Protein AF-A0A1Y1XCS6-F1 (afdb_monomer)

Structure (mmCIF, N/CA/C/O backbone):
data_AF-A0A1Y1XCS6-F1
#
_entry.id   AF-A0A1Y1XCS6-F1
#
loop_
_atom_site.group_PDB
_atom_site.id
_atom_site.type_symbol
_atom_site.label_atom_id
_atom_site.label_alt_id
_atom_site.label_comp_id
_atom_site.label_asym_id
_atom_site.label_entity_id
_atom_site.label_seq_id
_atom_site.pdbx_PDB_ins_code
_atom_site.Cartn_x
_atom_site.Cartn_y
_atom_site.Cartn_z
_atom_site.occupancy
_atom_site.B_iso_or_equiv
_atom_site.auth_seq_id
_atom_site.auth_comp_id
_atom_site.auth_asym_id
_atom_site.auth_atom_id
_atom_site.pdbx_PDB_model_num
ATOM 1 N N . MET A 1 1 ? 84.913 3.417 -107.001 1.00 56.56 1 MET A N 1
ATOM 2 C CA . MET A 1 1 ? 83.463 3.383 -106.673 1.00 56.56 1 MET A CA 1
ATOM 3 C C . MET A 1 1 ? 83.175 3.017 -105.203 1.00 56.56 1 MET A C 1
ATOM 5 O O . MET A 1 1 ? 82.360 3.690 -104.581 1.00 56.56 1 MET A O 1
ATOM 9 N N . LEU A 1 2 ? 83.856 2.022 -104.608 1.00 58.66 2 LEU A N 1
ATOM 10 C CA . LEU A 1 2 ? 83.680 1.628 -103.191 1.00 58.66 2 LEU A CA 1
ATOM 11 C C . LEU A 1 2 ? 84.023 2.739 -102.172 1.00 58.66 2 LEU A C 1
ATOM 13 O O . LEU A 1 2 ? 83.258 2.953 -101.236 1.00 58.66 2 LEU A O 1
ATOM 17 N N . LEU A 1 3 ? 85.085 3.521 -102.409 1.00 60.97 3 LEU A N 1
ATOM 18 C CA . LEU A 1 3 ? 85.469 4.670 -101.566 1.00 60.97 3 LEU A CA 1
ATOM 19 C C . LEU A 1 3 ? 84.413 5.794 -101.507 1.00 60.97 3 LEU A C 1
ATOM 21 O O . LEU A 1 3 ? 84.286 6.475 -100.493 1.00 60.97 3 LEU A O 1
ATOM 25 N N . CYS A 1 4 ? 83.607 5.984 -102.558 1.00 65.94 4 CYS A N 1
ATOM 26 C CA . CYS A 1 4 ? 82.522 6.974 -102.537 1.00 65.94 4 CYS A CA 1
ATOM 27 C C . CYS A 1 4 ? 81.338 6.509 -101.677 1.00 65.94 4 CYS A C 1
ATOM 29 O O . CYS A 1 4 ? 80.742 7.323 -100.970 1.00 65.94 4 CYS A O 1
ATOM 31 N N . LYS A 1 5 ? 81.016 5.207 -101.696 1.00 73.50 5 LYS A N 1
ATOM 32 C CA . LYS A 1 5 ? 79.913 4.634 -100.909 1.00 73.50 5 LYS A CA 1
ATOM 33 C C . LYS A 1 5 ? 80.234 4.603 -99.412 1.00 73.50 5 LYS A C 1
ATOM 35 O O . LYS A 1 5 ? 79.372 4.940 -98.604 1.00 73.50 5 LYS A O 1
ATOM 40 N N . THR A 1 6 ? 81.474 4.285 -99.032 1.00 77.31 6 THR A N 1
ATOM 41 C CA . THR A 1 6 ? 81.904 4.326 -97.621 1.00 77.31 6 THR A CA 1
ATOM 42 C C . THR A 1 6 ? 81.901 5.751 -97.068 1.00 77.31 6 THR A C 1
ATOM 44 O O . THR A 1 6 ? 81.444 5.974 -95.948 1.00 77.31 6 THR A O 1
ATOM 47 N N . ASN A 1 7 ? 82.295 6.741 -97.875 1.00 78.44 7 ASN A N 1
ATOM 48 C CA . ASN A 1 7 ? 82.263 8.150 -97.480 1.00 78.44 7 ASN A CA 1
ATOM 49 C C . ASN A 1 7 ? 80.817 8.690 -97.349 1.00 78.44 7 ASN A C 1
ATOM 51 O O . ASN A 1 7 ? 80.505 9.445 -96.427 1.00 78.44 7 ASN A O 1
ATOM 55 N N . GLN A 1 8 ? 79.887 8.249 -98.208 1.00 82.50 8 GLN A N 1
ATOM 56 C CA . GLN A 1 8 ? 78.453 8.544 -98.056 1.00 82.50 8 GLN A CA 1
ATOM 57 C C . GLN A 1 8 ? 77.848 7.894 -96.803 1.00 82.50 8 GLN A C 1
ATOM 59 O O . GLN A 1 8 ? 77.121 8.560 -96.062 1.00 82.50 8 GLN A O 1
ATOM 64 N N . PHE A 1 9 ? 78.175 6.630 -96.525 1.00 84.19 9 PHE A N 1
ATOM 65 C CA . PHE A 1 9 ? 77.704 5.934 -95.327 1.00 84.19 9 PHE A CA 1
ATOM 66 C C . PHE A 1 9 ? 78.233 6.588 -94.045 1.00 84.19 9 PHE A C 1
ATOM 68 O O . PHE A 1 9 ? 77.468 6.826 -93.111 1.00 84.19 9 PHE A O 1
ATOM 75 N N . TYR A 1 10 ? 79.511 6.978 -94.024 1.00 86.50 10 TYR A N 1
ATOM 76 C CA . TYR A 1 10 ? 80.105 7.705 -92.903 1.00 86.50 10 TYR A CA 1
ATOM 77 C C . TYR A 1 10 ? 79.424 9.065 -92.675 1.00 86.50 10 TYR A C 1
ATOM 79 O O . TYR A 1 10 ? 79.067 9.402 -91.544 1.00 86.50 10 TYR A O 1
ATOM 87 N N . LYS A 1 11 ? 79.129 9.816 -93.748 1.00 85.75 11 LYS A N 1
ATOM 88 C CA . LYS A 1 11 ? 78.349 11.065 -93.664 1.00 85.75 11 LYS A CA 1
ATOM 89 C C . LYS A 1 11 ? 76.936 10.837 -93.115 1.00 85.75 11 LYS A C 1
ATOM 91 O O . LYS A 1 11 ? 76.474 11.643 -92.308 1.00 85.75 11 LYS A O 1
ATOM 96 N N . LEU A 1 12 ? 76.252 9.757 -93.502 1.00 88.12 12 LEU A N 1
ATOM 97 C CA . LEU A 1 12 ? 74.920 9.412 -92.982 1.00 88.12 12 LEU A CA 1
ATOM 98 C C . LEU A 1 12 ? 74.959 8.992 -91.508 1.00 88.12 12 LEU A C 1
ATOM 100 O O . LEU A 1 12 ? 74.136 9.460 -90.722 1.00 88.12 12 LEU A O 1
ATOM 104 N N . MET A 1 13 ? 75.938 8.177 -91.112 1.00 89.50 13 MET A N 1
ATOM 105 C CA . MET A 1 13 ? 76.174 7.789 -89.717 1.00 89.50 13 MET A CA 1
ATOM 106 C C . MET A 1 13 ? 76.422 9.011 -88.831 1.00 89.50 13 MET A C 1
ATOM 108 O O . MET A 1 13 ? 75.799 9.153 -87.776 1.00 89.50 13 MET A O 1
ATOM 112 N N . MET A 1 14 ? 77.269 9.938 -89.285 1.00 89.50 14 MET A N 1
ATOM 113 C CA . MET A 1 14 ? 77.534 11.178 -88.560 1.00 89.50 14 MET A CA 1
ATOM 114 C C . MET A 1 14 ? 76.283 12.059 -88.486 1.00 89.50 14 MET A C 1
ATOM 116 O O . MET A 1 14 ? 75.912 12.478 -87.389 1.00 89.50 14 MET A O 1
ATOM 120 N N . LYS A 1 15 ? 75.555 12.257 -89.595 1.00 89.38 15 LYS A N 1
ATOM 121 C CA . LYS A 1 15 ? 74.273 12.987 -89.591 1.00 89.38 15 LYS A CA 1
ATOM 122 C C . LYS A 1 15 ? 73.267 12.376 -88.615 1.00 89.38 15 LYS A C 1
ATOM 124 O O . LYS A 1 15 ? 72.690 13.112 -87.823 1.00 89.38 15 LYS A O 1
ATOM 129 N N . LYS A 1 16 ? 73.107 11.049 -88.598 1.00 90.31 16 LYS A N 1
ATOM 130 C CA . LYS A 1 16 ? 72.204 10.346 -87.674 1.00 90.31 16 LYS A CA 1
ATOM 131 C C . LYS A 1 16 ? 72.623 10.537 -86.215 1.00 90.31 16 LYS A C 1
ATOM 133 O O . LYS A 1 16 ? 71.776 10.826 -85.373 1.00 90.31 16 LYS A O 1
ATOM 138 N N . LYS A 1 17 ? 73.922 10.437 -85.910 1.00 91.81 17 LYS A N 1
ATOM 139 C CA . LYS A 1 17 ? 74.455 10.628 -84.550 1.00 91.81 17 LYS A CA 1
ATOM 140 C C . LYS A 1 17 ? 74.241 12.058 -84.045 1.00 91.81 17 LYS A C 1
ATOM 142 O O . LYS A 1 17 ? 73.807 12.247 -82.908 1.00 91.81 17 LYS A O 1
ATOM 147 N N . TYR A 1 18 ? 74.506 13.063 -84.881 1.00 90.94 18 TYR A N 1
ATOM 148 C CA . TYR A 1 18 ? 74.258 14.463 -84.531 1.00 90.94 18 TYR A CA 1
ATOM 149 C C . TYR A 1 18 ? 72.767 14.783 -84.449 1.00 90.94 18 TYR A C 1
ATOM 151 O O . TYR A 1 18 ? 72.369 15.460 -83.506 1.00 90.94 18 TYR A O 1
ATOM 159 N N . TYR A 1 19 ? 71.945 14.246 -85.353 1.00 92.69 19 TYR A N 1
ATOM 160 C CA . TYR A 1 19 ? 70.494 14.413 -85.314 1.00 92.69 19 TYR A CA 1
ATOM 161 C C . TYR A 1 19 ? 69.895 13.808 -84.044 1.00 92.69 19 TYR A C 1
ATOM 163 O O . TYR A 1 19 ? 69.187 14.508 -83.340 1.00 92.69 19 TYR A O 1
ATOM 171 N N . MET A 1 20 ? 70.256 12.579 -83.656 1.00 92.50 20 MET A N 1
ATOM 172 C CA . MET A 1 20 ? 69.769 11.988 -82.400 1.00 92.50 20 MET A CA 1
ATOM 173 C C . MET A 1 20 ? 70.213 12.778 -81.163 1.00 92.50 20 MET A C 1
ATOM 175 O O . MET A 1 20 ? 69.452 12.925 -80.208 1.00 92.50 20 MET A O 1
ATOM 179 N N . LYS A 1 21 ? 71.439 13.319 -81.163 1.00 90.75 21 LYS A N 1
ATOM 180 C CA . LYS A 1 21 ? 71.921 14.165 -80.060 1.00 90.75 21 LYS A CA 1
ATOM 181 C C . LYS A 1 21 ? 71.208 15.521 -80.030 1.00 90.75 21 LYS A C 1
ATOM 183 O O . LYS A 1 21 ? 70.961 16.041 -78.942 1.00 90.75 21 LYS A O 1
ATOM 188 N N . TRP A 1 22 ? 70.903 16.087 -81.197 1.00 93.12 22 TRP A N 1
ATOM 189 C CA . TRP A 1 22 ? 70.138 17.322 -81.343 1.00 93.12 22 TRP A CA 1
ATOM 190 C C . TRP A 1 22 ? 68.686 17.118 -80.914 1.00 93.12 22 TRP A C 1
ATOM 192 O O . TRP A 1 22 ? 68.241 17.824 -80.020 1.00 93.12 22 TRP A O 1
ATOM 202 N N . ASP A 1 23 ? 68.008 16.102 -81.442 1.00 91.50 23 ASP A N 1
ATOM 203 C CA . ASP A 1 23 ? 66.613 15.764 -81.160 1.00 91.50 23 ASP A CA 1
ATOM 204 C C . ASP A 1 23 ? 66.408 15.451 -79.675 1.00 91.50 23 ASP A C 1
ATOM 206 O O . ASP A 1 23 ? 65.586 16.078 -79.014 1.00 91.50 23 ASP A O 1
ATOM 210 N N . LYS A 1 24 ? 67.275 14.627 -79.070 1.00 93.06 24 LYS A N 1
ATOM 211 C CA . LYS A 1 24 ? 67.231 14.366 -77.622 1.00 93.06 24 LYS A CA 1
ATOM 212 C C . LYS A 1 24 ? 67.390 15.644 -76.790 1.00 93.06 24 LYS A C 1
ATOM 214 O O . LYS A 1 24 ? 66.704 15.810 -75.784 1.00 93.06 24 LYS A O 1
ATOM 219 N N . LYS A 1 25 ? 68.290 16.558 -77.178 1.00 91.44 25 LYS A N 1
ATOM 220 C CA . LYS A 1 25 ? 68.469 17.845 -76.477 1.00 91.44 25 LYS A CA 1
ATOM 221 C C . LYS A 1 25 ? 67.303 18.801 -76.725 1.00 91.44 25 LYS A C 1
ATOM 223 O O . LYS A 1 25 ? 66.939 19.541 -75.815 1.00 91.44 25 LYS A O 1
ATOM 228 N N . TYR A 1 26 ? 66.755 18.812 -77.932 1.00 89.94 26 TYR A N 1
ATOM 229 C CA . TYR A 1 26 ? 65.643 19.661 -78.331 1.00 89.94 26 TYR A CA 1
ATOM 230 C C . TYR A 1 26 ? 64.354 19.226 -77.627 1.00 89.94 26 TYR A C 1
ATOM 232 O O . TYR A 1 26 ? 63.762 20.035 -76.918 1.00 89.94 26 TYR A O 1
ATOM 240 N N . MET A 1 27 ? 64.015 17.937 -77.681 1.00 91.88 27 MET A N 1
ATOM 241 C CA . MET A 1 27 ? 62.874 17.353 -76.974 1.00 91.88 27 MET A CA 1
ATOM 242 C C . MET A 1 27 ? 63.007 17.485 -75.456 1.00 91.88 27 MET A C 1
ATOM 244 O O . MET A 1 27 ? 62.039 17.839 -74.798 1.00 91.88 27 MET A O 1
ATOM 248 N N . ALA A 1 28 ? 64.203 17.321 -74.878 1.00 89.12 28 ALA A N 1
ATOM 249 C CA . ALA A 1 28 ? 64.399 17.571 -73.446 1.00 89.12 28 ALA A CA 1
ATOM 250 C C . ALA A 1 28 ? 64.199 19.050 -73.062 1.00 89.12 28 ALA A C 1
ATOM 252 O O . ALA A 1 28 ? 63.728 19.346 -71.966 1.00 89.12 28 ALA A O 1
ATOM 253 N N . ARG A 1 29 ? 64.554 19.999 -73.942 1.00 87.19 29 ARG A N 1
ATOM 254 C CA . ARG A 1 29 ? 64.288 21.432 -73.722 1.00 87.19 29 ARG A CA 1
ATOM 255 C C . ARG A 1 29 ? 62.807 21.763 -73.881 1.00 87.19 29 ARG A C 1
ATOM 257 O O . ARG A 1 29 ? 62.314 22.577 -73.109 1.00 87.19 29 ARG A O 1
ATOM 264 N N . LEU A 1 30 ? 62.122 21.151 -74.847 1.00 84.38 30 LEU A N 1
ATOM 265 C CA . LEU A 1 30 ? 60.674 21.283 -75.008 1.00 84.38 30 LEU A CA 1
ATOM 266 C C . LEU A 1 30 ? 59.932 20.693 -73.809 1.00 84.38 30 LEU A C 1
ATOM 268 O O . LEU A 1 30 ? 59.162 21.417 -73.198 1.00 84.38 30 LEU A O 1
ATOM 272 N N . ALA A 1 31 ? 60.261 19.471 -73.387 1.00 87.25 31 ALA A N 1
ATOM 273 C CA . ALA A 1 31 ? 59.673 18.837 -72.209 1.00 87.25 31 ALA A CA 1
ATOM 274 C C . ALA A 1 31 ? 59.890 19.672 -70.939 1.00 87.25 31 ALA A C 1
ATOM 276 O O . ALA A 1 31 ? 58.950 19.880 -70.186 1.00 87.25 31 ALA A O 1
ATOM 277 N N . LYS A 1 32 ? 61.088 20.241 -70.733 1.00 88.94 32 LYS A N 1
ATOM 278 C CA . LYS A 1 32 ? 61.329 21.168 -69.613 1.00 88.94 32 LYS A CA 1
ATOM 279 C C . LYS A 1 32 ? 60.513 22.456 -69.725 1.00 88.94 32 LYS A C 1
ATOM 281 O O . LYS A 1 32 ? 60.030 22.945 -68.714 1.00 88.94 32 LYS A O 1
ATOM 286 N N . LYS A 1 33 ? 60.361 23.030 -70.924 1.00 82.50 33 LYS A N 1
ATOM 287 C CA . LYS A 1 33 ? 59.523 24.226 -71.128 1.00 82.50 33 LYS A CA 1
ATOM 288 C C . LYS A 1 33 ? 58.044 23.922 -70.881 1.00 82.50 33 LYS A C 1
ATOM 290 O O . LYS A 1 33 ? 57.377 24.712 -70.223 1.00 82.50 33 LYS A O 1
ATOM 295 N N . GLU A 1 34 ? 57.555 22.786 -71.366 1.00 84.25 34 GLU A N 1
ATOM 296 C CA . GLU A 1 34 ? 56.199 22.306 -71.109 1.00 84.25 34 GLU A CA 1
ATOM 297 C C . GLU A 1 34 ? 55.991 22.011 -69.626 1.00 84.25 34 GLU A C 1
ATOM 299 O O . GLU A 1 34 ? 54.991 22.441 -69.076 1.00 84.25 34 GLU A O 1
ATOM 304 N N . GLU A 1 35 ? 56.945 21.384 -68.941 1.00 88.94 35 GLU A N 1
ATOM 305 C CA . GLU A 1 35 ? 56.888 21.134 -67.497 1.00 88.94 35 GLU A CA 1
ATOM 306 C C . GLU A 1 35 ? 56.853 22.443 -66.694 1.00 88.94 35 GLU A C 1
ATOM 308 O O . GLU A 1 35 ? 56.004 22.599 -65.818 1.00 88.94 35 GLU A O 1
ATOM 313 N N . ILE A 1 36 ? 57.690 23.428 -67.046 1.00 90.44 36 ILE A N 1
ATOM 314 C CA . ILE A 1 36 ? 57.713 24.753 -66.401 1.00 90.44 36 ILE A CA 1
ATOM 315 C C . ILE A 1 36 ? 56.375 25.492 -66.571 1.00 90.44 36 ILE A C 1
ATOM 317 O O . ILE A 1 36 ? 55.978 26.231 -65.674 1.00 90.44 36 ILE A O 1
ATOM 321 N N . ILE A 1 37 ? 55.665 25.303 -67.687 1.00 88.00 37 ILE A N 1
ATOM 322 C CA . ILE A 1 37 ? 54.385 25.982 -67.954 1.00 88.00 37 ILE A CA 1
ATOM 323 C C . ILE A 1 37 ? 53.190 25.180 -67.409 1.00 88.00 37 ILE A C 1
ATOM 325 O O . ILE A 1 37 ? 52.279 25.743 -66.799 1.00 88.00 37 ILE A O 1
ATOM 329 N N . LEU A 1 38 ? 53.179 23.861 -67.606 1.00 87.88 38 LEU A N 1
ATOM 330 C CA . LEU A 1 38 ? 52.075 22.974 -67.238 1.00 87.88 38 LEU A CA 1
ATOM 331 C C . LEU A 1 38 ? 52.046 22.686 -65.741 1.00 87.88 38 LEU A C 1
ATOM 333 O O . LEU A 1 38 ? 50.955 22.598 -65.180 1.00 87.88 38 LEU A O 1
ATOM 337 N N . HIS A 1 39 ? 53.196 22.561 -65.071 1.00 89.62 39 HIS A N 1
ATOM 338 C CA . HIS A 1 39 ? 53.219 22.237 -63.645 1.00 89.62 39 HIS A CA 1
ATOM 339 C C . HIS A 1 39 ? 52.521 23.316 -62.794 1.00 89.62 39 HIS A C 1
ATOM 341 O O . HIS A 1 39 ? 51.602 22.958 -62.051 1.00 89.62 39 HIS A O 1
ATOM 347 N N . PRO A 1 40 ? 52.815 24.628 -62.941 1.00 92.75 40 PRO A N 1
ATOM 348 C CA . PRO A 1 40 ? 52.084 25.675 -62.226 1.00 92.75 40 PRO A CA 1
ATOM 349 C C . PRO A 1 40 ? 50.596 25.719 -62.585 1.00 92.75 40 PRO A C 1
ATOM 351 O O . PRO A 1 40 ? 49.763 25.968 -61.716 1.00 92.75 40 PRO A O 1
ATOM 354 N N . ALA A 1 41 ? 50.232 25.444 -63.843 1.00 88.94 41 ALA A N 1
ATOM 355 C CA . ALA A 1 41 ? 48.833 25.406 -64.269 1.00 88.94 41 ALA A CA 1
ATOM 356 C C . ALA A 1 41 ? 48.064 24.239 -63.618 1.00 88.94 41 ALA A C 1
ATOM 358 O O . ALA A 1 41 ? 46.946 24.423 -63.126 1.00 88.94 41 ALA A O 1
ATOM 359 N N . ILE A 1 42 ? 48.676 23.051 -63.556 1.00 90.19 42 ILE A N 1
ATOM 360 C CA . ILE A 1 42 ? 48.129 21.869 -62.878 1.00 90.19 42 ILE A CA 1
ATOM 361 C C . ILE A 1 42 ? 48.019 22.129 -61.374 1.00 90.19 42 ILE A C 1
ATOM 363 O O . ILE A 1 42 ? 46.986 21.831 -60.773 1.00 90.19 42 ILE A O 1
ATOM 367 N N . GLU A 1 43 ? 49.051 22.702 -60.759 1.00 93.56 43 GLU A N 1
ATOM 368 C CA . GLU A 1 43 ? 49.064 23.028 -59.334 1.00 93.56 43 GLU A CA 1
ATOM 369 C C . GLU A 1 43 ? 48.011 24.088 -58.985 1.00 93.56 43 GLU A C 1
ATOM 371 O O . GLU A 1 43 ? 47.240 23.915 -58.039 1.00 93.56 43 GLU A O 1
ATOM 376 N N . PHE A 1 44 ? 47.877 25.132 -59.805 1.00 94.50 44 PHE A N 1
ATOM 377 C CA . PHE A 1 44 ? 46.820 26.131 -59.674 1.00 94.50 44 PHE A CA 1
ATOM 378 C C . PHE A 1 44 ? 45.427 25.502 -59.793 1.00 94.50 44 PHE A C 1
ATOM 380 O O . PHE A 1 44 ? 44.549 25.785 -58.973 1.00 94.50 44 PHE A O 1
ATOM 387 N N . HIS A 1 45 ? 45.213 24.614 -60.770 1.00 94.12 45 HIS A N 1
ATOM 388 C CA . HIS A 1 45 ? 43.940 23.915 -60.936 1.00 94.12 45 HIS A CA 1
ATOM 389 C C . HIS A 1 45 ? 43.619 23.016 -59.733 1.00 94.12 45 HIS A C 1
ATOM 391 O O . HIS A 1 45 ? 42.511 23.090 -59.193 1.00 94.12 45 HIS A O 1
ATOM 397 N N . LYS A 1 46 ? 44.594 22.232 -59.250 1.00 94.25 46 LYS A N 1
ATOM 398 C CA . LYS A 1 46 ? 44.465 21.413 -58.033 1.00 94.25 46 LYS A CA 1
ATOM 399 C C . LYS A 1 46 ? 44.117 22.279 -56.822 1.00 94.25 46 LYS A C 1
ATOM 401 O O . LYS A 1 46 ? 43.136 21.998 -56.134 1.00 94.25 46 LYS A O 1
ATOM 406 N N . ASN A 1 47 ? 44.835 23.381 -56.613 1.00 95.94 47 ASN A N 1
ATOM 407 C CA . ASN A 1 47 ? 44.573 24.321 -55.523 1.00 95.94 47 ASN A CA 1
ATOM 408 C C . ASN A 1 47 ? 43.177 24.953 -55.627 1.00 95.94 47 ASN A C 1
ATOM 410 O O . ASN A 1 47 ? 42.483 25.099 -54.618 1.00 95.94 47 ASN A O 1
ATOM 414 N N . LYS A 1 48 ? 42.714 25.281 -56.838 1.00 96.19 48 LYS A N 1
ATOM 415 C CA . LYS A 1 48 ? 41.360 25.801 -57.077 1.00 96.19 48 LYS A CA 1
ATOM 416 C C . LYS A 1 48 ? 40.281 24.764 -56.751 1.00 96.19 48 LYS A C 1
ATOM 418 O O . LYS A 1 48 ? 39.279 25.116 -56.124 1.00 96.19 48 LYS A O 1
ATOM 423 N N . LEU A 1 49 ? 40.482 23.499 -57.124 1.00 95.06 49 LEU A N 1
ATOM 424 C CA . LEU A 1 49 ? 39.570 22.404 -56.779 1.00 95.06 49 LEU A CA 1
ATOM 425 C C . LEU A 1 49 ? 39.521 22.163 -55.268 1.00 95.06 49 LEU A C 1
ATOM 427 O O . LEU A 1 49 ? 38.428 22.096 -54.708 1.00 95.06 49 LEU A O 1
ATOM 431 N N . ILE A 1 50 ? 40.675 22.122 -54.595 1.00 96.00 50 ILE A N 1
ATOM 432 C CA . ILE A 1 50 ? 40.752 21.963 -53.135 1.00 96.00 50 ILE A CA 1
ATOM 433 C C . ILE A 1 50 ? 40.021 23.112 -52.435 1.00 96.00 50 ILE A C 1
ATOM 435 O O . ILE A 1 50 ? 39.161 22.861 -51.589 1.00 96.00 50 ILE A O 1
ATOM 439 N N . LYS A 1 51 ? 40.274 24.368 -52.834 1.00 95.56 51 LYS A N 1
ATOM 440 C CA . LYS A 1 51 ? 39.566 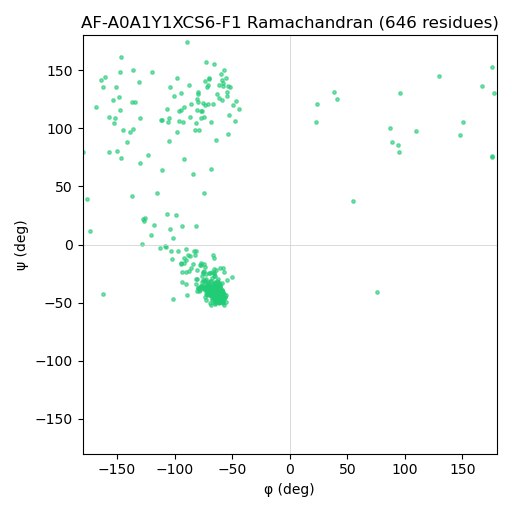25.543 -52.296 1.00 95.56 51 LYS A CA 1
ATOM 441 C C . LYS A 1 51 ? 38.052 25.436 -52.490 1.00 95.56 51 LYS A C 1
ATOM 443 O O . LYS A 1 51 ? 37.296 25.732 -51.567 1.00 95.56 51 LYS A O 1
ATOM 448 N N . ARG A 1 52 ? 37.586 24.983 -53.659 1.00 96.25 52 ARG A N 1
ATOM 449 C CA . ARG A 1 52 ? 36.151 24.787 -53.932 1.00 96.25 52 ARG A CA 1
ATOM 450 C C . ARG A 1 52 ? 35.544 23.679 -53.067 1.00 96.25 52 ARG A C 1
ATOM 452 O O . ARG A 1 52 ? 34.486 23.890 -52.477 1.00 96.25 52 ARG A O 1
ATOM 459 N N . CYS A 1 53 ? 36.206 22.528 -52.962 1.00 95.44 53 CYS A N 1
ATOM 460 C CA . CYS A 1 53 ? 35.757 21.413 -52.128 1.00 95.44 53 CYS A CA 1
ATOM 461 C C . CYS A 1 53 ? 35.701 21.806 -50.649 1.00 95.44 53 CYS A C 1
ATOM 463 O O . CYS A 1 53 ? 34.696 21.545 -49.989 1.00 95.44 53 CYS A O 1
ATOM 465 N N . PHE A 1 54 ? 36.725 22.500 -50.148 1.00 95.88 54 PHE A N 1
ATOM 466 C CA . PHE A 1 54 ? 36.769 22.974 -48.768 1.00 95.88 54 PHE A CA 1
ATOM 467 C C . PHE A 1 54 ? 35.674 24.006 -48.474 1.00 95.88 54 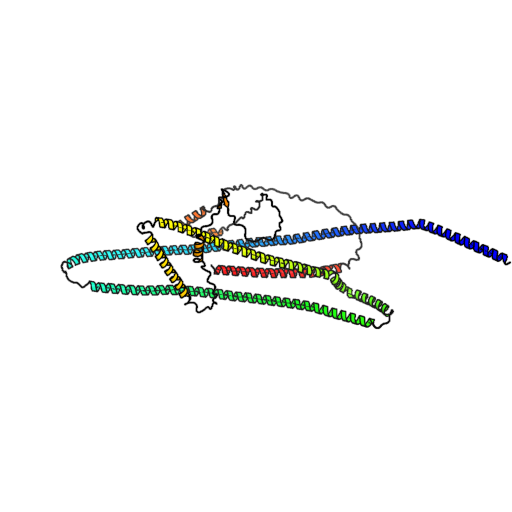PHE A C 1
ATOM 469 O O . PHE A 1 54 ? 34.988 23.896 -47.459 1.00 95.88 54 PHE A O 1
ATOM 476 N N . SER A 1 55 ? 35.436 24.959 -49.382 1.00 96.25 55 SER A N 1
ATOM 477 C CA . SER A 1 55 ? 34.335 25.923 -49.248 1.00 96.25 55 SER A CA 1
ATOM 478 C C . SER A 1 55 ? 32.972 25.233 -49.200 1.00 96.25 55 SER A C 1
ATOM 480 O O . SER A 1 55 ? 32.161 25.528 -48.321 1.00 96.25 55 SER A O 1
ATOM 482 N N . ASN A 1 56 ? 32.733 24.261 -50.085 1.00 95.81 56 ASN A N 1
ATOM 483 C CA . ASN A 1 56 ? 31.491 23.490 -50.087 1.00 95.81 56 ASN A CA 1
ATOM 484 C C . ASN A 1 56 ? 31.322 22.671 -48.802 1.00 95.81 56 ASN A C 1
ATOM 486 O O . ASN A 1 56 ? 30.245 22.679 -48.205 1.00 95.81 56 ASN A O 1
ATOM 490 N N . TRP A 1 57 ? 32.383 21.998 -48.350 1.00 97.44 57 TRP A N 1
ATOM 491 C CA . TRP A 1 57 ? 32.373 21.248 -47.097 1.00 97.44 57 TRP A CA 1
ATOM 492 C C . TRP A 1 57 ? 32.073 22.157 -45.902 1.00 97.44 57 TRP A C 1
ATOM 494 O O . TRP A 1 57 ? 31.200 21.837 -45.097 1.00 97.44 57 TRP A O 1
ATOM 504 N N . LYS A 1 58 ? 32.706 23.334 -45.828 1.00 97.19 58 LYS A N 1
ATOM 505 C CA . LYS A 1 58 ? 32.465 24.329 -44.775 1.00 97.19 58 LYS A CA 1
ATOM 506 C C . LYS A 1 58 ? 31.002 24.786 -44.752 1.00 97.19 58 LYS A C 1
ATOM 508 O O . LYS A 1 58 ? 30.396 24.829 -43.681 1.00 97.19 58 LYS A O 1
ATOM 513 N N . ILE A 1 59 ? 30.408 25.073 -45.914 1.00 96.81 59 ILE A N 1
ATOM 514 C CA . ILE A 1 59 ? 28.986 25.448 -46.024 1.00 96.81 59 ILE A CA 1
ATOM 515 C C . ILE A 1 59 ? 28.083 24.309 -45.530 1.00 96.81 59 ILE A C 1
ATOM 517 O O . ILE A 1 59 ? 27.192 24.545 -44.712 1.00 96.81 59 ILE A O 1
ATOM 521 N N . GLN A 1 60 ? 28.328 23.071 -45.971 1.00 95.75 60 GLN A N 1
ATOM 522 C CA . GLN A 1 60 ? 27.533 21.912 -45.551 1.00 95.75 60 GLN A CA 1
ATOM 523 C C . GLN A 1 60 ? 27.676 21.621 -44.056 1.00 95.75 60 GLN A C 1
ATOM 525 O O . GLN A 1 60 ? 26.687 21.323 -43.385 1.00 95.75 60 GLN A O 1
ATOM 530 N N . TYR A 1 61 ? 28.879 21.772 -43.505 1.00 97.12 61 TYR A N 1
ATOM 531 C CA . TYR A 1 61 ? 29.127 21.632 -42.077 1.00 97.12 61 TYR A CA 1
ATOM 532 C C . TYR A 1 61 ? 28.339 22.668 -41.265 1.00 97.12 61 TYR A C 1
ATOM 534 O O . TYR A 1 61 ? 27.633 22.304 -40.322 1.00 97.12 61 TYR A O 1
ATOM 542 N N . HIS A 1 62 ? 28.373 23.948 -41.654 1.00 96.38 62 HIS A N 1
ATOM 543 C CA . HIS A 1 62 ? 27.587 24.989 -40.984 1.00 96.38 62 HIS A CA 1
ATOM 544 C C . HIS A 1 62 ? 26.078 24.752 -41.103 1.00 96.38 62 HIS A C 1
ATOM 546 O O . HIS A 1 62 ? 25.363 24.904 -40.110 1.00 96.38 62 HIS A O 1
ATOM 552 N N . LYS A 1 63 ? 25.596 24.327 -42.277 1.00 96.25 63 LYS A N 1
ATOM 553 C CA . LYS A 1 63 ? 24.185 23.980 -42.488 1.00 96.25 63 LYS A CA 1
ATOM 554 C C . LYS A 1 63 ? 23.752 22.828 -41.578 1.00 96.25 63 LYS A C 1
ATOM 556 O O . LYS A 1 63 ? 22.784 22.972 -40.835 1.00 96.25 63 LYS A O 1
ATOM 561 N N . THR A 1 64 ? 24.527 21.747 -41.549 1.00 94.62 64 THR A N 1
ATOM 562 C CA . THR A 1 64 ? 24.273 20.578 -40.692 1.00 94.62 64 THR A CA 1
ATOM 563 C C . THR A 1 64 ? 24.308 20.960 -39.211 1.00 94.62 64 THR A C 1
ATOM 565 O O . THR A 1 64 ? 23.443 20.556 -38.437 1.00 94.62 64 THR A O 1
ATOM 568 N N . LYS A 1 65 ? 25.258 21.809 -38.795 1.00 96.75 65 LYS A N 1
ATOM 569 C CA . LYS A 1 65 ? 25.340 22.322 -37.418 1.00 96.75 65 LYS A CA 1
ATOM 570 C C . LYS A 1 65 ? 24.104 23.149 -37.040 1.00 96.75 65 LYS A C 1
ATOM 572 O O . LYS A 1 65 ? 23.587 23.000 -35.933 1.00 96.75 65 LYS A O 1
ATOM 577 N N . LEU A 1 66 ? 23.601 23.994 -37.943 1.00 97.00 66 LEU A N 1
ATOM 578 C CA . LEU A 1 66 ? 22.372 24.766 -37.727 1.00 97.00 66 LEU A CA 1
ATOM 579 C C . LEU A 1 66 ? 21.131 23.868 -37.647 1.00 97.00 66 LEU A C 1
ATOM 581 O O . LEU A 1 66 ? 20.291 24.076 -36.771 1.00 97.00 66 LEU A O 1
ATOM 585 N N . GLU A 1 67 ? 21.017 22.866 -38.516 1.00 95.94 67 GLU A N 1
ATOM 586 C CA . GLU A 1 67 ? 19.925 21.884 -38.488 1.00 95.94 67 GLU A CA 1
ATOM 587 C C . GLU A 1 67 ? 19.946 21.060 -37.195 1.00 95.94 67 GLU A C 1
ATOM 589 O O . GLU A 1 67 ? 18.926 20.964 -36.511 1.00 95.94 67 GLU A O 1
ATOM 594 N N . ASN A 1 68 ? 21.119 20.585 -36.772 1.00 94.88 68 ASN A N 1
ATOM 595 C CA . ASN A 1 68 ? 21.291 19.884 -35.499 1.00 94.88 68 ASN A CA 1
ATOM 596 C C . ASN A 1 68 ? 20.916 20.766 -34.300 1.00 94.88 68 ASN A C 1
ATOM 598 O O . ASN A 1 68 ? 20.223 20.307 -33.391 1.00 94.88 68 ASN A O 1
ATOM 602 N N . ASN A 1 69 ? 21.282 22.052 -34.316 1.00 96.88 69 ASN A N 1
ATOM 603 C CA . ASN A 1 69 ? 20.866 23.004 -33.284 1.00 96.88 69 ASN A CA 1
ATOM 604 C C . ASN A 1 69 ? 19.343 23.216 -33.262 1.00 96.88 69 ASN A C 1
ATOM 606 O O . ASN A 1 69 ? 18.754 23.310 -32.182 1.00 96.88 69 ASN A O 1
ATOM 610 N N . LYS A 1 70 ? 18.682 23.265 -34.428 1.00 96.12 70 LYS A N 1
ATOM 611 C CA . LYS A 1 70 ? 17.213 23.336 -34.518 1.00 96.12 70 LYS A CA 1
ATOM 612 C C . LYS A 1 70 ? 16.562 22.073 -33.951 1.00 96.12 70 LYS A C 1
ATOM 614 O O . LYS A 1 70 ? 15.645 22.185 -33.138 1.00 96.12 70 LYS A O 1
ATOM 619 N N . ILE A 1 71 ? 17.071 20.891 -34.302 1.00 95.81 71 ILE A N 1
ATOM 620 C CA . ILE A 1 71 ? 16.595 19.602 -33.773 1.00 95.81 71 ILE A CA 1
ATOM 621 C C . ILE A 1 71 ? 16.778 19.543 -32.253 1.00 95.81 71 ILE A C 1
ATOM 623 O O . ILE A 1 71 ? 15.862 19.137 -31.540 1.00 95.81 71 ILE A O 1
ATOM 627 N N . TYR A 1 72 ? 17.925 19.986 -31.737 1.00 96.19 72 TYR A N 1
ATOM 628 C CA . TYR A 1 72 ? 18.186 20.038 -30.300 1.00 96.19 72 TYR A CA 1
ATOM 629 C C . TYR A 1 72 ? 17.201 20.964 -29.571 1.00 96.19 72 TYR A C 1
ATOM 631 O O . TYR A 1 72 ? 16.594 20.556 -28.578 1.00 96.19 72 TYR A O 1
ATOM 639 N N . LYS A 1 73 ? 16.969 22.178 -30.092 1.00 96.94 73 LYS A N 1
ATOM 640 C CA . LYS A 1 73 ? 15.970 23.111 -29.541 1.00 96.94 73 LYS A CA 1
ATOM 641 C C . LYS A 1 73 ? 14.558 22.514 -29.564 1.00 96.94 73 LYS A C 1
ATOM 643 O O . LYS A 1 73 ? 13.860 22.594 -28.555 1.00 96.94 73 LYS A O 1
ATOM 648 N N . ALA A 1 74 ? 14.165 21.862 -30.659 1.00 93.69 74 ALA A N 1
ATOM 649 C CA . ALA A 1 74 ? 12.868 21.195 -30.774 1.00 93.69 74 ALA A CA 1
ATOM 650 C C . ALA A 1 74 ? 12.717 20.042 -29.765 1.00 93.69 74 ALA A C 1
ATOM 652 O O . ALA A 1 74 ? 11.703 19.963 -29.072 1.00 93.69 74 ALA A O 1
ATOM 653 N N . LYS A 1 75 ? 13.746 19.196 -29.606 1.00 94.44 75 LYS A N 1
ATOM 654 C CA . LYS A 1 75 ? 13.772 18.120 -28.599 1.00 94.44 75 LYS A CA 1
ATOM 655 C C . LYS A 1 75 ? 13.669 18.672 -27.177 1.00 94.44 75 LYS A C 1
ATOM 657 O O . LYS A 1 75 ? 12.884 18.154 -26.384 1.00 94.44 75 LYS A O 1
ATOM 662 N N . LYS A 1 76 ? 14.406 19.743 -26.860 1.00 96.50 76 LYS A N 1
ATOM 663 C CA . LYS A 1 76 ? 14.343 20.415 -25.551 1.00 96.50 76 LYS A CA 1
ATOM 664 C C . LYS A 1 76 ? 12.944 20.975 -25.274 1.00 96.50 76 LYS A C 1
ATOM 666 O O . LYS A 1 76 ? 12.405 20.747 -24.196 1.00 96.50 76 LYS A O 1
ATOM 671 N N . HIS A 1 77 ? 12.335 21.653 -26.247 1.00 95.69 77 HIS A N 1
ATOM 672 C CA . HIS A 1 77 ? 10.979 22.192 -26.114 1.00 95.69 77 HIS A CA 1
ATOM 673 C C . HIS A 1 77 ? 9.929 21.085 -25.935 1.00 95.69 77 HIS A C 1
ATOM 675 O O . HIS A 1 77 ? 9.055 21.184 -25.074 1.00 95.69 77 HIS A O 1
ATOM 681 N N . TYR A 1 78 ? 10.034 20.001 -26.708 1.00 95.38 78 TYR A N 1
ATOM 682 C CA . TYR A 1 78 ? 9.154 18.840 -26.579 1.00 95.38 78 TYR A CA 1
ATOM 683 C C . TYR A 1 78 ? 9.263 18.193 -25.192 1.00 95.38 78 TYR A C 1
ATOM 685 O O . TYR A 1 78 ? 8.239 17.947 -24.554 1.00 95.38 78 TYR A O 1
ATOM 693 N N . LYS A 1 79 ? 10.491 18.007 -24.685 1.00 96.31 79 LYS A N 1
ATOM 694 C CA . LYS A 1 79 ? 10.744 17.502 -23.328 1.00 96.31 79 LYS A CA 1
ATOM 695 C C . LYS A 1 79 ? 10.069 18.377 -22.265 1.00 96.31 79 LYS A C 1
ATOM 697 O O . LYS A 1 79 ? 9.270 17.863 -21.490 1.00 96.31 79 LYS A O 1
ATOM 702 N N . LEU A 1 80 ? 10.293 19.694 -22.301 1.00 96.19 80 LEU A N 1
ATOM 703 C CA . LEU A 1 80 ? 9.661 20.642 -21.370 1.00 96.19 80 LEU A CA 1
ATOM 704 C C . LEU A 1 80 ? 8.127 20.633 -21.466 1.00 96.19 80 LEU A C 1
ATOM 706 O O . LEU A 1 80 ? 7.434 20.782 -20.463 1.00 96.19 80 LEU A O 1
ATOM 710 N N . THR A 1 81 ? 7.578 20.445 -22.667 1.00 97.19 81 THR A N 1
ATOM 711 C CA . THR A 1 81 ? 6.124 20.369 -22.877 1.00 97.19 81 THR A CA 1
ATOM 712 C C . THR A 1 81 ? 5.533 19.118 -22.227 1.00 97.19 81 THR A C 1
ATOM 714 O O . THR A 1 81 ? 4.479 19.196 -21.596 1.00 97.19 81 THR A O 1
ATOM 717 N N . ILE A 1 82 ? 6.204 17.968 -22.349 1.00 95.50 82 ILE A N 1
ATOM 718 C CA . ILE A 1 82 ? 5.792 16.732 -21.672 1.00 95.50 82 ILE A CA 1
ATOM 719 C C . ILE A 1 82 ? 5.895 16.895 -20.156 1.00 95.50 82 ILE A C 1
ATOM 721 O O . ILE A 1 82 ? 4.935 16.585 -19.457 1.00 95.50 82 ILE A O 1
ATOM 725 N N . GLU A 1 83 ? 7.012 17.421 -19.653 1.00 93.81 83 GLU A N 1
ATOM 726 C CA . GLU A 1 83 ? 7.218 17.650 -18.218 1.00 93.81 83 GLU A CA 1
ATOM 727 C C . GLU A 1 83 ? 6.127 18.559 -17.636 1.00 93.81 83 GLU A C 1
ATOM 729 O O . GLU A 1 83 ? 5.522 18.214 -16.622 1.00 93.81 83 GLU A O 1
ATOM 734 N N . ARG A 1 84 ? 5.769 19.651 -18.328 1.00 96.44 84 ARG A N 1
ATOM 735 C CA . ARG A 1 84 ? 4.640 20.518 -17.943 1.00 96.44 84 ARG A CA 1
ATOM 736 C C . ARG A 1 84 ? 3.301 19.781 -17.943 1.00 96.44 84 ARG A C 1
ATOM 738 O O . ARG A 1 84 ? 2.520 19.956 -17.015 1.00 96.44 84 ARG A O 1
ATOM 745 N N . LYS A 1 85 ? 3.018 18.942 -18.947 1.00 94.75 85 LYS A N 1
ATOM 746 C CA . LYS A 1 85 ? 1.776 18.144 -18.987 1.00 94.75 85 LYS A CA 1
ATOM 747 C C . LYS A 1 85 ? 1.695 17.157 -17.821 1.00 94.75 85 LYS A C 1
ATOM 749 O O . LYS A 1 85 ? 0.638 17.045 -17.203 1.00 94.75 85 LYS A O 1
ATOM 754 N N . ILE A 1 86 ? 2.797 16.476 -17.506 1.00 94.38 86 ILE A N 1
ATOM 755 C CA . ILE A 1 86 ? 2.884 15.554 -16.365 1.00 94.38 86 ILE A CA 1
ATOM 756 C C . ILE A 1 86 ? 2.678 16.321 -15.057 1.00 94.38 86 ILE A C 1
ATOM 758 O O . ILE A 1 86 ? 1.856 15.914 -14.239 1.00 94.38 86 ILE A O 1
ATOM 762 N N . PHE A 1 87 ? 3.359 17.456 -14.886 1.00 95.56 87 PHE A N 1
ATOM 763 C CA . PHE A 1 87 ? 3.238 18.288 -13.691 1.00 95.56 87 PHE A CA 1
ATOM 764 C C . PHE A 1 87 ? 1.815 18.830 -13.501 1.00 95.56 87 PHE A C 1
ATOM 766 O O . PHE A 1 87 ? 1.261 18.729 -12.411 1.00 95.56 87 PHE A O 1
ATOM 773 N N . ASN A 1 88 ? 1.171 19.306 -14.570 1.00 95.69 88 ASN A N 1
ATOM 774 C CA . ASN A 1 88 ? -0.217 19.771 -14.520 1.00 95.69 88 ASN A CA 1
ATOM 775 C C . ASN A 1 88 ? -1.188 18.639 -14.154 1.00 95.69 88 ASN A C 1
ATOM 777 O O . ASN A 1 88 ? -2.078 18.837 -13.330 1.00 95.69 88 ASN A O 1
ATOM 781 N N . LYS A 1 89 ? -1.008 17.433 -14.716 1.00 95.31 89 LYS A N 1
ATOM 782 C CA . LYS A 1 89 ? -1.833 16.261 -14.369 1.00 95.31 89 LYS A CA 1
ATOM 783 C C . LYS A 1 89 ? -1.611 15.833 -12.914 1.00 95.31 89 LYS A C 1
ATOM 785 O O . LYS A 1 89 ? -2.568 15.468 -12.233 1.00 95.31 89 LYS A O 1
ATOM 790 N N . PHE A 1 90 ? -0.375 15.917 -12.420 1.00 93.69 90 PHE A N 1
ATOM 791 C CA . PHE A 1 90 ? -0.051 15.679 -11.015 1.00 93.69 90 PHE A CA 1
ATOM 792 C C . PHE A 1 90 ? -0.735 16.699 -10.096 1.00 93.69 90 PHE A C 1
ATOM 794 O O . PHE A 1 90 ? -1.399 16.295 -9.144 1.00 93.69 90 PHE A O 1
ATOM 801 N N . LEU A 1 91 ? -0.648 17.994 -10.413 1.00 95.94 91 LEU A N 1
ATOM 802 C CA . LEU A 1 91 ? -1.258 19.076 -9.637 1.00 95.94 91 LEU A CA 1
ATOM 803 C C . LEU A 1 91 ? -2.794 18.990 -9.623 1.00 95.94 91 LEU A C 1
ATOM 805 O O . LEU A 1 91 ? -3.418 19.152 -8.577 1.00 95.94 91 LEU A O 1
ATOM 809 N N . LEU A 1 92 ? -3.417 18.639 -10.750 1.00 96.31 92 LEU A N 1
ATOM 810 C CA . LEU A 1 92 ? -4.856 18.375 -10.798 1.00 96.31 92 LEU A CA 1
ATOM 811 C C . LEU A 1 92 ? -5.231 17.173 -9.914 1.00 96.31 92 LEU A C 1
ATOM 813 O O . LEU A 1 92 ? -6.207 17.218 -9.167 1.00 96.31 92 LEU A O 1
ATOM 817 N N . ASN A 1 93 ? -4.444 16.095 -9.948 1.00 95.25 93 ASN A N 1
ATOM 818 C CA . ASN A 1 93 ? -4.700 14.916 -9.122 1.00 95.25 93 ASN A CA 1
ATOM 819 C C . ASN A 1 93 ? -4.547 15.216 -7.620 1.00 95.25 93 ASN A C 1
ATOM 821 O O . ASN A 1 93 ? -5.339 14.730 -6.811 1.00 95.25 93 ASN A O 1
ATOM 825 N N . THR A 1 94 ? -3.566 16.032 -7.221 1.00 93.44 94 THR A N 1
ATOM 826 C CA . THR A 1 94 ? -3.430 16.446 -5.817 1.00 93.44 94 THR A CA 1
ATOM 827 C C . THR A 1 94 ? -4.612 17.309 -5.379 1.00 93.44 94 THR A C 1
ATOM 829 O O . THR A 1 94 ? -5.151 17.053 -4.305 1.00 93.44 94 THR A O 1
ATOM 832 N N . GLN A 1 95 ? -5.099 18.229 -6.219 1.00 95.12 95 GLN A N 1
ATOM 833 C CA . GLN A 1 95 ? -6.323 19.004 -5.960 1.00 95.12 95 GLN A CA 1
ATOM 834 C C . GLN A 1 95 ? -7.577 18.119 -5.833 1.00 95.12 95 GLN A C 1
ATOM 836 O O . GLN A 1 95 ? -8.392 18.296 -4.924 1.00 95.12 95 GLN A O 1
ATOM 841 N N . ILE A 1 96 ? -7.734 17.110 -6.694 1.00 95.50 96 ILE A N 1
ATOM 842 C CA . ILE A 1 96 ? -8.840 16.143 -6.590 1.00 95.50 96 ILE A CA 1
ATOM 843 C C . ILE A 1 96 ? -8.738 15.343 -5.281 1.00 95.50 96 ILE A C 1
ATOM 845 O O . ILE A 1 96 ? -9.740 15.097 -4.610 1.00 95.50 96 ILE A O 1
ATOM 849 N N . LYS A 1 97 ? -7.530 14.945 -4.870 1.00 93.94 97 LYS A N 1
ATOM 850 C CA . LYS A 1 97 ? -7.329 14.227 -3.602 1.00 93.94 97 LYS A CA 1
ATOM 851 C C . LYS A 1 97 ? -7.609 15.106 -2.383 1.00 93.94 97 LYS A C 1
ATOM 853 O O . LYS A 1 97 ? -8.242 14.628 -1.445 1.00 93.94 97 LYS A O 1
ATOM 858 N N . THR A 1 98 ? -7.178 16.367 -2.377 1.00 94.19 98 THR A N 1
ATOM 859 C CA . THR A 1 98 ? -7.438 17.285 -1.255 1.00 94.19 98 THR A CA 1
ATOM 860 C C . THR A 1 98 ? -8.921 17.616 -1.132 1.00 94.19 98 THR A C 1
ATOM 862 O O . THR A 1 98 ? -9.456 17.587 -0.028 1.00 94.19 98 THR A O 1
ATOM 865 N N . THR A 1 99 ? -9.621 17.843 -2.246 1.00 96.50 99 THR A N 1
ATOM 866 C CA . THR A 1 99 ? -11.079 18.056 -2.235 1.00 96.50 99 THR A CA 1
ATOM 867 C C . THR A 1 99 ? -11.842 16.822 -1.753 1.00 96.50 99 THR A C 1
ATOM 869 O O . THR A 1 99 ? -12.760 16.961 -0.947 1.00 96.50 99 THR A O 1
ATOM 872 N N . LYS A 1 100 ? -11.439 15.606 -2.156 1.00 94.00 100 LYS A N 1
ATOM 873 C CA . LYS A 1 100 ? -12.001 14.359 -1.605 1.00 94.00 100 LYS A CA 1
ATOM 874 C C . LYS A 1 100 ? -11.773 14.243 -0.095 1.00 94.00 100 LYS A C 1
ATOM 876 O O . LYS A 1 100 ? -12.726 13.956 0.618 1.00 94.00 100 LYS A O 1
ATOM 881 N N . ARG A 1 101 ? -10.558 14.517 0.402 1.00 91.19 101 ARG A N 1
ATOM 882 C CA . ARG A 1 101 ? -10.260 14.514 1.850 1.00 91.19 101 ARG A CA 1
ATOM 883 C C . ARG A 1 101 ? -11.153 15.481 2.624 1.00 91.19 101 ARG A C 1
ATOM 885 O O . ARG A 1 101 ? -11.777 15.057 3.583 1.00 91.19 101 ARG A O 1
ATOM 892 N N . LYS A 1 102 ? -11.309 16.719 2.144 1.00 92.94 102 LYS A N 1
ATOM 893 C CA . LYS A 1 102 ? -12.211 17.708 2.761 1.00 92.94 102 LYS A CA 1
ATOM 894 C C . LYS A 1 102 ? -13.666 17.231 2.811 1.00 92.94 102 LYS A C 1
ATOM 896 O O . LYS A 1 102 ? -14.346 17.451 3.805 1.00 92.94 102 LYS A O 1
ATOM 901 N N . LYS A 1 103 ? -14.150 16.556 1.759 1.00 94.88 103 LYS A N 1
ATOM 902 C CA . LYS A 1 103 ? -15.497 15.956 1.754 1.00 94.88 103 LYS A CA 1
ATOM 903 C C . LYS A 1 103 ? -15.627 14.836 2.791 1.00 94.88 103 LYS A C 1
ATOM 905 O O . LYS A 1 103 ? -16.639 14.790 3.479 1.00 94.88 103 LYS A O 1
ATOM 910 N N . TYR A 1 104 ? -14.620 13.971 2.923 1.00 93.69 104 TYR A N 1
ATOM 911 C CA . TYR A 1 104 ? -14.615 12.929 3.954 1.00 93.69 104 TYR A CA 1
ATOM 912 C C . TYR A 1 104 ? -14.568 13.518 5.366 1.00 93.69 104 TYR A C 1
ATOM 914 O O . TYR A 1 104 ? -15.378 13.128 6.193 1.00 93.69 104 TYR A O 1
ATOM 922 N N . GLU A 1 105 ? -13.711 14.509 5.621 1.00 93.50 105 GLU A N 1
ATOM 923 C CA . GLU A 1 105 ? -13.654 15.217 6.910 1.00 93.50 105 GLU A CA 1
ATOM 924 C C . GLU A 1 105 ? -14.996 15.874 7.264 1.00 93.50 105 GLU A C 1
ATOM 926 O O . GLU A 1 105 ? -15.432 15.822 8.413 1.00 93.50 105 GLU A O 1
ATOM 931 N N . TYR A 1 106 ? -15.687 16.452 6.278 1.00 95.62 106 TYR A N 1
ATOM 932 C CA . TYR A 1 106 ? -17.022 17.017 6.467 1.00 95.62 106 TYR A CA 1
ATOM 933 C C . TYR A 1 106 ? -18.062 15.948 6.841 1.00 95.62 106 TYR A C 1
ATOM 935 O O . TYR A 1 106 ? -18.807 16.135 7.803 1.00 95.62 106 TYR A O 1
ATOM 943 N N . VAL A 1 107 ? -18.088 14.814 6.131 1.00 92.75 107 VAL A N 1
ATOM 944 C CA . VAL A 1 107 ? -18.992 13.690 6.435 1.00 92.75 107 VAL A CA 1
ATOM 945 C C . VAL A 1 107 ? -18.684 13.083 7.807 1.00 92.75 107 VAL A C 1
ATOM 947 O O . VAL A 1 107 ? -19.610 12.840 8.578 1.00 92.75 107 VAL A O 1
ATOM 950 N N . ASP A 1 108 ? -17.408 12.908 8.152 1.00 92.44 108 ASP A N 1
ATOM 951 C CA . ASP A 1 108 ? -16.979 12.419 9.466 1.00 92.44 108 ASP A CA 1
ATOM 952 C C . ASP A 1 108 ? -17.393 13.374 10.588 1.00 92.44 108 ASP A C 1
ATOM 954 O O . ASP A 1 108 ? -17.838 12.927 11.644 1.00 92.44 108 ASP A O 1
ATOM 958 N N . ASN A 1 109 ? -17.282 14.688 10.375 1.00 92.94 109 ASN A N 1
ATOM 959 C CA . ASN A 1 109 ? -17.738 15.679 11.348 1.00 92.94 109 ASN A CA 1
ATOM 960 C C . ASN A 1 109 ? -19.260 15.636 11.528 1.00 92.94 109 ASN A C 1
ATOM 962 O O . ASN A 1 109 ? -19.731 15.658 12.665 1.00 92.94 109 ASN A O 1
ATOM 966 N N . ILE A 1 110 ? -20.035 15.504 10.444 1.00 94.00 110 ILE A N 1
ATOM 967 C CA . ILE A 1 110 ? -21.489 15.297 10.535 1.00 94.00 110 ILE A CA 1
ATOM 968 C C . ILE A 1 110 ? -21.795 14.020 11.319 1.00 94.00 110 ILE A C 1
ATOM 970 O O . ILE A 1 110 ? -22.614 14.046 12.236 1.00 94.00 110 ILE A O 1
ATOM 974 N N . TYR A 1 111 ? -21.125 12.913 10.999 1.00 93.75 111 TYR A N 1
ATOM 975 C CA . TYR A 1 111 ? -21.333 11.639 11.677 1.00 93.75 111 TYR A CA 1
ATOM 976 C C . TYR A 1 111 ? -21.004 11.723 13.174 1.00 93.75 111 TYR A C 1
ATOM 978 O O . TYR A 1 111 ? -21.802 11.285 14.001 1.00 93.75 111 TYR A O 1
ATOM 986 N N . LYS A 1 112 ? -19.878 12.350 13.541 1.00 92.62 112 LYS A N 1
ATOM 987 C CA . LYS A 1 112 ? -19.501 12.606 14.941 1.00 92.62 112 LYS A CA 1
ATOM 988 C C . LYS A 1 112 ? -20.532 13.467 15.663 1.00 92.62 112 LYS A C 1
ATOM 990 O O . LYS A 1 112 ? -20.867 13.154 16.801 1.00 92.62 112 LYS A O 1
ATOM 995 N N . ASN A 1 113 ? -21.070 14.496 15.010 1.00 93.56 113 ASN A N 1
ATOM 996 C CA . ASN A 1 113 ? -22.121 15.335 15.587 1.00 93.56 113 ASN A CA 1
ATOM 997 C C . ASN A 1 113 ? -23.416 14.542 15.810 1.00 93.56 113 ASN A C 1
ATOM 999 O O . ASN A 1 113 ? -23.996 14.618 16.889 1.00 93.56 113 ASN A O 1
ATOM 1003 N N . ILE A 1 114 ? -23.839 13.727 14.838 1.00 93.44 114 ILE A N 1
ATOM 1004 C CA . ILE A 1 114 ? -25.007 12.842 14.984 1.00 93.44 114 ILE A CA 1
ATOM 1005 C C . ILE A 1 114 ? -24.793 11.857 16.138 1.00 93.44 114 ILE A C 1
ATOM 1007 O O . ILE A 1 114 ? -25.697 11.641 16.944 1.00 93.44 114 ILE A O 1
ATOM 1011 N N . LEU A 1 115 ? -23.601 11.264 16.228 1.00 93.62 115 LEU A N 1
ATOM 1012 C CA . LEU A 1 115 ? -23.258 10.325 17.288 1.00 93.62 115 LEU A CA 1
ATOM 1013 C C . LEU A 1 115 ? -23.268 11.012 18.657 1.00 93.62 115 LEU A C 1
ATOM 1015 O O . LEU A 1 115 ? -23.872 10.478 19.579 1.00 93.62 115 LEU A O 1
ATOM 1019 N N . MET A 1 116 ? -22.700 12.217 18.763 1.00 94.25 116 MET A N 1
ATOM 1020 C CA . MET A 1 116 ? -22.717 13.025 19.984 1.00 94.25 116 MET A CA 1
ATOM 1021 C C . MET A 1 116 ? -24.149 13.331 20.439 1.00 94.25 116 MET A C 1
ATOM 1023 O O . MET A 1 116 ? -24.484 13.069 21.594 1.00 94.25 116 MET A O 1
ATOM 1027 N N . VAL A 1 117 ? -25.013 13.798 19.530 1.00 93.69 117 VAL A N 1
ATOM 1028 C CA . VAL A 1 117 ? -26.431 14.066 19.824 1.00 93.69 117 VAL A CA 1
ATOM 1029 C C . VAL A 1 117 ? -27.135 12.798 20.306 1.00 93.69 117 VAL A C 1
ATOM 1031 O O . VAL A 1 117 ? -27.761 12.820 21.359 1.00 93.69 117 VAL A O 1
ATOM 1034 N N . ARG A 1 118 ? -26.970 11.663 19.609 1.00 94.00 118 ARG A N 1
ATOM 1035 C CA . ARG A 1 118 ? -27.569 10.381 20.025 1.00 94.00 118 ARG A CA 1
ATOM 1036 C C . ARG A 1 118 ? -27.081 9.924 21.396 1.00 94.00 118 ARG A C 1
ATOM 1038 O O . ARG A 1 118 ? -27.887 9.495 22.214 1.00 94.00 118 ARG A O 1
ATOM 1045 N N . THR A 1 119 ? -25.778 10.016 21.660 1.00 91.69 119 THR A N 1
ATOM 1046 C CA . THR A 1 119 ? -25.225 9.648 22.971 1.00 91.69 119 THR A CA 1
ATOM 1047 C C . THR A 1 119 ? -25.744 10.553 24.082 1.00 91.69 119 THR A C 1
ATOM 1049 O O . THR A 1 119 ? -26.007 10.065 25.178 1.00 91.69 119 THR A O 1
ATOM 1052 N N . PHE A 1 120 ? -25.943 11.843 23.799 1.00 92.44 120 PHE A N 1
ATOM 1053 C CA . PHE A 1 120 ? -26.504 12.785 24.758 1.00 92.44 120 PHE A CA 1
ATOM 1054 C C . PHE A 1 120 ? -27.982 12.492 25.044 1.00 92.44 120 PHE A C 1
ATOM 1056 O O . PHE A 1 120 ? -28.358 12.446 26.209 1.00 92.44 120 PHE A O 1
ATOM 1063 N N . SER A 1 121 ? -28.789 12.187 24.021 1.00 93.19 121 SER A N 1
ATOM 1064 C CA . SER A 1 121 ? -30.191 11.782 24.206 1.00 93.19 121 SER A CA 1
ATOM 1065 C C . SER A 1 121 ? -30.322 10.510 25.049 1.00 93.19 121 SER A C 1
ATOM 1067 O O . SER A 1 121 ? -31.116 10.472 25.982 1.00 93.19 121 SER A O 1
ATOM 1069 N N . ILE A 1 122 ? -29.494 9.488 24.791 1.00 93.31 122 ILE A N 1
ATOM 1070 C CA . ILE A 1 122 ? -29.482 8.259 25.607 1.00 93.31 122 ILE A CA 1
ATOM 1071 C C . ILE A 1 122 ? -29.098 8.575 27.060 1.00 93.31 122 ILE A C 1
ATOM 1073 O O . ILE A 1 122 ? -29.689 8.037 27.996 1.00 93.31 122 ILE A O 1
ATOM 1077 N N . TRP A 1 123 ? -28.102 9.440 27.265 1.00 96.81 123 TRP A N 1
ATOM 1078 C CA . TRP A 1 123 ? -27.699 9.863 28.604 1.00 96.81 123 TRP A CA 1
ATOM 1079 C C . TRP A 1 123 ? -28.824 10.611 29.332 1.00 96.81 123 TRP A C 1
ATOM 1081 O O . TRP A 1 123 ? -29.075 10.331 30.504 1.00 96.81 123 TRP A O 1
ATOM 1091 N N . GLU A 1 124 ? -29.521 11.515 28.644 1.00 95.88 124 GLU A N 1
ATOM 1092 C CA . GLU A 1 124 ? -30.658 12.268 29.178 1.00 95.88 124 GLU A CA 1
ATOM 1093 C C . GLU A 1 124 ? -31.805 11.334 29.591 1.00 95.88 124 GLU A C 1
ATOM 1095 O O . GLU A 1 124 ? -32.305 11.432 30.714 1.00 95.88 124 GLU A O 1
ATOM 1100 N N . GLU A 1 125 ? -32.165 10.364 28.744 1.00 93.06 125 GLU A N 1
ATOM 1101 C CA . GLU A 1 125 ? -33.174 9.345 29.057 1.00 93.06 125 GLU A CA 1
ATOM 1102 C C . GLU A 1 125 ? -32.801 8.550 30.317 1.00 93.06 125 GLU A C 1
ATOM 1104 O O . GLU A 1 125 ? -33.592 8.466 31.262 1.00 93.06 125 GLU A O 1
ATOM 1109 N N . GLN A 1 126 ? -31.567 8.038 30.389 1.00 93.25 126 GLN A N 1
ATOM 1110 C CA . GLN A 1 126 ? -31.075 7.288 31.551 1.00 93.25 126 GLN A CA 1
ATOM 1111 C C . GLN A 1 126 ? -31.019 8.139 32.824 1.00 93.25 126 GLN A C 1
ATOM 1113 O O . GLN A 1 126 ? -31.286 7.655 33.929 1.00 93.25 126 GLN A O 1
ATOM 1118 N N . TYR A 1 127 ? -30.656 9.414 32.696 1.00 93.38 127 TYR A N 1
ATOM 1119 C CA . TYR A 1 127 ? -30.635 10.349 33.811 1.00 93.38 127 TYR A CA 1
ATOM 1120 C C . TYR A 1 127 ? -32.051 10.595 34.350 1.00 93.38 127 TYR A C 1
ATOM 1122 O O . TYR A 1 127 ? -32.283 10.510 35.561 1.00 93.38 127 TYR A O 1
ATOM 1130 N N . MET A 1 128 ? -33.023 10.801 33.459 1.00 94.69 128 MET A N 1
ATOM 1131 C CA . MET A 1 128 ? -34.429 10.979 33.824 1.00 94.69 128 MET A CA 1
ATOM 1132 C C . MET A 1 128 ? -35.040 9.715 34.440 1.00 94.69 128 MET A C 1
ATOM 1134 O O . MET A 1 128 ? -35.817 9.809 35.396 1.00 94.69 128 MET A O 1
ATOM 1138 N N . GLU A 1 129 ? -34.670 8.527 33.959 1.00 94.19 129 GLU A N 1
ATOM 1139 C CA . GLU A 1 129 ? -35.040 7.257 34.591 1.00 94.19 129 GLU A CA 1
ATOM 1140 C C . GLU A 1 129 ? -34.494 7.149 36.016 1.00 94.19 129 GLU A C 1
ATOM 1142 O O . GLU A 1 129 ? -35.267 6.882 36.940 1.00 94.19 129 GLU A O 1
ATOM 1147 N N . LYS A 1 130 ? -33.211 7.462 36.236 1.00 93.00 130 LYS A N 1
ATOM 1148 C CA . LYS A 1 130 ? -32.619 7.481 37.584 1.00 93.00 130 LYS A CA 1
ATOM 1149 C C . LYS A 1 130 ? -33.329 8.455 38.519 1.00 93.00 130 LYS A C 1
ATOM 1151 O O . LYS A 1 130 ? -33.574 8.118 39.678 1.00 93.00 130 LYS A O 1
ATOM 1156 N N . ILE A 1 131 ? -33.714 9.639 38.039 1.00 94.38 131 ILE A N 1
ATOM 1157 C CA . ILE A 1 131 ? -34.511 10.589 38.833 1.00 94.38 131 ILE A CA 1
ATOM 1158 C C . ILE A 1 131 ? -35.868 9.977 39.209 1.00 94.38 131 ILE A C 1
ATOM 1160 O O . ILE A 1 131 ? -36.300 10.084 40.362 1.00 94.38 131 ILE A O 1
ATOM 1164 N N . LYS A 1 132 ? -36.556 9.318 38.267 1.00 95.75 132 LYS A N 1
ATOM 1165 C CA . LYS A 1 132 ? -37.835 8.636 38.536 1.00 95.75 132 LYS A CA 1
ATOM 1166 C C . LYS A 1 132 ? -37.663 7.509 39.559 1.00 95.75 132 LYS A C 1
ATOM 1168 O O . LYS A 1 132 ? -38.490 7.393 40.465 1.00 95.75 132 LYS A O 1
AT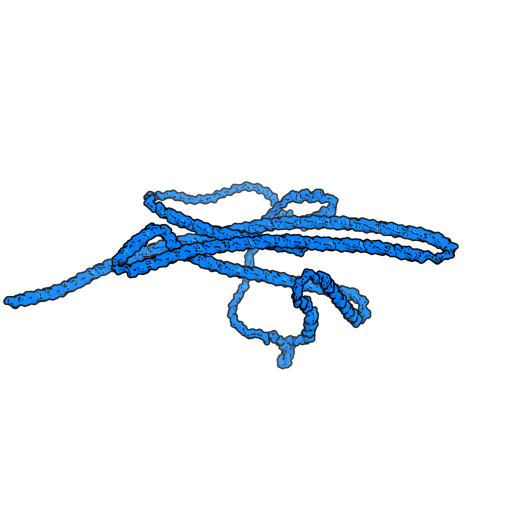OM 1173 N N . GLU A 1 133 ? -36.604 6.711 39.457 1.00 92.75 133 GLU A N 1
ATOM 1174 C CA . GLU A 1 133 ? -36.274 5.663 40.429 1.00 92.75 133 GLU A CA 1
ATOM 1175 C C . GLU A 1 133 ? -35.995 6.235 41.820 1.00 92.75 133 GLU A C 1
ATOM 1177 O O . GLU A 1 133 ? -36.565 5.758 42.799 1.00 92.75 133 GLU A O 1
ATOM 1182 N N . GLN A 1 134 ? -35.212 7.312 41.923 1.00 92.81 134 GLN A N 1
ATOM 1183 C CA . GLN A 1 134 ? -34.961 7.988 43.198 1.00 92.81 134 GLN A CA 1
ATOM 1184 C C . GLN A 1 134 ? -36.250 8.531 43.825 1.00 92.81 134 GLN A C 1
ATOM 1186 O O . GLN A 1 134 ? -36.453 8.386 45.030 1.00 92.81 134 GLN A O 1
ATOM 1191 N N . LYS A 1 135 ? -37.160 9.106 43.026 1.00 94.25 135 LYS A N 1
ATOM 1192 C CA . LYS A 1 135 ? -38.483 9.540 43.510 1.00 94.25 135 LYS A CA 1
ATOM 1193 C C . LYS A 1 135 ? -39.315 8.358 44.021 1.00 94.25 135 LYS A C 1
ATOM 1195 O O . LYS A 1 135 ? -39.954 8.478 45.064 1.00 94.25 135 LYS A O 1
ATOM 1200 N N . LYS A 1 136 ? -39.290 7.208 43.333 1.00 93.81 136 LYS A N 1
ATOM 1201 C CA . LYS A 1 136 ? -39.956 5.975 43.795 1.00 93.81 136 LYS A CA 1
ATOM 1202 C C . LYS A 1 136 ? -39.346 5.455 45.100 1.00 93.81 136 LYS A C 1
ATOM 1204 O O . LYS A 1 136 ? -40.096 5.100 46.004 1.00 93.81 136 LYS A O 1
ATOM 1209 N N . LEU A 1 137 ? -38.017 5.461 45.225 1.00 92.50 137 LEU A N 1
ATOM 1210 C CA . LEU A 1 137 ? -37.311 5.056 46.444 1.00 92.50 137 LEU A CA 1
ATOM 1211 C C . LEU A 1 137 ? -37.625 5.979 47.625 1.00 92.50 137 LEU A C 1
ATOM 1213 O O . LEU A 1 137 ? -37.884 5.481 48.717 1.00 92.50 137 LEU A O 1
ATOM 1217 N N . LYS A 1 138 ? -37.674 7.302 47.412 1.00 93.62 138 LYS A N 1
ATOM 1218 C CA . LYS A 1 138 ? -38.098 8.264 48.444 1.00 93.62 138 LYS A CA 1
ATOM 1219 C C . LYS A 1 138 ? -39.521 7.977 48.924 1.00 93.62 138 LYS A C 1
ATOM 1221 O O . LYS A 1 138 ? -39.712 7.787 50.118 1.00 93.62 138 LYS A O 1
ATOM 1226 N N . LYS A 1 139 ? -40.479 7.805 48.005 1.00 94.38 139 LYS A N 1
ATOM 1227 C CA . LYS A 1 139 ? -41.865 7.437 48.354 1.00 94.38 139 LYS A CA 1
ATOM 1228 C C . LYS A 1 139 ? -41.956 6.101 49.099 1.00 94.38 139 LYS A C 1
ATOM 1230 O O . LYS A 1 139 ? -42.714 5.980 50.054 1.00 94.38 139 LYS A O 1
ATOM 1235 N N . ALA A 1 140 ? -41.188 5.094 48.680 1.00 91.94 140 ALA A N 1
ATOM 1236 C CA . ALA A 1 140 ? -41.149 3.798 49.355 1.00 91.94 140 ALA A CA 1
ATOM 1237 C C . ALA A 1 140 ? -40.555 3.905 50.770 1.00 91.94 140 ALA A C 1
ATOM 1239 O O . ALA A 1 140 ? -41.069 3.279 51.694 1.00 91.94 140 ALA A O 1
ATOM 1240 N N . SER A 1 141 ? -39.513 4.724 50.944 1.00 92.81 141 SER A N 1
ATOM 1241 C CA . SER A 1 141 ? -38.905 5.027 52.243 1.00 92.81 141 SER A CA 1
ATOM 1242 C C . SER A 1 141 ? -39.878 5.767 53.163 1.00 92.81 141 SER A C 1
ATOM 1244 O O . SER A 1 141 ? -40.075 5.359 54.303 1.00 92.81 141 SER A O 1
ATOM 1246 N N . GLU A 1 142 ? -40.568 6.792 52.659 1.00 93.31 142 GLU A N 1
ATOM 1247 C CA . GLU A 1 142 ? -41.616 7.513 53.393 1.00 93.31 142 GLU A CA 1
ATOM 1248 C C . GLU A 1 142 ? -42.747 6.572 53.820 1.00 93.31 142 GLU A C 1
ATOM 1250 O O . GLU A 1 142 ? -43.120 6.549 54.990 1.00 93.31 142 GLU A O 1
ATOM 1255 N N . PHE A 1 143 ? -43.246 5.732 52.908 1.00 93.44 143 PHE A N 1
ATOM 1256 C CA . PHE A 1 143 ? -44.269 4.733 53.221 1.00 93.44 143 PHE A CA 1
ATOM 1257 C C . PHE A 1 143 ? -43.796 3.731 54.283 1.00 93.44 143 PHE A C 1
ATOM 1259 O O . PHE A 1 143 ? -44.542 3.406 55.209 1.00 93.44 143 PHE A O 1
ATOM 1266 N N . TYR A 1 144 ? -42.550 3.257 54.176 1.00 94.25 144 TYR A N 1
ATOM 1267 C CA . TYR A 1 144 ? -41.943 2.378 55.171 1.00 94.25 144 TYR A CA 1
ATOM 1268 C C . TYR A 1 144 ? -41.841 3.063 56.537 1.00 94.25 144 TYR A C 1
ATOM 1270 O O . TYR A 1 144 ? -42.275 2.482 57.528 1.00 94.25 144 TYR A O 1
ATOM 1278 N N . ASN A 1 145 ? -41.354 4.303 56.589 1.00 91.31 145 ASN A N 1
ATOM 1279 C CA . ASN A 1 145 ? -41.215 5.076 57.822 1.00 91.31 145 ASN A CA 1
ATOM 1280 C C . ASN A 1 145 ? -42.574 5.385 58.460 1.00 91.31 145 ASN A C 1
ATOM 1282 O O . ASN A 1 145 ? -42.724 5.227 59.667 1.00 91.31 145 ASN A O 1
ATOM 1286 N N . ILE A 1 146 ? -43.591 5.743 57.669 1.00 94.31 146 ILE A N 1
ATOM 1287 C CA . ILE A 1 146 ? -44.966 5.943 58.154 1.00 94.31 146 ILE A CA 1
ATOM 1288 C C . ILE A 1 146 ? -45.524 4.640 58.731 1.00 94.31 146 ILE A C 1
ATOM 1290 O O . ILE A 1 146 ? -46.125 4.647 59.803 1.00 94.31 146 ILE A O 1
ATOM 1294 N N . ASN A 1 147 ? -45.320 3.505 58.060 1.00 92.38 147 ASN A N 1
ATOM 1295 C CA . ASN A 1 147 ? -45.769 2.213 58.577 1.00 92.38 147 ASN A CA 1
ATOM 1296 C C . ASN A 1 147 ? -44.992 1.774 59.818 1.00 92.38 147 ASN A C 1
ATOM 1298 O O . ASN A 1 147 ? -45.582 1.189 60.725 1.00 92.38 147 ASN A O 1
ATOM 1302 N N . LEU A 1 148 ? -43.691 2.058 59.879 1.00 91.19 148 LEU A N 1
ATOM 1303 C CA . LEU A 1 148 ? -42.869 1.825 61.059 1.00 91.19 148 LEU A CA 1
ATOM 1304 C C . LEU A 1 148 ? -43.387 2.664 62.230 1.00 91.19 148 LEU A C 1
ATOM 1306 O O . LEU A 1 148 ? -43.622 2.111 63.297 1.00 91.19 148 LEU A O 1
ATOM 1310 N N . LEU A 1 149 ? -43.663 3.954 62.014 1.00 90.88 149 LEU A N 1
ATOM 1311 C CA . LEU A 1 149 ? -44.273 4.833 63.011 1.00 90.88 149 LEU A CA 1
ATOM 1312 C C . LEU A 1 149 ? -45.639 4.309 63.452 1.00 90.88 149 LEU A C 1
ATOM 1314 O O . LEU A 1 149 ? -45.869 4.197 64.647 1.00 90.88 149 LEU A O 1
ATOM 1318 N N . LYS A 1 150 ? -46.519 3.902 62.528 1.00 92.00 150 LYS A N 1
ATOM 1319 C CA . LYS A 1 150 ? -47.811 3.281 62.873 1.00 92.00 150 LYS A CA 1
ATOM 1320 C C . LYS A 1 150 ? -47.637 2.030 63.730 1.00 92.00 150 LYS A C 1
ATOM 1322 O O . LYS A 1 150 ? -48.382 1.857 64.687 1.00 92.00 150 LYS A O 1
ATOM 1327 N N . LYS A 1 151 ? -46.655 1.176 63.424 1.00 91.56 151 LYS A N 1
ATOM 1328 C CA . LYS A 1 151 ? -46.330 -0.001 64.244 1.00 91.56 151 LYS A CA 1
ATOM 1329 C C . LYS A 1 151 ? -45.799 0.395 65.616 1.00 91.56 151 LYS A C 1
ATOM 1331 O O . LYS A 1 151 ? -46.253 -0.167 66.600 1.00 91.56 151 LYS A O 1
ATOM 1336 N N . ILE A 1 152 ? -44.888 1.365 65.695 1.00 90.19 152 ILE A N 1
ATOM 1337 C CA . ILE A 1 152 ? -44.361 1.884 66.963 1.00 90.19 152 ILE A CA 1
ATOM 1338 C C . ILE A 1 152 ? -45.498 2.471 67.801 1.00 90.19 152 ILE A C 1
ATOM 1340 O O . ILE A 1 152 ? -45.611 2.129 68.969 1.00 90.19 152 ILE A O 1
ATOM 1344 N N . PHE A 1 153 ? -46.382 3.280 67.213 1.00 90.94 153 PHE A N 1
ATOM 1345 C CA . PHE A 1 153 ? -47.560 3.820 67.888 1.00 90.94 153 PHE A CA 1
ATOM 1346 C C . PHE A 1 153 ? -48.536 2.727 68.308 1.00 90.94 153 PHE A C 1
ATOM 1348 O O . PHE A 1 153 ? -49.049 2.787 69.417 1.00 90.94 153 PHE A O 1
ATOM 1355 N N . HIS A 1 154 ? -48.773 1.717 67.470 1.00 91.06 154 HIS A N 1
ATOM 1356 C CA . HIS A 1 154 ? -49.606 0.575 67.827 1.00 91.06 154 HIS A CA 1
ATOM 1357 C C . HIS A 1 154 ? -49.009 -0.201 69.001 1.00 91.06 154 HIS A C 1
ATOM 1359 O O . HIS A 1 154 ? -49.726 -0.467 69.954 1.00 91.06 154 HIS A O 1
ATOM 1365 N N . TYR A 1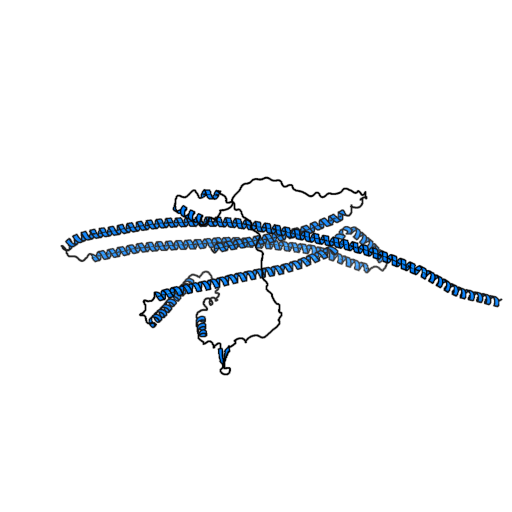 155 ? -47.704 -0.491 68.986 1.00 91.44 155 TYR A N 1
ATOM 1366 C CA . TYR A 1 155 ? -47.014 -1.140 70.100 1.00 91.44 155 TYR A CA 1
ATOM 1367 C C . TYR A 1 155 ? -46.965 -0.265 71.344 1.00 91.44 155 TYR A C 1
ATOM 1369 O O . TYR A 1 155 ? -47.122 -0.780 72.437 1.00 91.44 155 TYR A O 1
ATOM 1377 N N . TYR A 1 156 ? -46.787 1.046 71.208 1.00 90.19 156 TYR A N 1
ATOM 1378 C CA . TYR A 1 156 ? -46.820 1.984 72.326 1.00 90.19 156 TYR A CA 1
ATOM 1379 C C . TYR A 1 156 ? -48.223 2.076 72.934 1.00 90.19 156 TYR A C 1
ATOM 1381 O O . TYR A 1 156 ? -48.383 2.064 74.151 1.00 90.19 156 TYR A O 1
ATOM 1389 N N . TRP A 1 157 ? -49.256 2.123 72.094 1.00 90.88 157 TRP A N 1
ATOM 1390 C CA . TRP A 1 157 ? -50.653 2.105 72.511 1.00 90.88 157 TRP A CA 1
ATOM 1391 C C . TRP A 1 157 ? -51.028 0.768 73.145 1.00 90.88 157 TRP A C 1
ATOM 1393 O O . TRP A 1 157 ? -51.640 0.751 74.208 1.00 90.88 157 TRP A O 1
ATOM 1403 N N . GLN A 1 158 ? -50.607 -0.346 72.543 1.00 87.38 158 GLN A N 1
ATOM 1404 C CA . GLN A 1 158 ? -50.763 -1.686 73.090 1.00 87.38 158 GLN A CA 1
ATOM 1405 C C . GLN A 1 158 ? -50.024 -1.801 74.417 1.00 87.38 158 GLN A C 1
ATOM 1407 O O . GLN A 1 158 ? -50.638 -2.234 75.372 1.00 87.38 158 GLN A O 1
ATOM 1412 N N . TYR A 1 159 ? -48.783 -1.332 74.521 1.00 87.31 159 TYR A N 1
ATOM 1413 C CA . TYR A 1 159 ? -48.019 -1.282 75.763 1.00 87.31 159 TYR A CA 1
ATOM 1414 C C . TYR A 1 159 ? -48.703 -0.410 76.810 1.00 87.31 159 TYR A C 1
ATOM 1416 O O . TYR A 1 159 ? -48.741 -0.793 77.963 1.00 87.31 159 TYR A O 1
ATOM 1424 N N . ASN A 1 160 ? -49.290 0.734 76.453 1.00 82.56 160 ASN A N 1
ATOM 1425 C CA . ASN A 1 160 ? -50.035 1.564 77.402 1.00 82.56 160 ASN A CA 1
ATOM 1426 C C . ASN A 1 160 ? -51.352 0.914 77.835 1.00 82.56 160 ASN A C 1
ATOM 1428 O O . ASN A 1 160 ? -51.733 1.021 78.998 1.00 82.56 160 ASN A O 1
ATOM 1432 N N . ASN A 1 161 ? -52.041 0.222 76.932 1.00 81.00 161 ASN A N 1
ATOM 1433 C CA . ASN A 1 161 ? -53.238 -0.546 77.253 1.00 81.00 161 ASN A CA 1
ATOM 1434 C C . ASN A 1 161 ? -52.918 -1.796 78.056 1.00 81.00 161 ASN A C 1
ATOM 1436 O O . ASN A 1 161 ? -53.663 -2.129 78.964 1.00 81.00 161 ASN A O 1
ATOM 1440 N N . GLU A 1 162 ? -51.821 -2.471 77.746 1.00 82.06 162 GLU A N 1
ATOM 1441 C CA . GLU A 1 162 ? -51.269 -3.578 78.503 1.00 82.06 162 GLU A CA 1
ATOM 1442 C C . GLU A 1 162 ? -50.747 -3.076 79.824 1.00 82.06 162 GLU A C 1
ATOM 1444 O O . GLU A 1 162 ? -50.995 -3.744 80.788 1.00 82.06 162 GLU A O 1
ATOM 1449 N N . LYS A 1 163 ? -50.151 -1.892 79.933 1.00 79.81 163 LYS A N 1
ATOM 1450 C CA . LYS A 1 163 ? -49.746 -1.267 81.194 1.00 79.81 163 LYS A CA 1
ATOM 1451 C C . LYS A 1 163 ? -50.958 -0.856 82.013 1.00 79.81 163 LYS A C 1
ATOM 1453 O O . LYS A 1 163 ? -50.919 -1.025 83.218 1.00 79.81 163 LYS A O 1
ATOM 1458 N N . LYS A 1 164 ? -52.048 -0.375 81.401 1.00 76.38 164 LYS A N 1
ATOM 1459 C CA . LYS A 1 164 ? -53.341 -0.154 82.075 1.00 76.38 164 LYS A CA 1
ATOM 1460 C C . LYS A 1 164 ? -53.943 -1.475 82.533 1.00 76.38 164 LYS A C 1
ATOM 1462 O O . LYS A 1 164 ? -54.238 -1.608 83.707 1.00 76.38 164 LYS A O 1
ATOM 1467 N N . LYS A 1 165 ? -54.030 -2.470 81.646 1.00 71.12 165 LYS A N 1
ATOM 1468 C CA . LYS A 1 165 ? -54.468 -3.832 81.967 1.00 71.12 165 LYS A CA 1
ATOM 1469 C C . LYS A 1 165 ? -53.558 -4.482 82.988 1.00 71.12 165 LYS A C 1
ATOM 1471 O O . LYS A 1 165 ? -54.083 -5.189 83.807 1.00 71.12 165 LYS A O 1
ATOM 1476 N N . TYR A 1 166 ? -52.252 -4.257 82.967 1.00 68.19 166 TYR A N 1
ATOM 1477 C CA . TYR A 1 166 ? -51.255 -4.759 83.905 1.00 68.19 166 TYR A CA 1
ATOM 1478 C C . TYR A 1 166 ? -51.361 -3.968 85.187 1.00 68.19 166 TYR A C 1
ATOM 1480 O O . TYR A 1 166 ? -51.164 -4.558 86.210 1.00 68.19 166 TYR A O 1
ATOM 1488 N N . LYS A 1 167 ? -51.758 -2.695 85.198 1.00 66.81 167 LYS A N 1
ATOM 1489 C CA . LYS A 1 167 ? -52.090 -1.969 86.427 1.00 66.81 167 LYS A CA 1
ATOM 1490 C C . LYS A 1 167 ? -53.363 -2.542 87.055 1.00 66.81 167 LYS A C 1
ATOM 1492 O O . LYS A 1 167 ? -53.323 -2.924 88.210 1.00 66.81 167 LYS A O 1
ATOM 1497 N N . SER A 1 168 ? -54.412 -2.773 86.263 1.00 64.56 168 SER A N 1
ATOM 1498 C CA . SER A 1 168 ? -55.645 -3.460 86.685 1.00 64.56 168 SER A CA 1
ATOM 1499 C C . SER A 1 168 ? -55.416 -4.931 87.051 1.00 64.56 168 SER A C 1
ATOM 1501 O O . SER A 1 168 ? -56.066 -5.465 87.938 1.00 64.56 168 SER A O 1
ATOM 1503 N N . LYS A 1 169 ? -54.482 -5.602 86.370 1.00 57.59 169 LYS A N 1
ATOM 1504 C CA . LYS A 1 169 ? -54.124 -7.010 86.554 1.00 57.59 169 LYS A CA 1
ATOM 1505 C C . LYS A 1 169 ? -53.063 -7.167 87.633 1.00 57.59 169 LYS A C 1
ATOM 1507 O O . LYS A 1 169 ? -53.030 -8.219 88.217 1.00 57.59 169 LYS A O 1
ATOM 1512 N N . LEU A 1 170 ? -52.264 -6.155 87.957 1.00 54.22 170 LEU A N 1
ATOM 1513 C CA . LEU A 1 170 ? -51.391 -6.063 89.131 1.00 54.22 170 LEU A CA 1
ATOM 1514 C C . LEU A 1 170 ? -52.257 -5.733 90.347 1.00 54.22 170 LEU A C 1
ATOM 1516 O O . LEU A 1 170 ? -52.073 -6.348 91.376 1.00 54.22 170 LEU A O 1
ATOM 1520 N N . GLU A 1 171 ? -53.295 -4.905 90.212 1.00 51.81 171 GLU A N 1
ATOM 1521 C CA . GLU A 1 171 ? -54.359 -4.730 91.217 1.00 51.81 171 GLU A CA 1
ATOM 1522 C C . GLU A 1 171 ? -55.220 -6.004 91.410 1.00 51.81 171 GLU A C 1
ATOM 1524 O O . GLU A 1 171 ? -55.778 -6.212 92.488 1.00 51.81 171 GLU A O 1
ATOM 1529 N N . TYR A 1 172 ? -55.292 -6.878 90.396 1.00 47.81 172 TYR A N 1
ATOM 1530 C CA . TYR A 1 172 ? -55.949 -8.196 90.440 1.00 47.81 172 TYR A CA 1
ATOM 1531 C C . TYR A 1 172 ? -55.005 -9.338 90.877 1.00 47.81 172 TYR A C 1
ATOM 1533 O O . TYR A 1 172 ? -55.441 -10.236 91.578 1.00 47.81 172 TYR A O 1
ATOM 1541 N N . ILE A 1 173 ? -53.714 -9.300 90.528 1.00 45.22 173 ILE A N 1
ATOM 1542 C CA . ILE A 1 173 ? -52.659 -10.268 90.899 1.00 45.22 173 ILE A CA 1
ATOM 1543 C C . ILE A 1 173 ? -52.147 -9.982 92.322 1.00 45.22 173 ILE A C 1
ATOM 1545 O O . ILE A 1 173 ? -51.843 -10.918 93.045 1.00 45.22 173 ILE A O 1
ATOM 1549 N N . ILE A 1 174 ? -52.169 -8.728 92.797 1.00 48.19 174 ILE A N 1
ATOM 1550 C CA . ILE A 1 174 ? -52.039 -8.397 94.232 1.00 48.19 174 ILE A CA 1
ATOM 1551 C C . ILE A 1 174 ? -53.239 -8.957 95.027 1.00 48.19 174 ILE A C 1
ATOM 1553 O O . ILE A 1 174 ? -53.115 -9.208 96.221 1.00 48.19 174 ILE A O 1
ATOM 1557 N N . ARG A 1 175 ? -54.380 -9.228 94.371 1.00 42.69 175 ARG A N 1
ATOM 1558 C CA . ARG A 1 175 ? -55.539 -9.934 94.955 1.00 42.69 175 ARG A CA 1
ATOM 1559 C C . ARG A 1 175 ? -55.578 -11.442 94.701 1.00 42.69 175 ARG A C 1
ATOM 1561 O O . ARG A 1 175 ? -56.305 -12.142 95.391 1.00 42.69 175 ARG A O 1
ATOM 1568 N N . HIS A 1 176 ? -54.813 -11.946 93.749 1.00 41.78 176 HIS A N 1
ATOM 1569 C CA . HIS A 1 176 ? -54.724 -13.363 93.433 1.00 41.78 176 HIS A CA 1
ATOM 1570 C C . HIS A 1 176 ? -53.330 -13.637 92.888 1.00 41.78 176 HIS A C 1
ATOM 1572 O O . HIS A 1 176 ? -53.089 -13.701 91.679 1.00 41.78 176 HIS A O 1
ATOM 1578 N N . ASN A 1 177 ? -52.394 -13.772 93.821 1.00 40.75 177 ASN A N 1
ATOM 1579 C CA . ASN A 1 177 ? -51.166 -14.484 93.548 1.00 40.75 177 ASN A CA 1
ATOM 1580 C C . ASN A 1 177 ? -51.532 -15.963 93.451 1.00 40.75 177 ASN A C 1
ATOM 1582 O O . ASN A 1 177 ? -52.102 -16.502 94.391 1.00 40.75 177 ASN A O 1
ATOM 1586 N N . GLU A 1 178 ? -51.245 -16.542 92.287 1.00 41.16 178 GLU A N 1
ATOM 1587 C CA . GLU A 1 178 ? -50.830 -17.928 92.025 1.00 41.16 178 GLU A CA 1
ATOM 1588 C C . GLU A 1 178 ? -51.316 -18.335 90.629 1.00 41.16 178 GLU A C 1
ATOM 1590 O O . GLU A 1 178 ? -52.492 -18.605 90.400 1.00 41.16 178 GLU A O 1
ATOM 1595 N N . ASN A 1 179 ? -50.405 -18.398 89.656 1.00 42.50 179 ASN A N 1
ATOM 1596 C CA . ASN A 1 179 ? -49.955 -19.709 89.193 1.00 42.50 179 ASN A CA 1
ATOM 1597 C C . ASN A 1 179 ? -48.961 -19.630 88.030 1.00 42.50 179 ASN A C 1
ATOM 1599 O O . ASN A 1 179 ? -49.160 -18.994 86.993 1.00 42.50 179 ASN A O 1
ATOM 1603 N N . ILE A 1 180 ? -47.886 -20.370 88.250 1.00 49.53 180 ILE A N 1
ATOM 1604 C CA . ILE A 1 180 ? -46.799 -20.736 87.357 1.00 49.53 180 ILE A CA 1
ATOM 1605 C C . ILE A 1 180 ? -47.377 -21.679 86.298 1.00 49.53 180 ILE A C 1
ATOM 1607 O O . ILE A 1 180 ? -47.675 -22.813 86.643 1.00 49.53 180 ILE A O 1
ATOM 1611 N N . ASN A 1 181 ? -47.591 -21.229 85.050 1.00 51.00 181 ASN A N 1
ATOM 1612 C CA . ASN A 1 181 ? -47.697 -22.110 83.859 1.00 51.00 181 ASN A CA 1
ATOM 1613 C C . ASN A 1 181 ? -47.799 -21.390 82.488 1.00 51.00 181 ASN A C 1
ATOM 1615 O O . ASN A 1 181 ? -48.066 -22.033 81.472 1.00 51.00 181 ASN A O 1
ATOM 1619 N N . THR A 1 182 ? -47.558 -20.079 82.389 1.00 54.00 182 THR A N 1
ATOM 1620 C CA . THR A 1 182 ? -47.743 -19.321 81.129 1.00 54.00 182 THR A CA 1
ATOM 1621 C C . THR A 1 182 ? -46.484 -19.192 80.259 1.00 54.00 182 THR A C 1
ATOM 1623 O O . THR A 1 182 ? -46.596 -19.074 79.038 1.00 54.00 182 THR A O 1
ATOM 1626 N N . GLU A 1 183 ? -45.279 -19.309 80.822 1.00 55.41 183 GLU A N 1
ATOM 1627 C CA . GLU A 1 183 ? -44.028 -19.138 80.059 1.00 55.41 183 GLU A CA 1
ATOM 1628 C C . GLU A 1 183 ? -43.738 -20.278 79.069 1.00 55.41 183 GLU A C 1
ATOM 1630 O O . GLU A 1 183 ? -43.205 -20.043 77.980 1.00 55.41 183 GLU A O 1
ATOM 1635 N N . LYS A 1 184 ? -44.131 -21.521 79.387 1.00 56.06 184 LYS A N 1
ATOM 1636 C CA . LYS A 1 184 ? -43.922 -22.670 78.483 1.00 56.06 184 LYS A CA 1
ATOM 1637 C C . LYS A 1 184 ? -44.787 -22.581 77.221 1.00 56.06 184 LYS A C 1
ATOM 1639 O O . LYS A 1 184 ? -44.315 -22.915 76.133 1.00 56.06 184 LYS A O 1
ATOM 1644 N N . ALA A 1 185 ? -46.019 -22.087 77.341 1.00 56.56 185 ALA A N 1
ATOM 1645 C CA . ALA A 1 185 ? -46.921 -21.908 76.205 1.00 56.56 185 ALA A CA 1
ATOM 1646 C C . ALA A 1 185 ? -46.453 -20.770 75.278 1.00 56.56 185 ALA A C 1
ATOM 1648 O O . ALA A 1 185 ? -46.425 -20.939 74.057 1.00 56.56 185 ALA A O 1
ATOM 1649 N N . GLU A 1 186 ? -46.005 -19.642 75.839 1.00 63.00 186 GLU A N 1
ATOM 1650 C CA . GLU A 1 186 ? -45.449 -18.543 75.040 1.00 63.00 186 GLU A CA 1
ATOM 1651 C C . GLU A 1 186 ? -44.151 -18.929 74.321 1.00 63.00 186 GLU A C 1
ATOM 1653 O O . GLU A 1 186 ? -43.976 -18.605 73.143 1.00 63.00 186 GLU A O 1
ATOM 1658 N N . SER A 1 187 ? -43.260 -19.664 74.994 1.00 71.38 187 SER A N 1
ATOM 1659 C CA . SER A 1 187 ? -42.024 -20.192 74.402 1.00 71.38 187 SER A CA 1
ATOM 1660 C C . SER A 1 187 ? -42.304 -21.058 73.164 1.00 71.38 187 SER A C 1
ATOM 1662 O O . SER A 1 187 ? -41.702 -20.860 72.100 1.00 71.38 187 SER A O 1
ATOM 1664 N N . PHE A 1 188 ? -43.289 -21.958 73.253 1.00 73.69 188 PHE A N 1
ATOM 1665 C CA . PHE A 1 188 ? -43.682 -22.822 72.140 1.00 73.69 188 PHE A CA 1
ATOM 1666 C C . PHE A 1 188 ? -44.237 -22.026 70.947 1.00 73.69 188 PHE A C 1
ATOM 1668 O O . PHE A 1 188 ? -43.845 -22.265 69.798 1.00 73.69 188 PHE A O 1
ATOM 1675 N N . TYR A 1 189 ? -45.090 -21.030 71.201 1.00 77.31 189 TYR A N 1
ATOM 1676 C CA . TYR A 1 189 ? -45.641 -20.171 70.148 1.00 77.31 189 TYR A CA 1
ATOM 1677 C C . TYR A 1 189 ? -44.568 -19.321 69.458 1.00 77.31 189 TYR A C 1
ATOM 1679 O O . TYR A 1 189 ? -44.536 -19.262 68.224 1.00 77.31 189 TYR A O 1
ATOM 1687 N N . ARG A 1 190 ? -43.637 -18.727 70.217 1.00 79.19 190 ARG A N 1
ATOM 1688 C CA . ARG A 1 190 ? -42.509 -17.965 69.649 1.00 79.19 190 ARG A CA 1
ATOM 1689 C C . ARG A 1 190 ? -41.635 -18.854 68.763 1.00 79.19 190 ARG A C 1
ATOM 1691 O O . ARG A 1 190 ? -41.318 -18.473 67.636 1.00 79.19 190 ARG A O 1
ATOM 1698 N N . SER A 1 191 ? -41.325 -20.069 69.219 1.00 82.06 191 SER A N 1
ATOM 1699 C CA . SER A 1 191 ? -40.552 -21.050 68.446 1.00 82.06 191 SER A CA 1
ATOM 1700 C C . SER A 1 191 ? -41.242 -21.427 67.127 1.00 82.06 191 SER A C 1
ATOM 1702 O O . SER A 1 191 ? -40.608 -21.448 66.068 1.00 82.06 191 SER A O 1
ATOM 1704 N N . ARG A 1 192 ? -42.562 -21.650 67.148 1.00 79.12 192 ARG A N 1
ATOM 1705 C CA . ARG A 1 192 ? -43.342 -21.995 65.949 1.00 79.12 192 ARG A CA 1
ATOM 1706 C C . ARG A 1 192 ? -43.398 -20.852 64.929 1.00 79.12 192 ARG A C 1
ATOM 1708 O O . ARG A 1 192 ? -43.245 -21.103 63.734 1.00 79.12 192 ARG A O 1
ATOM 1715 N N . ILE A 1 193 ? -43.559 -19.607 65.381 1.00 80.56 193 ILE A N 1
ATOM 1716 C CA . ILE A 1 193 ? -43.582 -18.423 64.505 1.00 80.56 193 ILE A CA 1
ATOM 1717 C C . ILE A 1 193 ? -42.214 -18.201 63.850 1.00 80.56 193 ILE A C 1
ATOM 1719 O O . ILE A 1 193 ? -42.144 -17.974 62.642 1.00 80.56 193 ILE A O 1
ATOM 1723 N N . ILE A 1 194 ? -41.124 -18.328 64.615 1.00 83.50 194 ILE A N 1
ATOM 1724 C CA . ILE A 1 194 ? -39.760 -18.197 64.081 1.00 83.50 194 ILE A CA 1
ATOM 1725 C C . ILE A 1 194 ? -39.494 -19.274 63.023 1.00 83.50 194 ILE A C 1
ATOM 1727 O O . ILE A 1 194 ? -39.017 -18.949 61.935 1.00 83.50 194 ILE A O 1
ATOM 1731 N N . LYS A 1 195 ? -39.867 -20.536 63.289 1.00 85.06 195 LYS A N 1
ATOM 1732 C CA . LYS A 1 195 ? -39.724 -21.632 62.314 1.00 85.06 195 LYS A CA 1
ATOM 1733 C C . LYS A 1 195 ? -40.509 -21.368 61.027 1.00 85.06 195 LYS A C 1
ATOM 1735 O O . LYS A 1 195 ? -39.970 -21.575 59.941 1.00 85.06 195 LYS A O 1
ATOM 1740 N N . ASN A 1 196 ? -41.743 -20.873 61.129 1.00 87.50 196 ASN A N 1
ATOM 1741 C CA . ASN A 1 196 ? -42.569 -20.598 59.954 1.00 87.50 196 ASN A CA 1
ATOM 1742 C C . ASN A 1 196 ? -42.028 -19.414 59.129 1.00 87.50 196 ASN A C 1
ATOM 1744 O O . ASN A 1 196 ? -41.889 -19.509 57.910 1.00 87.50 196 ASN A O 1
ATOM 1748 N N . ASN A 1 197 ? -41.622 -18.327 59.791 1.00 86.06 197 ASN A N 1
ATOM 1749 C CA . ASN A 1 197 ? -41.018 -17.171 59.125 1.00 86.06 197 ASN A CA 1
ATOM 1750 C C . ASN A 1 197 ? -39.686 -17.527 58.452 1.00 86.06 197 ASN A C 1
ATOM 1752 O O . ASN A 1 197 ? -39.427 -17.090 57.330 1.00 86.06 197 ASN A O 1
ATOM 1756 N N . PHE A 1 198 ? -38.862 -18.360 59.095 1.00 88.38 198 PHE A N 1
ATOM 1757 C CA . PHE A 1 198 ? -37.619 -18.850 58.503 1.00 88.38 198 PHE A CA 1
ATOM 1758 C C . PHE A 1 198 ? -37.878 -19.724 57.270 1.00 88.38 198 PHE A C 1
ATOM 1760 O O . PHE A 1 198 ? -37.178 -19.588 56.267 1.00 88.38 198 PHE A O 1
ATOM 1767 N N . TYR A 1 199 ? -38.910 -20.575 57.299 1.00 92.25 199 TYR A N 1
ATOM 1768 C CA . TYR A 1 199 ? -39.307 -21.378 56.141 1.00 92.25 199 TYR A CA 1
ATOM 1769 C C . TYR A 1 199 ? -39.738 -20.501 54.955 1.00 92.25 199 TYR A C 1
ATOM 1771 O O . TYR A 1 199 ? -39.226 -20.676 53.847 1.00 92.25 199 TYR A O 1
ATOM 1779 N N . ILE A 1 200 ? -40.605 -19.510 55.187 1.00 89.56 200 ILE A N 1
ATOM 1780 C CA . ILE A 1 200 ? -41.058 -18.567 54.149 1.00 89.56 200 ILE A CA 1
ATOM 1781 C C . ILE A 1 200 ? -39.874 -17.777 53.578 1.00 89.56 200 ILE A C 1
ATOM 1783 O O . ILE A 1 200 ? -39.726 -17.667 52.358 1.00 89.56 200 ILE A O 1
ATOM 1787 N N . TRP A 1 201 ? -38.987 -17.275 54.444 1.00 94.12 201 TRP A N 1
ATOM 1788 C CA . TRP A 1 201 ? -37.775 -16.578 54.019 1.00 94.12 201 TRP A CA 1
ATOM 1789 C C . TRP A 1 201 ? -36.865 -17.474 53.170 1.00 94.12 201 TRP A C 1
ATOM 1791 O O . TRP A 1 201 ? -36.421 -17.052 52.102 1.00 94.12 201 TRP A O 1
ATOM 1801 N N . LYS A 1 202 ? -36.644 -18.728 53.587 1.00 94.00 202 LYS A N 1
ATOM 1802 C CA . LYS A 1 202 ? -35.833 -19.706 52.848 1.00 94.00 202 LYS A CA 1
ATOM 1803 C C . LYS A 1 202 ? -36.404 -19.967 51.453 1.00 94.00 202 LYS A C 1
ATOM 1805 O O . LYS A 1 202 ? -35.646 -19.965 50.485 1.00 94.00 202 LYS A O 1
ATOM 1810 N N . GLN A 1 203 ? -37.722 -20.129 51.321 1.00 91.81 203 GLN A N 1
ATOM 1811 C CA . GLN A 1 203 ? -38.369 -20.312 50.014 1.00 91.81 203 GLN A CA 1
ATOM 1812 C C . GLN A 1 203 ? -38.226 -19.072 49.125 1.00 91.81 203 GLN A C 1
ATOM 1814 O O . GLN A 1 203 ? -37.829 -19.182 47.963 1.00 91.81 203 GLN A O 1
ATOM 1819 N N . HIS A 1 204 ? -38.458 -17.875 49.671 1.00 90.50 204 HIS A N 1
ATOM 1820 C CA . HIS A 1 204 ? -38.251 -16.628 48.932 1.00 90.50 204 HIS A CA 1
ATOM 1821 C C . HIS A 1 204 ? -36.800 -16.442 48.486 1.00 90.50 204 HIS A C 1
ATOM 1823 O O . HIS A 1 204 ? -36.556 -16.006 47.358 1.00 90.50 204 HIS A O 1
ATOM 1829 N N . TYR A 1 205 ? -35.839 -16.795 49.340 1.00 92.75 205 TYR A N 1
ATOM 1830 C CA . TYR A 1 205 ? -34.421 -16.752 49.012 1.00 92.75 205 TYR A CA 1
ATOM 1831 C C . TYR A 1 205 ? -34.087 -17.712 47.861 1.00 92.75 205 TYR A C 1
ATOM 1833 O O . TYR A 1 205 ? -33.490 -17.277 46.879 1.00 92.75 205 TYR A O 1
ATOM 1841 N N . ILE A 1 206 ? -34.557 -18.966 47.916 1.00 93.50 206 ILE A N 1
ATOM 1842 C CA . ILE A 1 206 ? -34.365 -19.967 46.848 1.00 93.50 206 ILE A CA 1
ATOM 1843 C C . ILE A 1 206 ? -34.981 -19.502 45.519 1.00 93.50 206 ILE A C 1
ATOM 1845 O O . ILE A 1 206 ? -34.371 -19.636 44.459 1.00 93.50 206 ILE A O 1
ATOM 1849 N N . ILE A 1 207 ? -36.183 -18.922 45.544 1.00 92.81 207 ILE A N 1
ATOM 1850 C CA . ILE A 1 207 ? -36.822 -18.390 44.332 1.00 92.81 207 ILE A CA 1
ATOM 1851 C C . ILE A 1 207 ? -36.010 -17.216 43.767 1.00 92.81 207 ILE A C 1
ATOM 1853 O O . ILE A 1 207 ? -35.829 -17.110 42.552 1.00 92.81 207 ILE A O 1
ATOM 1857 N N . LYS A 1 208 ? -35.501 -16.331 44.632 1.00 93.75 208 LYS A N 1
ATOM 1858 C CA . LYS A 1 208 ? -34.690 -15.180 44.221 1.00 93.75 208 LYS A CA 1
ATOM 1859 C C . LYS A 1 208 ? -33.362 -15.617 43.599 1.00 93.75 208 LYS A C 1
ATOM 1861 O O . LYS A 1 208 ? -33.008 -15.088 42.547 1.00 93.75 208 LYS A O 1
ATOM 1866 N N . THR A 1 209 ? -32.661 -16.585 44.190 1.00 90.88 209 THR A N 1
ATOM 1867 C CA . THR A 1 209 ? -31.399 -17.107 43.639 1.00 90.88 209 THR A CA 1
ATOM 1868 C C . THR A 1 209 ? -31.620 -17.813 42.302 1.00 90.88 209 THR A C 1
ATOM 1870 O O . THR A 1 209 ? -30.899 -17.520 41.352 1.00 90.88 209 THR A O 1
ATOM 1873 N N . ARG A 1 210 ? -32.682 -18.621 42.160 1.00 93.75 210 ARG A N 1
ATOM 1874 C CA . ARG A 1 210 ? -33.063 -19.227 40.868 1.00 93.75 210 ARG A CA 1
ATOM 1875 C C . ARG A 1 210 ? -33.358 -18.182 39.791 1.00 93.75 210 ARG A C 1
ATOM 1877 O O . ARG A 1 210 ? -32.911 -18.330 38.659 1.00 93.75 210 ARG A O 1
ATOM 1884 N N . LYS A 1 211 ? -34.070 -17.097 40.123 1.00 92.06 211 LYS A N 1
ATOM 1885 C CA . LYS A 1 211 ? -34.322 -15.995 39.172 1.00 92.06 211 LYS A CA 1
ATOM 1886 C C . LYS A 1 211 ? -33.031 -15.310 38.716 1.00 92.06 211 LYS A C 1
ATOM 1888 O O . LYS A 1 211 ? -32.941 -14.928 37.553 1.00 92.06 211 LYS A O 1
ATOM 1893 N N . ILE A 1 212 ? -32.050 -15.145 39.606 1.00 91.56 212 ILE A N 1
ATOM 1894 C CA . ILE A 1 212 ? -30.737 -14.578 39.258 1.00 91.56 212 ILE A CA 1
ATOM 1895 C C . ILE A 1 212 ? -29.973 -15.540 38.339 1.00 91.56 212 ILE A C 1
ATOM 1897 O O . ILE A 1 212 ? -29.550 -15.125 37.265 1.00 91.56 212 ILE A O 1
ATOM 1901 N N . GLN A 1 213 ? -29.910 -16.829 38.686 1.00 92.06 213 GLN A N 1
ATOM 1902 C CA . GLN A 1 213 ? -29.261 -17.856 37.862 1.00 92.06 213 GLN A CA 1
ATOM 1903 C C . GLN A 1 213 ? -29.883 -17.966 36.463 1.00 92.06 213 GLN A C 1
ATOM 1905 O O . GLN A 1 213 ? -29.168 -18.047 35.470 1.00 92.06 213 GLN A O 1
ATOM 1910 N N . LEU A 1 214 ? -31.215 -17.915 36.348 1.00 93.56 214 LEU A N 1
ATOM 1911 C CA . LEU A 1 214 ? -31.893 -17.923 35.047 1.00 93.56 214 LEU A CA 1
ATOM 1912 C C . LEU A 1 214 ? -31.548 -16.685 34.207 1.00 93.56 214 LEU A C 1
ATOM 1914 O O . LEU A 1 214 ? -31.348 -16.809 32.999 1.00 93.56 214 LEU A O 1
ATOM 1918 N N . LYS A 1 215 ? -31.422 -15.504 34.828 1.00 93.12 215 LYS A N 1
ATOM 1919 C CA . LYS A 1 215 ? -30.963 -14.291 34.132 1.00 93.12 215 LYS A CA 1
ATOM 1920 C C . LYS A 1 215 ? -29.523 -14.439 33.649 1.00 93.12 215 LYS A C 1
ATOM 1922 O O . LYS A 1 215 ? -29.258 -14.170 32.480 1.00 93.12 215 LYS A O 1
ATOM 1927 N N . GLU A 1 216 ? -28.616 -14.918 34.493 1.00 92.06 216 GLU A N 1
ATOM 1928 C CA . GLU A 1 216 ? -27.220 -15.170 34.113 1.00 92.06 216 GLU A CA 1
ATOM 1929 C C . GLU A 1 216 ? -27.117 -16.187 32.969 1.00 92.06 216 GLU A C 1
ATOM 1931 O O . GLU A 1 216 ? -26.426 -15.934 31.981 1.00 92.06 216 GLU A O 1
ATOM 1936 N N . ASN A 1 217 ? -27.885 -17.278 33.035 1.00 92.88 217 ASN A N 1
ATOM 1937 C CA . ASN A 1 217 ? -27.960 -18.280 31.974 1.00 92.88 217 ASN A CA 1
ATOM 1938 C C . ASN A 1 217 ? -28.516 -17.697 30.670 1.00 92.88 217 ASN A C 1
ATOM 1940 O O . ASN A 1 217 ? -27.968 -17.974 29.604 1.00 92.88 217 ASN A O 1
ATOM 1944 N N . SER A 1 218 ? -29.544 -16.844 30.735 1.00 90.94 218 SER A N 1
ATOM 1945 C CA . SER A 1 218 ? -30.087 -16.171 29.548 1.00 90.94 218 SER A CA 1
ATOM 1946 C C . SER A 1 218 ? -29.067 -15.229 28.896 1.00 90.94 218 SER A C 1
ATOM 1948 O O . SER A 1 218 ? -28.923 -15.222 27.675 1.00 90.94 218 SER A O 1
ATOM 1950 N N . ILE A 1 219 ? -28.277 -14.505 29.698 1.00 90.62 219 ILE A N 1
ATOM 1951 C CA . ILE A 1 219 ? -27.202 -13.634 29.205 1.00 90.62 219 ILE A CA 1
ATOM 1952 C C . ILE A 1 219 ? -26.084 -14.477 28.583 1.00 90.62 219 ILE A C 1
ATOM 1954 O O . ILE A 1 219 ? -25.598 -14.150 27.499 1.00 90.62 219 ILE A O 1
ATOM 1958 N N . LYS A 1 220 ? -25.684 -15.579 29.231 1.00 92.38 220 LYS A N 1
ATOM 1959 C CA . LYS A 1 220 ? -24.666 -16.507 28.713 1.00 92.38 220 LYS A CA 1
ATOM 1960 C C . LYS A 1 220 ? -25.110 -17.131 27.386 1.00 92.38 220 LYS A C 1
ATOM 1962 O O . LYS A 1 220 ? -24.317 -17.194 26.447 1.00 92.38 220 LYS A O 1
ATOM 1967 N N . PHE A 1 221 ? -26.381 -17.519 27.284 1.00 94.19 221 PHE A N 1
ATOM 1968 C CA . PHE A 1 221 ? -26.986 -18.019 26.053 1.00 94.19 221 PHE A CA 1
ATOM 1969 C C . PHE A 1 221 ? -26.985 -16.960 24.944 1.00 94.19 221 PHE A C 1
ATOM 1971 O O . PHE A 1 221 ? -26.491 -17.236 23.854 1.00 94.19 221 PHE A O 1
ATOM 1978 N N . MET A 1 222 ? -27.438 -15.733 25.229 1.00 91.56 222 MET A N 1
ATOM 1979 C CA . MET A 1 222 ? -27.444 -14.638 24.250 1.00 91.56 222 MET A CA 1
ATOM 1980 C C . MET A 1 222 ? -26.038 -14.297 23.753 1.00 91.56 222 MET A C 1
ATOM 1982 O O . MET A 1 222 ? -25.838 -14.143 22.551 1.00 91.56 222 MET A O 1
ATOM 1986 N N . LYS A 1 223 ? -25.039 -14.256 24.645 1.00 90.88 223 LYS A N 1
ATOM 1987 C CA . LYS A 1 223 ? -23.632 -14.060 24.258 1.00 90.88 223 LYS A CA 1
ATOM 1988 C C . LYS A 1 223 ? -23.140 -15.171 23.329 1.00 90.88 223 LYS A C 1
ATOM 1990 O O . LYS A 1 223 ? -22.550 -14.873 22.294 1.00 90.88 223 LYS A O 1
ATOM 1995 N N . LYS A 1 224 ? -23.418 -16.439 23.658 1.00 94.00 224 LYS A N 1
ATOM 1996 C CA . LYS A 1 224 ? -23.055 -17.592 22.815 1.00 94.00 224 LYS A CA 1
ATOM 1997 C C . LYS A 1 224 ? -23.743 -17.532 21.447 1.00 94.00 224 LYS A C 1
ATOM 1999 O O . LYS A 1 224 ? -23.095 -17.770 20.432 1.00 94.00 224 LYS A O 1
ATOM 2004 N N . HIS A 1 225 ? -25.029 -17.190 21.419 1.00 92.50 225 HIS A N 1
ATOM 2005 C CA . HIS A 1 225 ? -25.812 -17.075 20.192 1.00 92.50 225 HIS A CA 1
ATOM 2006 C C . HIS A 1 225 ? -25.294 -15.948 19.289 1.00 92.50 225 HIS A C 1
ATOM 2008 O O . HIS A 1 225 ? -25.048 -16.179 18.108 1.00 92.50 225 HIS A O 1
ATOM 2014 N N . LEU A 1 226 ? -25.054 -14.753 19.841 1.00 90.69 226 LEU A N 1
ATOM 2015 C CA . LEU A 1 226 ? -24.488 -13.627 19.093 1.00 90.69 226 LEU A CA 1
ATOM 2016 C C . LEU A 1 226 ? -23.102 -13.965 18.539 1.00 90.69 226 LEU A C 1
ATOM 2018 O O . LEU A 1 226 ? -22.850 -13.745 17.357 1.00 90.69 226 LEU A O 1
ATOM 2022 N N . LEU A 1 227 ? -22.229 -14.563 19.355 1.00 91.00 227 LEU A N 1
ATOM 2023 C CA . LEU A 1 227 ? -20.897 -14.970 18.911 1.00 91.00 227 LEU A CA 1
ATOM 2024 C C . LEU A 1 227 ? -20.975 -15.985 17.761 1.00 91.00 227 LEU A C 1
ATOM 2026 O O . LEU A 1 227 ? -20.283 -15.833 16.758 1.00 91.00 227 LEU A O 1
ATOM 2030 N N . SER A 1 228 ? -21.859 -16.982 17.871 1.00 93.62 228 SER A N 1
ATOM 2031 C CA . SER A 1 228 ? -22.089 -17.966 16.810 1.00 93.62 228 SER A CA 1
ATOM 2032 C C . SER A 1 228 ? -22.634 -17.322 15.532 1.00 93.62 228 SER A C 1
ATOM 2034 O O . SER A 1 228 ? -22.150 -17.636 14.445 1.00 93.62 228 SER A O 1
ATOM 2036 N N . PHE A 1 229 ? -23.584 -16.391 15.647 1.00 93.88 229 PHE A N 1
ATOM 2037 C CA . PHE A 1 229 ? -24.160 -15.674 14.510 1.00 93.88 229 PHE A CA 1
ATOM 2038 C C . PHE A 1 229 ? -23.102 -14.860 13.752 1.00 93.88 229 PHE A C 1
ATOM 2040 O O . PHE A 1 229 ? -22.951 -15.015 12.538 1.00 93.88 229 PHE A O 1
ATOM 2047 N N . TYR A 1 230 ? -22.307 -14.052 14.461 1.00 90.31 230 TYR A N 1
ATOM 2048 C CA . TYR A 1 230 ? -21.238 -13.262 13.843 1.00 90.31 230 TYR A CA 1
ATOM 2049 C C . TYR A 1 230 ? -20.121 -14.134 13.270 1.00 90.31 230 TYR A C 1
ATOM 2051 O O . TYR A 1 230 ? -19.623 -13.844 12.182 1.00 90.31 230 TYR A O 1
ATOM 2059 N N . PHE A 1 231 ? -19.754 -15.222 13.951 1.00 91.19 231 PHE A N 1
ATOM 2060 C CA . PHE A 1 231 ? -18.749 -16.156 13.449 1.00 91.19 231 PHE A CA 1
ATOM 2061 C C . PHE A 1 231 ? -19.210 -16.852 12.163 1.00 91.19 231 PHE A C 1
ATOM 2063 O O . PHE A 1 231 ? -18.438 -16.965 11.212 1.00 91.19 231 PHE A O 1
ATOM 2070 N N . ASN A 1 232 ? -20.483 -17.247 12.086 1.00 90.69 232 ASN A N 1
ATOM 2071 C CA . ASN A 1 232 ? -21.064 -17.816 10.871 1.00 90.69 232 ASN A CA 1
ATOM 2072 C C . ASN A 1 232 ? -21.081 -16.799 9.724 1.00 90.69 232 ASN A C 1
ATOM 2074 O O . ASN A 1 232 ? -20.676 -17.128 8.609 1.00 90.69 232 ASN A O 1
ATOM 2078 N N . HIS A 1 233 ? -21.469 -15.551 9.994 1.00 90.31 233 HIS A N 1
ATOM 2079 C CA . HIS A 1 233 ? -21.432 -14.484 8.994 1.00 90.31 233 HIS A CA 1
ATOM 2080 C C . HIS A 1 233 ? -20.001 -14.207 8.496 1.00 90.31 233 HIS A C 1
ATOM 2082 O O . HIS A 1 233 ? -19.764 -14.086 7.293 1.00 90.31 233 HIS A O 1
ATOM 2088 N N . TRP A 1 234 ? -19.022 -14.170 9.405 1.00 93.75 234 TRP A N 1
ATOM 2089 C CA . TRP A 1 234 ? -17.607 -14.046 9.053 1.00 93.75 234 TRP A CA 1
ATOM 2090 C C . TRP A 1 234 ? -17.126 -15.222 8.194 1.00 93.75 234 TRP A C 1
ATOM 2092 O O . TRP A 1 234 ? -16.496 -15.001 7.162 1.00 93.75 234 TRP A O 1
ATOM 2102 N N . LYS A 1 235 ? -17.480 -16.459 8.562 1.00 94.50 235 LYS A N 1
ATOM 2103 C CA . LYS A 1 235 ? -17.126 -17.675 7.816 1.00 94.50 235 LYS A CA 1
ATOM 2104 C C . LYS A 1 235 ? -17.669 -17.647 6.384 1.00 94.50 235 LYS A C 1
ATOM 2106 O O . LYS A 1 235 ? -16.924 -17.952 5.455 1.00 94.50 235 LYS A O 1
ATOM 2111 N N . ILE A 1 236 ? -18.926 -17.236 6.198 1.00 93.94 236 ILE A N 1
ATOM 2112 C CA . ILE A 1 236 ? -19.543 -17.088 4.869 1.00 93.94 236 ILE A CA 1
ATOM 2113 C C . ILE A 1 236 ? -18.796 -16.030 4.047 1.00 93.94 236 ILE A C 1
ATOM 2115 O O . ILE A 1 236 ? -18.408 -16.285 2.908 1.00 93.94 236 ILE A O 1
ATOM 2119 N N . ASN A 1 237 ? -18.521 -14.860 4.628 1.00 89.81 237 ASN A N 1
ATOM 2120 C CA . ASN A 1 237 ? -17.791 -13.800 3.928 1.00 89.81 237 ASN A CA 1
ATOM 2121 C C . ASN A 1 237 ? -16.364 -14.214 3.561 1.00 89.81 237 ASN A C 1
ATOM 2123 O O . ASN A 1 237 ? -15.902 -13.923 2.458 1.00 89.81 237 ASN A O 1
ATOM 2127 N N . TYR A 1 238 ? -15.680 -14.937 4.446 1.00 91.31 238 TYR A N 1
ATOM 2128 C CA . TYR A 1 238 ? -14.367 -15.502 4.164 1.00 91.31 238 TYR A CA 1
ATOM 2129 C C . TYR A 1 238 ? -14.416 -16.476 2.976 1.00 91.31 238 TYR A C 1
ATOM 2131 O O . TYR A 1 238 ? -13.601 -16.364 2.062 1.00 91.31 238 TYR A O 1
ATOM 2139 N N . GLN A 1 239 ? -15.410 -17.367 2.923 1.00 94.56 239 GLN A N 1
ATOM 2140 C CA . GLN A 1 239 ? -15.608 -18.281 1.791 1.00 94.56 239 GLN A CA 1
ATOM 2141 C C . GLN A 1 239 ? -15.885 -17.537 0.474 1.00 94.56 239 GLN A C 1
ATOM 2143 O O . GLN A 1 239 ? -15.339 -17.913 -0.564 1.00 94.56 239 GLN A O 1
ATOM 2148 N N . ILE A 1 240 ? -16.671 -16.454 0.505 1.00 93.62 240 ILE A N 1
ATOM 2149 C CA . ILE A 1 240 ? -16.925 -15.594 -0.665 1.00 93.62 240 ILE A CA 1
ATOM 2150 C C . ILE A 1 240 ? -15.637 -14.906 -1.140 1.00 93.62 240 ILE A C 1
ATOM 2152 O O . ILE A 1 240 ? -15.389 -14.791 -2.340 1.00 93.62 240 ILE A O 1
ATOM 2156 N N . ILE A 1 241 ? -14.802 -14.426 -0.217 1.00 89.94 241 ILE A N 1
ATOM 2157 C CA . ILE A 1 241 ? -13.511 -13.821 -0.568 1.00 89.94 241 ILE A CA 1
ATOM 2158 C C . ILE A 1 241 ? -12.589 -14.880 -1.182 1.00 89.94 241 ILE A C 1
ATOM 2160 O O . ILE A 1 241 ? -11.976 -14.630 -2.220 1.00 89.94 241 ILE A O 1
ATOM 2164 N N . GLN A 1 242 ? -12.542 -16.077 -0.598 1.00 90.62 242 GLN A N 1
ATOM 2165 C CA . GLN A 1 242 ? -11.716 -17.171 -1.096 1.00 90.62 242 GLN A CA 1
ATOM 2166 C C . GLN A 1 242 ? -12.137 -17.627 -2.502 1.00 90.62 242 GLN A C 1
ATOM 2168 O O . GLN A 1 242 ? -11.277 -17.823 -3.360 1.00 90.62 242 GLN A O 1
ATOM 2173 N N . SER A 1 243 ? -13.440 -17.732 -2.785 1.00 91.44 243 SER A N 1
ATOM 2174 C CA . SER A 1 243 ? -13.923 -18.079 -4.129 1.00 91.44 243 SER A CA 1
ATOM 2175 C C . SER A 1 243 ? -13.596 -16.998 -5.164 1.00 91.44 243 SER A C 1
ATOM 2177 O O . SER A 1 243 ? -13.181 -17.322 -6.277 1.00 91.44 243 SER A O 1
ATOM 2179 N N . LYS A 1 244 ? -13.671 -15.711 -4.792 1.00 93.44 244 LYS A N 1
ATOM 2180 C CA . LYS A 1 244 ? -13.225 -14.596 -5.649 1.00 93.44 244 LYS A CA 1
ATOM 2181 C C . LYS A 1 244 ? -11.728 -14.659 -5.953 1.00 93.44 244 LYS A C 1
ATOM 2183 O O . LYS A 1 244 ? -11.339 -14.440 -7.097 1.00 93.44 244 LYS A O 1
ATOM 2188 N N . ILE A 1 245 ? -10.895 -14.972 -4.959 1.00 89.12 245 ILE A N 1
ATOM 2189 C CA . ILE A 1 245 ? -9.447 -15.147 -5.148 1.00 89.12 245 ILE A CA 1
ATOM 2190 C C . ILE A 1 245 ? -9.165 -16.313 -6.103 1.00 89.12 245 ILE A C 1
ATOM 2192 O O . ILE A 1 245 ? -8.358 -16.166 -7.020 1.00 89.12 245 ILE A O 1
ATOM 2196 N N . ASN A 1 246 ? -9.854 -17.443 -5.932 1.00 91.75 246 ASN A N 1
ATOM 2197 C CA . ASN A 1 246 ? -9.697 -18.603 -6.809 1.00 91.75 246 ASN A CA 1
ATOM 2198 C C . ASN A 1 246 ? -10.091 -18.276 -8.258 1.00 91.75 246 ASN A C 1
ATOM 2200 O O . ASN A 1 246 ? -9.308 -18.537 -9.166 1.00 91.75 246 ASN A O 1
ATOM 2204 N N . ASN A 1 247 ? -11.225 -17.600 -8.471 1.00 93.94 247 ASN A N 1
ATOM 2205 C CA . ASN A 1 247 ? -11.657 -17.159 -9.801 1.00 93.94 247 ASN A CA 1
ATOM 2206 C C . ASN A 1 247 ? -10.635 -16.200 -10.452 1.00 93.94 247 ASN A C 1
ATOM 2208 O O . ASN A 1 247 ? -10.243 -16.368 -11.605 1.00 93.94 247 ASN A O 1
ATOM 2212 N N . LEU A 1 248 ? -10.108 -15.227 -9.699 1.00 90.88 248 LEU A N 1
ATOM 2213 C CA . LEU A 1 248 ? -9.061 -14.332 -10.210 1.00 90.88 248 LEU A CA 1
ATOM 2214 C C . LEU A 1 248 ? -7.777 -15.085 -10.594 1.00 90.88 248 LEU A C 1
ATOM 2216 O O . LEU A 1 248 ? -7.146 -14.747 -11.599 1.00 90.88 248 LEU A O 1
ATOM 2220 N N . ASN A 1 249 ? -7.403 -16.115 -9.832 1.00 90.25 249 ASN A N 1
ATOM 2221 C CA . ASN A 1 249 ? -6.268 -16.975 -10.159 1.00 90.25 249 ASN A CA 1
ATOM 2222 C C . ASN A 1 249 ? -6.518 -17.798 -11.430 1.00 90.25 249 ASN A C 1
ATOM 2224 O O . ASN A 1 249 ? -5.617 -17.897 -12.263 1.00 90.25 249 ASN A O 1
ATOM 2228 N N . GLU A 1 250 ? -7.724 -18.334 -11.622 1.00 93.19 250 GLU A N 1
ATOM 2229 C CA . GLU A 1 250 ? -8.111 -19.037 -12.851 1.00 93.19 250 GLU A CA 1
ATOM 2230 C C . GLU A 1 250 ? -8.036 -18.113 -14.073 1.00 93.19 250 GLU A C 1
ATOM 2232 O O . GLU A 1 250 ? -7.391 -18.453 -15.067 1.00 93.19 250 GLU A O 1
ATOM 2237 N N . ILE A 1 251 ? -8.584 -16.895 -13.979 1.00 91.38 251 ILE A N 1
ATOM 2238 C CA . ILE A 1 251 ? -8.493 -15.878 -15.041 1.00 91.38 251 ILE A CA 1
ATOM 2239 C C . ILE A 1 251 ? -7.026 -15.548 -15.354 1.00 91.38 251 ILE A C 1
ATOM 2241 O O . ILE A 1 251 ? -6.632 -15.427 -16.519 1.00 91.38 251 ILE A O 1
ATOM 2245 N N . TYR A 1 252 ? -6.189 -15.408 -14.325 1.00 90.56 252 TYR A N 1
ATOM 2246 C CA . TYR A 1 252 ? -4.763 -15.150 -14.498 1.00 90.56 252 TYR A CA 1
ATOM 2247 C C . TYR A 1 252 ? -4.048 -16.309 -15.211 1.00 90.56 252 TYR A C 1
ATOM 2249 O O . TYR A 1 252 ? -3.282 -16.074 -16.151 1.00 90.56 252 TYR A O 1
ATOM 2257 N N . GLN A 1 253 ? -4.331 -17.557 -14.829 1.00 91.00 253 GLN A N 1
ATOM 2258 C CA . GLN A 1 253 ? -3.781 -18.743 -15.488 1.00 91.00 253 GLN A CA 1
ATOM 2259 C C . GLN A 1 253 ? -4.238 -18.849 -16.949 1.00 91.00 253 GLN A C 1
ATOM 2261 O O . GLN A 1 253 ? -3.406 -19.074 -17.831 1.00 91.00 253 GLN A O 1
ATOM 2266 N N . GLN A 1 254 ? -5.517 -18.598 -17.241 1.00 91.56 254 GLN A N 1
ATOM 2267 C CA . GLN A 1 254 ? -6.038 -18.567 -18.612 1.00 91.56 254 GLN A CA 1
ATOM 2268 C C . GLN A 1 254 ? -5.328 -17.511 -19.471 1.00 91.56 254 GLN A C 1
ATOM 2270 O O . GLN A 1 254 ? -4.923 -17.794 -20.606 1.00 91.56 254 GLN A O 1
ATOM 2275 N N . LYS A 1 255 ? -5.091 -16.309 -18.928 1.00 90.88 255 LYS A N 1
ATOM 2276 C CA . LYS A 1 255 ? -4.313 -15.265 -19.616 1.00 90.88 255 LYS A CA 1
ATOM 2277 C C . LYS A 1 255 ? -2.874 -15.712 -19.879 1.00 90.88 255 LYS A C 1
ATOM 2279 O O . LYS A 1 255 ? -2.378 -15.525 -20.991 1.00 90.88 255 LYS A O 1
ATOM 2284 N N . GLN A 1 256 ? -2.210 -16.352 -18.913 1.00 88.00 256 GLN A N 1
ATOM 2285 C CA . GLN A 1 256 ? -0.862 -16.894 -19.123 1.00 88.00 256 GLN A CA 1
ATOM 2286 C C . GLN A 1 256 ? -0.823 -17.968 -20.216 1.00 88.00 256 GLN A C 1
ATOM 2288 O O . GLN A 1 256 ? 0.079 -17.945 -21.056 1.00 88.00 256 GLN A O 1
ATOM 2293 N N . ILE A 1 257 ? -1.789 -18.891 -20.229 1.00 92.62 257 ILE A N 1
ATOM 2294 C CA . ILE A 1 257 ? -1.906 -19.926 -21.265 1.00 92.62 257 ILE A CA 1
ATOM 2295 C C . ILE A 1 257 ? -2.094 -19.270 -22.634 1.00 92.62 257 ILE A C 1
ATOM 2297 O O . ILE A 1 257 ? -1.377 -19.607 -23.574 1.00 92.62 257 ILE A O 1
ATOM 2301 N N . THR A 1 258 ? -2.974 -18.273 -22.732 1.00 92.94 258 THR A N 1
ATOM 2302 C CA . THR A 1 258 ? -3.223 -17.523 -23.973 1.00 92.94 258 THR A CA 1
ATOM 2303 C C . THR A 1 258 ? -1.948 -16.845 -24.487 1.00 92.94 258 THR A C 1
ATOM 2305 O O . THR A 1 258 ? -1.610 -16.943 -25.668 1.00 92.94 258 THR A O 1
ATOM 2308 N N . ILE A 1 259 ? -1.175 -16.209 -23.598 1.00 89.06 259 ILE A N 1
ATOM 2309 C CA . ILE A 1 259 ? 0.114 -15.594 -23.946 1.00 89.06 259 ILE A CA 1
ATOM 2310 C C . ILE A 1 259 ? 1.112 -16.658 -24.428 1.00 89.06 259 ILE A C 1
ATOM 2312 O O . ILE A 1 259 ? 1.731 -16.478 -25.478 1.00 89.06 259 ILE A O 1
ATOM 2316 N N . LYS A 1 260 ? 1.244 -17.786 -23.717 1.00 90.81 260 LYS A N 1
ATOM 2317 C CA . LYS A 1 260 ? 2.128 -18.898 -24.113 1.00 90.81 260 LYS A CA 1
ATOM 2318 C C . LYS A 1 260 ? 1.741 -19.471 -25.479 1.00 90.81 260 LYS A C 1
ATOM 2320 O O . LYS A 1 260 ? 2.617 -19.675 -26.316 1.00 90.81 260 LYS A O 1
ATOM 2325 N N . GLN A 1 261 ? 0.449 -19.665 -25.742 1.00 91.38 261 GLN A N 1
ATOM 2326 C CA . GLN A 1 261 ? -0.058 -20.118 -27.040 1.00 91.38 261 GLN A CA 1
ATOM 2327 C C . GLN A 1 261 ? 0.263 -19.118 -28.158 1.00 91.38 261 GLN A C 1
ATOM 2329 O O . GLN A 1 261 ? 0.673 -19.522 -29.247 1.00 91.38 261 GLN A O 1
ATOM 2334 N N . ASN A 1 262 ? 0.136 -17.815 -27.900 1.00 91.00 262 ASN A N 1
ATOM 2335 C CA . ASN A 1 262 ? 0.490 -16.778 -28.871 1.00 91.00 262 ASN A CA 1
ATOM 2336 C C . ASN A 1 262 ? 1.996 -16.756 -29.168 1.00 91.00 262 ASN A C 1
ATOM 2338 O O . ASN A 1 262 ? 2.385 -16.704 -30.337 1.00 91.00 262 ASN A O 1
ATOM 2342 N N . ILE A 1 263 ? 2.843 -16.880 -28.141 1.00 88.50 263 ILE A N 1
ATOM 2343 C CA . ILE A 1 263 ? 4.297 -17.018 -28.310 1.00 88.50 263 ILE A CA 1
ATOM 2344 C C . ILE A 1 263 ? 4.615 -18.270 -29.133 1.00 88.50 263 ILE A C 1
ATOM 2346 O O . ILE A 1 263 ? 5.370 -18.188 -30.101 1.00 88.50 263 ILE A O 1
ATOM 2350 N N . PHE A 1 264 ? 3.992 -19.408 -28.819 1.00 91.31 264 PHE A N 1
ATOM 2351 C CA . PHE A 1 264 ? 4.191 -20.658 -29.552 1.00 91.31 264 PHE A CA 1
ATOM 2352 C C . PHE A 1 264 ? 3.766 -20.543 -31.024 1.00 91.31 264 PHE A C 1
ATOM 2354 O O . PHE A 1 264 ? 4.492 -20.989 -31.911 1.00 91.31 264 PHE A O 1
ATOM 2361 N N . LYS A 1 265 ? 2.645 -19.869 -31.322 1.00 91.38 265 LYS A N 1
ATOM 2362 C CA . LYS A 1 265 ? 2.215 -19.572 -32.702 1.00 91.38 265 LYS A CA 1
ATOM 2363 C C . LYS A 1 265 ? 3.260 -18.748 -33.460 1.00 91.38 265 LYS A C 1
ATOM 2365 O O . LYS A 1 265 ? 3.557 -19.060 -34.615 1.00 91.38 265 LYS A O 1
ATOM 2370 N N . ILE A 1 266 ? 3.832 -17.719 -32.831 1.00 89.31 266 ILE A N 1
ATOM 2371 C CA . ILE A 1 266 ? 4.904 -16.899 -33.426 1.00 89.31 266 ILE A CA 1
ATOM 2372 C C . ILE A 1 266 ? 6.151 -17.753 -33.678 1.00 89.31 266 ILE A C 1
ATOM 2374 O O . ILE A 1 266 ? 6.742 -17.693 -34.758 1.00 89.31 266 ILE A O 1
ATOM 2378 N N . TRP A 1 267 ? 6.527 -18.585 -32.709 1.00 88.81 267 TRP A N 1
ATOM 2379 C CA . TRP A 1 267 ? 7.701 -19.445 -32.804 1.00 88.81 267 TRP A CA 1
ATOM 2380 C C . TRP A 1 267 ? 7.556 -20.498 -33.904 1.00 88.81 267 TRP A C 1
ATOM 2382 O O . TRP A 1 267 ? 8.459 -20.659 -34.718 1.00 88.81 267 TRP A O 1
ATOM 2392 N N . ASN A 1 268 ? 6.385 -21.128 -34.021 1.00 89.50 268 ASN A N 1
ATOM 2393 C CA . ASN A 1 268 ? 6.085 -22.093 -35.077 1.00 89.50 268 ASN A CA 1
ATOM 2394 C C . ASN A 1 268 ? 6.140 -21.443 -36.475 1.00 89.50 268 ASN A C 1
ATOM 2396 O O . ASN A 1 268 ? 6.709 -22.009 -37.408 1.00 89.50 268 ASN A O 1
ATOM 2400 N N . LYS A 1 269 ? 5.645 -20.203 -36.627 1.00 90.12 269 LYS A N 1
ATOM 2401 C CA . LYS A 1 269 ? 5.818 -19.429 -37.874 1.00 90.12 269 LYS A CA 1
ATOM 2402 C C . LYS A 1 269 ? 7.300 -19.208 -38.205 1.00 90.12 269 LYS A C 1
ATOM 2404 O O . LYS A 1 269 ? 7.697 -19.384 -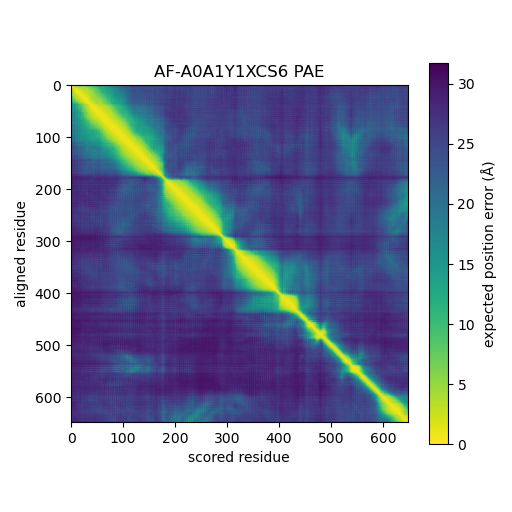39.357 1.00 90.12 269 LYS A O 1
ATOM 2409 N N . LYS A 1 270 ? 8.126 -18.871 -37.208 1.00 89.19 270 LYS A N 1
ATOM 2410 C CA . LYS A 1 270 ? 9.574 -18.669 -37.388 1.00 89.19 270 LYS A CA 1
ATOM 2411 C C . LYS A 1 270 ? 10.310 -19.974 -37.711 1.00 89.19 270 LYS A C 1
ATOM 2413 O O . LYS A 1 270 ? 11.147 -19.981 -38.604 1.00 89.19 270 LYS A O 1
ATOM 2418 N N . ALA A 1 271 ? 9.962 -21.077 -37.053 1.00 85.19 271 ALA A N 1
ATOM 2419 C CA . ALA A 1 271 ? 10.531 -22.397 -37.319 1.00 85.19 271 ALA A CA 1
ATOM 2420 C C . ALA A 1 271 ? 10.207 -22.884 -38.740 1.00 85.19 271 ALA A C 1
ATOM 2422 O O . ALA A 1 271 ? 11.095 -23.356 -39.445 1.00 85.19 271 ALA A O 1
ATOM 2423 N N . LYS A 1 272 ? 8.963 -22.694 -39.207 1.00 88.25 272 LYS A N 1
ATOM 2424 C CA . LYS A 1 272 ? 8.589 -22.968 -40.605 1.00 88.25 272 LYS A CA 1
ATOM 2425 C C . LYS A 1 272 ? 9.420 -22.136 -41.579 1.00 88.25 272 LYS A C 1
ATOM 2427 O O . LYS A 1 272 ? 9.913 -22.686 -42.558 1.00 88.25 272 LYS A O 1
ATOM 2432 N N . LYS A 1 273 ? 9.614 -20.841 -41.297 1.00 86.25 273 LYS A N 1
ATOM 2433 C CA . LYS A 1 273 ? 10.460 -19.957 -42.113 1.00 86.25 273 LYS A CA 1
ATOM 2434 C C . LYS A 1 273 ? 11.907 -20.464 -42.185 1.00 86.25 273 LYS A C 1
ATOM 2436 O O . LYS A 1 273 ? 12.423 -20.616 -43.282 1.00 86.25 273 LYS A O 1
ATOM 2441 N N . LEU A 1 274 ? 12.505 -20.821 -41.047 1.00 86.38 274 LEU A N 1
ATOM 2442 C CA . LEU A 1 274 ? 13.863 -21.376 -40.987 1.00 86.38 274 LEU A CA 1
ATOM 2443 C C . LEU A 1 274 ? 13.988 -22.717 -41.725 1.00 86.38 274 LEU A C 1
ATOM 2445 O O . LEU A 1 274 ? 14.973 -22.946 -42.416 1.00 86.38 274 LEU A O 1
ATOM 2449 N N . LYS A 1 275 ? 12.985 -23.602 -41.626 1.00 87.00 275 LYS A N 1
ATOM 2450 C CA . LYS A 1 275 ? 12.966 -24.874 -42.370 1.00 87.00 275 LYS A CA 1
ATOM 2451 C C . LYS A 1 275 ? 12.931 -24.640 -43.885 1.00 87.00 275 LYS A C 1
ATOM 2453 O O . LYS A 1 275 ? 13.601 -25.356 -44.623 1.00 87.00 275 LYS A O 1
ATOM 2458 N N . TRP A 1 276 ? 12.180 -23.636 -44.339 1.00 76.50 276 TRP A N 1
ATOM 2459 C CA . TRP A 1 276 ? 12.166 -23.213 -45.741 1.00 76.50 276 TRP A CA 1
ATOM 2460 C C . TRP A 1 276 ? 13.497 -22.599 -46.184 1.00 76.50 276 TRP A C 1
ATOM 2462 O O . TRP A 1 276 ? 13.973 -22.937 -47.261 1.00 76.50 276 TRP A O 1
ATOM 2472 N N . GLU A 1 277 ? 14.107 -21.745 -45.358 1.00 81.56 277 GLU A N 1
ATOM 2473 C CA . GLU A 1 277 ? 15.424 -21.149 -45.630 1.00 81.56 277 GLU A CA 1
ATOM 2474 C C . GLU A 1 277 ? 16.517 -22.222 -45.720 1.00 81.56 277 GLU A C 1
ATOM 2476 O O . GLU A 1 277 ? 17.303 -22.206 -46.661 1.00 81.56 277 GLU A O 1
ATOM 2481 N N . LYS A 1 278 ? 16.508 -23.218 -44.825 1.00 81.88 278 LYS A N 1
ATOM 2482 C CA . LYS A 1 278 ? 17.449 -24.344 -44.873 1.00 81.88 278 LYS A CA 1
ATOM 2483 C C . LYS A 1 278 ? 17.254 -25.211 -46.121 1.00 81.88 278 LYS A C 1
ATOM 2485 O O . LYS A 1 278 ? 18.212 -25.460 -46.834 1.00 81.88 278 LYS A O 1
ATOM 2490 N N . LYS A 1 279 ? 16.005 -25.566 -46.457 1.00 77.44 279 LYS A N 1
ATOM 2491 C CA . LYS A 1 279 ? 15.687 -26.294 -47.701 1.00 77.44 279 LYS A CA 1
ATOM 2492 C C . LYS A 1 279 ? 16.132 -25.522 -48.952 1.00 77.44 279 LYS A C 1
ATOM 2494 O O . LYS A 1 279 ? 16.487 -26.133 -49.951 1.00 77.44 279 LYS A O 1
ATOM 2499 N N . TYR A 1 280 ? 16.085 -24.191 -48.911 1.00 70.94 280 TYR A N 1
ATOM 2500 C CA . TYR A 1 280 ? 16.552 -23.339 -50.002 1.00 70.94 280 TYR A CA 1
ATOM 2501 C C . TYR A 1 280 ? 18.083 -23.331 -50.125 1.00 70.94 280 TYR A C 1
ATOM 2503 O O . TYR A 1 280 ? 18.590 -23.431 -51.238 1.00 70.94 280 TYR A O 1
ATOM 2511 N N . GLU A 1 281 ? 18.810 -23.243 -49.008 1.00 74.44 281 GLU A N 1
ATOM 2512 C CA . GLU A 1 281 ? 20.277 -23.365 -48.995 1.00 74.44 281 GLU A CA 1
ATOM 2513 C C . GLU A 1 281 ? 20.730 -24.758 -49.464 1.00 74.44 281 GLU A C 1
ATOM 2515 O O . GLU A 1 281 ? 21.615 -24.842 -50.307 1.00 74.44 281 GLU A O 1
ATOM 2520 N N . ASP A 1 282 ? 20.056 -25.832 -49.038 1.00 74.44 282 ASP A N 1
ATOM 2521 C CA . ASP A 1 282 ? 20.368 -27.208 -49.463 1.00 74.44 282 ASP A CA 1
ATOM 2522 C C . ASP A 1 282 ? 20.120 -27.432 -50.976 1.00 74.44 282 ASP A C 1
ATOM 2524 O O . ASP A 1 282 ? 20.846 -28.167 -51.645 1.00 74.44 282 ASP A O 1
ATOM 2528 N N . LEU A 1 283 ? 19.101 -26.781 -51.557 1.00 69.50 283 LEU A N 1
ATOM 2529 C CA . LEU A 1 283 ? 18.872 -26.798 -53.011 1.00 69.50 283 LEU A CA 1
ATOM 2530 C C . LEU A 1 283 ? 19.958 -26.022 -53.766 1.00 69.50 283 LEU A C 1
ATOM 2532 O O . LEU A 1 283 ? 20.382 -26.432 -54.843 1.00 69.50 283 LEU A O 1
ATOM 2536 N N . LYS A 1 284 ? 20.423 -24.914 -53.185 1.00 65.81 284 LYS A N 1
ATOM 2537 C CA . LYS A 1 284 ? 21.469 -24.070 -53.761 1.00 65.81 284 LYS A CA 1
ATOM 2538 C C . LYS A 1 284 ? 22.830 -24.768 -53.751 1.00 65.81 284 LYS A C 1
ATOM 2540 O O . LYS A 1 284 ? 23.577 -24.619 -54.709 1.00 65.81 284 LYS A O 1
ATOM 2545 N N . THR A 1 285 ? 23.157 -25.534 -52.711 1.00 65.75 285 THR A N 1
ATOM 2546 C CA . THR A 1 285 ? 24.413 -26.298 -52.647 1.00 65.75 285 THR A CA 1
ATOM 2547 C C . THR A 1 285 ? 24.418 -27.491 -53.605 1.00 65.75 285 THR A C 1
ATOM 2549 O O . THR A 1 285 ? 25.450 -27.752 -54.217 1.00 65.75 285 THR A O 1
ATOM 2552 N N . ASN A 1 286 ? 23.272 -28.145 -53.824 1.00 58.53 286 ASN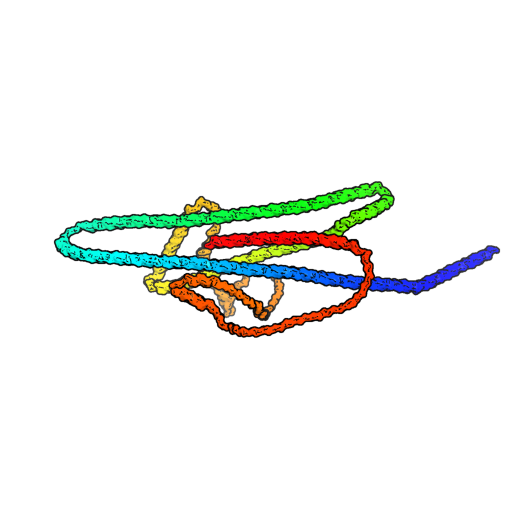 A N 1
ATOM 2553 C CA . ASN A 1 286 ? 23.151 -29.248 -54.786 1.00 58.53 286 ASN A CA 1
ATOM 2554 C C . ASN A 1 286 ? 23.194 -28.792 -56.261 1.00 58.53 286 ASN A C 1
ATOM 2556 O O . ASN A 1 286 ? 23.675 -29.536 -57.111 1.00 58.53 286 ASN A O 1
ATOM 2560 N N . GLU A 1 287 ? 22.744 -27.573 -56.586 1.00 54.06 287 GLU A N 1
ATOM 2561 C CA . GLU A 1 287 ? 22.884 -27.008 -57.944 1.00 54.06 287 GLU A CA 1
ATOM 2562 C C . GLU A 1 287 ? 24.331 -26.598 -58.279 1.00 54.06 287 GLU A C 1
ATOM 2564 O O . GLU A 1 287 ? 24.714 -26.602 -59.447 1.00 54.06 287 GLU A O 1
ATOM 2569 N N . ILE A 1 288 ? 25.158 -26.282 -57.275 1.00 53.56 288 ILE A N 1
ATOM 2570 C CA . ILE A 1 288 ? 26.545 -25.822 -57.473 1.00 53.56 288 ILE A CA 1
ATOM 2571 C C . ILE A 1 288 ? 27.510 -26.983 -57.793 1.00 53.56 288 ILE A C 1
ATOM 2573 O O . ILE A 1 288 ? 28.572 -26.750 -58.360 1.00 53.56 288 ILE A O 1
ATOM 2577 N N . GLN A 1 289 ? 27.141 -28.240 -57.524 1.00 51.25 289 GLN A N 1
ATOM 2578 C CA . GLN A 1 289 ? 27.992 -29.404 -57.820 1.00 51.25 289 GLN A CA 1
ATOM 2579 C C . GLN A 1 289 ? 27.907 -29.929 -59.266 1.00 51.25 289 GLN A C 1
ATOM 2581 O O . GLN A 1 289 ? 28.693 -30.803 -59.615 1.00 51.25 289 GLN A O 1
ATOM 2586 N N . ASN A 1 290 ? 27.020 -29.403 -60.125 1.00 51.09 290 ASN A N 1
ATOM 2587 C CA . ASN A 1 290 ? 26.716 -30.017 -61.430 1.00 51.09 290 ASN A CA 1
ATOM 2588 C C . ASN A 1 290 ? 26.870 -29.123 -62.673 1.00 51.09 290 ASN A C 1
ATOM 2590 O O . ASN A 1 290 ? 26.306 -29.436 -63.722 1.00 51.09 290 ASN A O 1
ATOM 2594 N N . SER A 1 291 ? 27.656 -28.045 -62.647 1.00 44.72 291 SER A N 1
ATOM 2595 C CA . SER A 1 291 ? 27.954 -27.355 -63.909 1.00 44.72 291 SER A CA 1
ATOM 2596 C C . SER A 1 291 ? 29.331 -26.719 -63.943 1.00 44.72 291 SER A C 1
ATOM 2598 O O . SER A 1 291 ? 29.578 -25.748 -63.232 1.00 44.72 291 SER A O 1
ATOM 2600 N N . ASN A 1 292 ? 30.166 -27.235 -64.850 1.00 47.75 292 ASN A N 1
ATOM 2601 C CA . ASN A 1 292 ? 31.373 -26.589 -65.348 1.00 47.75 292 ASN A CA 1
ATOM 2602 C C . ASN A 1 292 ? 31.083 -25.133 -65.748 1.00 47.75 292 ASN A C 1
ATOM 2604 O O . ASN A 1 292 ? 30.404 -24.844 -66.736 1.00 47.75 292 ASN A O 1
ATOM 2608 N N . ASP A 1 293 ? 31.572 -24.250 -64.886 1.00 61.94 293 ASP A N 1
ATOM 2609 C CA . ASP A 1 293 ? 32.364 -23.050 -65.113 1.00 61.94 293 ASP A CA 1
ATOM 2610 C C . ASP A 1 293 ? 32.022 -22.114 -66.290 1.00 61.94 293 ASP A C 1
ATOM 2612 O O . ASP A 1 293 ? 31.990 -22.441 -67.477 1.00 61.94 293 ASP A O 1
ATOM 2616 N N . ALA A 1 294 ? 31.825 -20.853 -65.896 1.00 54.06 294 ALA A N 1
ATOM 2617 C CA . ALA A 1 294 ? 31.690 -19.622 -66.676 1.00 54.06 294 ALA A CA 1
ATOM 2618 C C . ALA A 1 294 ? 30.360 -19.361 -67.412 1.00 54.06 294 ALA A C 1
ATOM 2620 O O . ALA A 1 294 ? 29.869 -18.228 -67.364 1.00 54.06 294 ALA A O 1
ATOM 2621 N N . LYS A 1 295 ? 29.710 -20.348 -68.050 1.00 49.47 295 LYS A N 1
ATOM 2622 C CA . LYS A 1 295 ? 28.394 -20.102 -68.700 1.00 49.47 295 LYS A CA 1
ATOM 2623 C C . LYS A 1 295 ? 27.231 -20.095 -67.706 1.00 49.47 295 LYS A C 1
ATOM 2625 O O . LYS A 1 295 ? 26.333 -19.254 -67.825 1.00 49.47 295 LYS A O 1
ATOM 2630 N N . ALA A 1 296 ? 27.285 -20.968 -66.701 1.00 52.06 296 ALA A N 1
ATOM 2631 C CA . ALA A 1 296 ? 26.322 -20.987 -65.607 1.00 52.06 296 ALA A CA 1
ATOM 2632 C C . ALA A 1 296 ? 26.401 -19.701 -64.781 1.00 52.06 296 ALA A C 1
ATOM 2634 O O . ALA A 1 296 ? 25.367 -19.164 -64.431 1.00 52.06 296 ALA A O 1
ATOM 2635 N N . ASP A 1 297 ? 27.584 -19.122 -64.584 1.00 52.47 297 ASP A N 1
ATOM 2636 C CA . ASP A 1 297 ? 27.761 -17.927 -63.754 1.00 52.47 297 ASP A CA 1
ATOM 2637 C C . ASP A 1 297 ? 27.179 -16.653 -64.385 1.00 52.47 297 ASP A C 1
ATOM 2639 O O . ASP A 1 297 ? 26.634 -15.792 -63.693 1.00 52.47 297 ASP A O 1
ATOM 2643 N N . ASN A 1 298 ? 27.197 -16.551 -65.718 1.00 56.44 298 ASN A N 1
ATOM 2644 C CA . ASN A 1 298 ? 26.545 -15.453 -66.434 1.00 56.44 298 ASN A CA 1
ATOM 2645 C C . ASN A 1 298 ? 25.028 -15.638 -66.532 1.00 56.44 298 ASN A C 1
ATOM 2647 O O . ASN A 1 298 ? 24.282 -14.662 -66.405 1.00 56.44 298 ASN A O 1
ATOM 2651 N N . LEU A 1 299 ? 24.545 -16.872 -66.699 1.00 55.72 299 LEU A N 1
ATOM 2652 C CA . LEU A 1 299 ? 23.113 -17.157 -66.610 1.00 55.72 299 LEU A CA 1
ATOM 2653 C C . LEU A 1 299 ? 22.609 -17.011 -65.176 1.00 55.72 299 LEU A C 1
ATOM 2655 O O . LEU A 1 299 ? 21.554 -16.426 -64.994 1.00 55.72 299 LEU A O 1
ATOM 2659 N N . TYR A 1 300 ? 23.378 -17.403 -64.167 1.00 56.66 300 TYR A N 1
ATOM 2660 C CA . TYR A 1 300 ? 23.068 -17.275 -62.749 1.00 56.66 300 TYR A CA 1
ATOM 2661 C C . TYR A 1 300 ? 23.153 -15.821 -62.308 1.00 56.66 300 TYR A C 1
ATOM 2663 O O . TYR A 1 300 ? 22.226 -15.367 -61.663 1.00 56.66 300 TYR A O 1
ATOM 2671 N N . LYS A 1 301 ? 24.127 -15.010 -62.750 1.00 63.72 301 LYS A N 1
ATOM 2672 C CA . LYS A 1 301 ? 24.095 -13.548 -62.542 1.00 63.72 301 LYS A CA 1
ATOM 2673 C C . LYS A 1 301 ? 22.913 -12.900 -63.238 1.00 63.72 301 LYS A C 1
ATOM 2675 O O . LYS A 1 301 ? 22.297 -12.019 -62.647 1.00 63.72 301 LYS A O 1
ATOM 2680 N N . LYS A 1 302 ? 22.554 -13.311 -64.457 1.00 69.75 302 LYS A N 1
ATOM 2681 C CA . LYS A 1 302 ? 21.399 -12.760 -65.186 1.00 69.75 302 LYS A CA 1
ATOM 2682 C C . LYS A 1 302 ? 20.072 -13.218 -64.577 1.00 69.75 302 LYS A C 1
ATOM 2684 O O . LYS A 1 302 ? 19.131 -12.435 -64.518 1.00 69.75 302 LYS A O 1
ATOM 2689 N N . PHE A 1 303 ? 19.997 -14.440 -64.059 1.00 68.38 303 PHE A N 1
ATOM 2690 C CA . PHE A 1 303 ? 18.821 -14.989 -63.392 1.00 68.38 303 PHE A CA 1
ATOM 2691 C C . PHE A 1 303 ? 18.715 -14.481 -61.958 1.00 68.38 303 PHE A C 1
ATOM 2693 O O . PHE A 1 303 ? 17.623 -14.132 -61.557 1.00 68.38 303 PHE A O 1
ATOM 2700 N N . ILE A 1 304 ? 19.810 -14.314 -61.212 1.00 63.31 304 ILE A N 1
ATOM 2701 C CA . ILE A 1 304 ? 19.868 -13.631 -59.913 1.00 63.31 304 ILE A CA 1
ATOM 2702 C C . ILE A 1 304 ? 19.522 -12.171 -60.096 1.00 63.31 304 ILE A C 1
ATOM 2704 O O . ILE A 1 304 ? 18.628 -11.701 -59.425 1.00 63.31 304 ILE A O 1
ATOM 2708 N N . THR A 1 305 ? 20.130 -11.429 -61.014 1.00 67.62 305 THR A N 1
ATOM 2709 C CA . THR A 1 305 ? 19.758 -10.018 -61.191 1.00 67.62 305 THR A CA 1
ATOM 2710 C C . THR A 1 305 ? 18.313 -9.890 -61.644 1.00 67.62 305 THR A C 1
ATOM 2712 O O . THR A 1 305 ? 17.605 -9.072 -61.076 1.00 67.62 305 THR A O 1
ATOM 2715 N N . LYS A 1 306 ? 17.814 -10.744 -62.550 1.00 73.38 306 LYS A N 1
ATOM 2716 C CA . LYS A 1 306 ? 16.403 -10.738 -62.968 1.00 73.38 306 LYS A CA 1
ATOM 2717 C C . LYS A 1 306 ? 15.452 -11.214 -61.865 1.00 73.38 306 LYS A C 1
ATOM 2719 O O . LYS A 1 306 ? 14.407 -10.597 -61.727 1.00 73.38 306 LYS A O 1
ATOM 2724 N N . LYS A 1 307 ? 15.817 -12.219 -61.056 1.00 67.94 307 LYS A N 1
ATOM 2725 C CA . LYS A 1 307 ? 15.060 -12.775 -59.912 1.00 67.94 307 LYS A CA 1
ATOM 2726 C C . LYS A 1 307 ? 15.109 -11.853 -58.705 1.00 67.94 307 LYS A C 1
ATOM 2728 O O . LYS A 1 307 ? 14.096 -11.695 -58.057 1.00 67.94 307 LYS A O 1
ATOM 2733 N N . TYR A 1 308 ? 16.222 -11.188 -58.418 1.00 61.22 308 TYR A N 1
ATOM 2734 C CA . TYR A 1 308 ? 16.324 -10.133 -57.414 1.00 61.22 308 TYR A CA 1
ATOM 2735 C C . TYR A 1 308 ? 15.667 -8.854 -57.908 1.00 61.22 308 TYR A C 1
ATOM 2737 O O . TYR A 1 308 ? 15.086 -8.184 -57.082 1.00 61.22 308 TYR A O 1
ATOM 2745 N N . LEU A 1 309 ? 15.634 -8.535 -59.207 1.00 67.50 309 LEU A N 1
ATOM 2746 C CA . LEU A 1 309 ? 14.827 -7.426 -59.735 1.00 67.50 309 LEU A CA 1
ATOM 2747 C C . LEU A 1 309 ? 13.333 -7.741 -59.747 1.00 67.50 309 LEU A C 1
ATOM 2749 O O . LEU A 1 309 ? 12.552 -6.838 -59.467 1.00 67.50 309 LEU A O 1
ATOM 2753 N N . THR A 1 310 ? 12.905 -8.976 -60.027 1.00 68.19 310 THR A N 1
ATOM 2754 C CA . THR A 1 310 ? 11.496 -9.376 -59.886 1.00 68.19 310 THR A CA 1
ATOM 2755 C C . THR A 1 310 ? 11.112 -9.572 -58.431 1.00 68.19 310 THR A C 1
ATOM 2757 O O . THR A 1 310 ? 10.038 -9.136 -58.062 1.00 68.19 310 THR A O 1
ATOM 2760 N N . ILE A 1 311 ? 11.976 -10.103 -57.564 1.00 58.84 311 ILE A N 1
ATOM 2761 C CA . ILE A 1 311 ? 11.780 -10.108 -56.109 1.00 58.84 311 ILE A CA 1
ATOM 2762 C C . ILE A 1 311 ? 11.795 -8.675 -55.586 1.00 58.84 311 ILE A C 1
ATOM 2764 O O . ILE A 1 311 ? 10.970 -8.361 -54.761 1.00 58.84 311 ILE A O 1
ATOM 2768 N N . TRP A 1 312 ? 12.634 -7.765 -56.063 1.00 59.06 312 TRP A N 1
ATOM 2769 C CA . TRP A 1 312 ? 12.660 -6.366 -55.617 1.00 59.06 312 TRP A CA 1
ATOM 2770 C C . TRP A 1 312 ? 11.467 -5.565 -56.157 1.00 59.06 312 TRP A C 1
ATOM 2772 O O . TRP A 1 312 ? 10.912 -4.734 -55.438 1.00 59.06 312 TRP A O 1
ATOM 2782 N N . LYS A 1 313 ? 10.994 -5.871 -57.374 1.00 58.97 313 LYS A N 1
ATOM 2783 C CA . LYS A 1 313 ? 9.727 -5.355 -57.921 1.00 58.97 313 LYS A CA 1
ATOM 2784 C C . LYS A 1 313 ? 8.498 -5.951 -57.219 1.00 58.97 313 LYS A C 1
ATOM 2786 O O . LYS A 1 313 ? 7.561 -5.202 -56.965 1.00 58.97 313 LYS A O 1
ATOM 2791 N N . ASN A 1 314 ? 8.515 -7.235 -56.847 1.00 57.03 314 ASN A N 1
ATOM 2792 C CA . ASN A 1 314 ? 7.386 -7.951 -56.229 1.00 57.03 314 ASN A CA 1
ATOM 2793 C C . ASN A 1 314 ? 7.383 -7.869 -54.686 1.00 57.03 314 ASN A C 1
ATOM 2795 O O . ASN A 1 314 ? 6.326 -7.955 -54.077 1.00 57.03 314 ASN A O 1
ATOM 2799 N N . LYS A 1 315 ? 8.535 -7.631 -54.045 1.00 50.44 315 LYS A N 1
ATOM 2800 C CA . LYS A 1 315 ? 8.735 -7.363 -52.603 1.00 50.44 315 LYS A CA 1
ATOM 2801 C C . LYS A 1 315 ? 8.863 -5.875 -52.302 1.00 50.44 315 LYS A C 1
ATOM 2803 O O . LYS A 1 315 ? 9.418 -5.478 -51.277 1.00 50.44 315 LYS A O 1
ATOM 2808 N N . ARG A 1 316 ? 8.293 -5.017 -53.147 1.00 49.94 316 ARG A N 1
ATOM 2809 C CA . ARG A 1 316 ? 8.046 -3.617 -52.773 1.00 49.94 316 ARG A CA 1
ATOM 2810 C C . ARG A 1 316 ? 7.181 -3.519 -51.502 1.00 49.94 316 ARG A C 1
ATOM 2812 O O . ARG A 1 316 ? 7.294 -2.542 -50.774 1.00 49.94 316 ARG A O 1
ATOM 2819 N N . SER A 1 317 ? 6.404 -4.563 -51.203 1.00 53.00 317 SER A N 1
ATOM 2820 C CA . SER A 1 317 ? 5.643 -4.780 -49.964 1.00 53.00 317 SER A CA 1
ATOM 2821 C C . SER A 1 317 ? 6.477 -5.242 -48.754 1.00 53.00 317 SER A C 1
ATOM 2823 O O . SER A 1 317 ? 6.013 -5.122 -47.627 1.00 53.00 317 SER A O 1
ATOM 2825 N N . ASP A 1 318 ? 7.711 -5.722 -48.950 1.00 55.56 318 ASP A N 1
ATOM 2826 C CA . ASP A 1 318 ? 8.531 -6.384 -47.916 1.00 55.56 318 ASP A CA 1
ATOM 2827 C C . ASP A 1 318 ? 9.702 -5.506 -47.426 1.00 55.56 318 ASP A C 1
ATOM 2829 O O . ASP A 1 318 ? 10.413 -5.854 -46.480 1.00 55.56 318 ASP A O 1
ATOM 2833 N N . TRP A 1 319 ? 9.866 -4.312 -48.011 1.00 58.56 319 TRP A N 1
ATOM 2834 C CA . TRP A 1 319 ? 10.732 -3.251 -47.474 1.00 58.56 319 TRP A CA 1
ATOM 2835 C C . TRP A 1 319 ? 10.371 -2.908 -46.032 1.00 58.56 319 TRP A C 1
ATOM 2837 O O . TRP A 1 319 ? 11.247 -2.583 -45.238 1.00 58.56 319 TRP A O 1
ATOM 2847 N N . HIS A 1 320 ? 9.095 -3.058 -45.681 1.00 59.34 320 HIS A N 1
ATOM 2848 C CA . HIS A 1 320 ? 8.623 -2.917 -44.317 1.00 59.34 320 HIS A CA 1
ATOM 2849 C C . HIS A 1 320 ? 9.239 -3.973 -43.386 1.00 59.34 320 HIS A C 1
ATOM 2851 O O . HIS A 1 320 ? 9.678 -3.640 -42.295 1.00 59.34 320 HIS A O 1
ATOM 2857 N N . SER A 1 321 ? 9.375 -5.232 -43.823 1.00 63.22 321 SER A N 1
ATOM 2858 C CA . SER A 1 321 ? 10.013 -6.282 -43.017 1.00 63.22 321 SER A CA 1
ATOM 2859 C C . SER A 1 321 ? 11.520 -6.065 -42.852 1.00 63.22 321 SER A C 1
ATOM 2861 O O . SER A 1 321 ? 12.058 -6.388 -41.794 1.00 63.22 321 SER A O 1
ATOM 2863 N N . ILE A 1 322 ? 12.205 -5.548 -43.875 1.00 63.59 322 ILE A N 1
ATOM 2864 C CA . ILE A 1 322 ? 13.651 -5.273 -43.817 1.00 63.59 322 ILE A CA 1
ATOM 2865 C C . ILE A 1 322 ? 13.918 -4.045 -42.938 1.00 63.59 322 ILE A C 1
ATOM 2867 O O . ILE A 1 322 ? 14.752 -4.104 -42.038 1.00 63.59 322 ILE A O 1
ATOM 2871 N N . TYR A 1 323 ? 13.145 -2.973 -43.122 1.00 68.19 323 TYR A N 1
ATOM 2872 C CA . TYR A 1 323 ? 13.168 -1.790 -42.262 1.00 68.19 323 TYR A CA 1
ATOM 2873 C C . TYR A 1 323 ? 12.858 -2.147 -40.798 1.00 68.19 323 TYR A C 1
ATOM 2875 O O . TYR A 1 323 ? 13.584 -1.756 -39.885 1.00 68.19 323 TYR A O 1
ATOM 2883 N N . ASN A 1 324 ? 11.851 -2.999 -40.568 1.00 65.75 324 ASN A N 1
ATOM 2884 C CA . ASN A 1 324 ? 11.509 -3.478 -39.230 1.00 65.75 324 ASN A CA 1
ATOM 2885 C C . ASN A 1 324 ? 12.640 -4.290 -38.581 1.00 65.75 324 ASN A C 1
ATOM 2887 O O . ASN A 1 324 ? 12.791 -4.256 -37.362 1.00 65.75 324 ASN A O 1
ATOM 2891 N N . HIS A 1 325 ? 13.434 -5.025 -39.361 1.00 69.31 325 HIS A N 1
ATOM 2892 C CA . HIS A 1 325 ? 14.514 -5.849 -38.821 1.00 69.31 325 HIS A CA 1
ATOM 2893 C C . HIS A 1 325 ? 15.765 -5.034 -38.468 1.00 69.31 325 HIS A C 1
ATOM 2895 O O . HIS A 1 325 ? 16.368 -5.277 -37.427 1.00 69.31 325 HIS A O 1
ATOM 2901 N N . TYR A 1 326 ? 16.134 -4.053 -39.295 1.00 66.19 326 TYR A N 1
ATOM 2902 C CA . TYR A 1 326 ? 17.372 -3.291 -39.099 1.00 66.19 326 TYR A CA 1
ATOM 2903 C C . TYR A 1 326 ? 17.192 -1.993 -38.310 1.00 66.19 326 TYR A C 1
ATOM 2905 O O . TYR A 1 326 ? 18.099 -1.625 -37.570 1.00 66.19 326 TYR A O 1
ATOM 2913 N N . GLU A 1 327 ? 16.045 -1.317 -38.411 1.00 70.69 327 GLU A N 1
ATOM 2914 C CA . GLU A 1 327 ? 15.801 -0.083 -37.651 1.00 70.69 327 GLU A CA 1
ATOM 2915 C C . GLU A 1 327 ? 14.920 -0.323 -36.425 1.00 70.69 327 GLU A C 1
ATOM 2917 O O . GLU A 1 327 ? 15.267 0.104 -35.324 1.00 70.69 327 GLU A O 1
ATOM 2922 N N . ILE A 1 328 ? 13.804 -1.046 -36.570 1.00 68.81 328 ILE A N 1
ATOM 2923 C CA . ILE A 1 328 ? 12.826 -1.170 -35.475 1.00 68.81 328 ILE A CA 1
ATOM 2924 C C . ILE A 1 328 ? 13.249 -2.214 -34.434 1.00 68.81 328 ILE A C 1
ATOM 2926 O O . ILE A 1 328 ? 13.104 -1.981 -33.237 1.00 68.81 328 ILE A O 1
ATOM 2930 N N . GLN A 1 329 ? 13.802 -3.358 -34.838 1.00 71.94 329 GLN A N 1
ATOM 2931 C CA . GLN A 1 329 ? 14.177 -4.416 -33.895 1.00 71.94 329 GLN A CA 1
ATOM 2932 C C . GLN A 1 329 ? 15.252 -4.003 -32.879 1.00 71.94 329 GLN A C 1
ATOM 2934 O O . GLN A 1 329 ? 15.078 -4.331 -31.703 1.00 71.94 329 GLN A O 1
ATOM 2939 N N . PRO A 1 330 ? 16.311 -3.258 -33.253 1.00 82.88 330 PRO A N 1
ATOM 2940 C CA . PRO A 1 330 ? 17.238 -2.696 -32.277 1.00 82.88 330 PRO A CA 1
ATOM 2941 C C . PRO A 1 330 ? 16.539 -1.749 -31.295 1.00 82.88 330 PRO A C 1
ATOM 2943 O O . PRO A 1 330 ? 16.784 -1.840 -30.096 1.00 82.88 330 PRO A O 1
ATOM 2946 N N . ILE A 1 331 ? 15.619 -0.899 -31.766 1.00 78.19 331 ILE A N 1
ATOM 2947 C CA . ILE A 1 331 ? 14.831 0.001 -30.907 1.00 78.19 331 ILE A CA 1
ATOM 2948 C C . ILE A 1 331 ? 13.969 -0.808 -29.930 1.00 78.19 331 ILE A C 1
ATOM 2950 O O . ILE A 1 331 ? 14.011 -0.551 -28.731 1.00 78.19 331 ILE A O 1
ATOM 2954 N N . ILE A 1 332 ? 13.250 -1.830 -30.406 1.00 75.12 332 ILE A N 1
ATOM 2955 C CA . ILE A 1 332 ? 12.448 -2.727 -29.560 1.00 75.12 332 ILE A CA 1
ATOM 2956 C C . ILE A 1 332 ? 13.337 -3.446 -28.538 1.00 75.12 332 ILE A C 1
ATOM 2958 O O . ILE A 1 332 ? 12.989 -3.507 -27.359 1.00 75.12 332 ILE A O 1
ATOM 2962 N N . TYR A 1 333 ? 14.494 -3.962 -28.954 1.00 85.12 333 TYR A N 1
ATOM 2963 C CA . TYR A 1 333 ? 15.448 -4.615 -28.059 1.00 85.12 333 TYR A CA 1
ATOM 2964 C C . TYR A 1 333 ? 15.945 -3.661 -26.964 1.00 85.12 333 TYR A C 1
ATOM 2966 O O . TYR A 1 333 ? 15.946 -4.019 -25.782 1.00 85.12 333 TYR A O 1
ATOM 2974 N N . TRP A 1 334 ? 16.300 -2.426 -27.325 1.00 87.94 334 TRP A N 1
ATOM 2975 C CA . TRP A 1 334 ? 16.707 -1.396 -26.371 1.00 87.94 334 TRP A CA 1
ATOM 2976 C C . TRP A 1 334 ? 15.565 -0.981 -25.443 1.00 87.94 334 TRP A C 1
ATOM 2978 O O . TRP A 1 334 ? 15.789 -0.870 -24.239 1.00 87.94 334 TRP A O 1
ATOM 2988 N N . CYS A 1 335 ? 14.338 -0.834 -25.949 1.00 83.88 335 CYS A N 1
ATOM 2989 C CA . CYS A 1 335 ? 13.152 -0.572 -25.136 1.00 83.88 335 CYS A CA 1
ATOM 2990 C C . CYS A 1 335 ? 12.900 -1.700 -24.127 1.00 83.88 335 CYS A C 1
ATOM 2992 O O . CYS A 1 335 ? 12.727 -1.422 -22.945 1.00 83.88 335 CYS A O 1
ATOM 2994 N N . ILE A 1 336 ? 12.959 -2.968 -24.548 1.00 83.38 336 ILE A N 1
ATOM 2995 C CA . ILE A 1 336 ? 12.806 -4.123 -23.648 1.00 83.38 336 ILE A CA 1
ATOM 2996 C C . ILE A 1 336 ? 13.919 -4.139 -22.595 1.00 83.38 336 ILE A C 1
ATOM 2998 O O . ILE A 1 336 ? 13.655 -4.379 -21.418 1.00 83.38 336 ILE A O 1
ATOM 3002 N N . THR A 1 337 ? 15.161 -3.867 -22.996 1.00 88.94 337 THR A N 1
ATOM 3003 C CA . THR A 1 337 ? 16.313 -3.835 -22.084 1.00 88.94 337 THR A CA 1
ATOM 3004 C C . THR A 1 337 ? 16.185 -2.703 -21.061 1.00 88.94 337 THR A C 1
ATOM 3006 O O . THR A 1 337 ? 16.435 -2.912 -19.874 1.00 88.94 337 THR A O 1
ATOM 3009 N N . LEU A 1 338 ? 15.728 -1.524 -21.492 1.00 89.38 338 LEU A N 1
ATOM 3010 C CA . LEU A 1 338 ? 15.427 -0.394 -20.617 1.00 89.38 338 LEU A CA 1
ATOM 3011 C C . LEU A 1 338 ? 14.291 -0.742 -19.646 1.00 89.38 338 LEU A C 1
ATOM 3013 O O . LEU A 1 338 ? 14.448 -0.555 -18.444 1.00 89.38 338 LEU A O 1
ATOM 3017 N N . CYS A 1 339 ? 13.186 -1.308 -20.139 1.00 87.38 339 CYS A N 1
ATOM 3018 C CA . CYS A 1 339 ? 12.066 -1.751 -19.309 1.00 87.38 339 CYS A CA 1
ATOM 3019 C C . CYS A 1 339 ? 12.506 -2.780 -18.263 1.00 87.38 339 CYS A C 1
ATOM 3021 O O . CYS A 1 339 ? 12.102 -2.666 -17.111 1.00 87.38 339 CYS A O 1
ATOM 3023 N N . LYS A 1 340 ? 13.376 -3.737 -18.618 1.00 87.81 340 LYS A N 1
ATOM 3024 C CA . LYS A 1 340 ? 13.953 -4.689 -17.653 1.00 87.81 340 LYS A CA 1
ATOM 3025 C C . LYS A 1 340 ? 14.733 -3.975 -16.549 1.00 87.81 340 LYS A C 1
ATOM 3027 O O . LYS A 1 340 ? 14.471 -4.235 -15.380 1.00 87.81 340 LYS A O 1
ATOM 3032 N N . LYS A 1 341 ? 15.624 -3.038 -16.895 1.00 90.50 341 LYS A N 1
ATOM 3033 C CA . LYS A 1 341 ? 16.395 -2.264 -15.903 1.00 90.50 341 LYS A CA 1
ATOM 3034 C C . LYS A 1 341 ? 15.504 -1.393 -15.013 1.00 90.50 341 LYS A C 1
ATOM 3036 O O . LYS A 1 341 ? 15.707 -1.347 -13.805 1.00 90.50 341 LYS A O 1
ATOM 3041 N N . VAL A 1 342 ? 14.494 -0.737 -15.588 1.00 90.94 342 VAL A N 1
ATOM 3042 C CA . VAL A 1 342 ? 13.509 0.053 -14.830 1.00 90.94 342 VAL A CA 1
ATOM 3043 C C . VAL A 1 342 ? 12.709 -0.846 -13.888 1.00 90.94 342 VAL A C 1
ATOM 3045 O O . VAL A 1 342 ? 12.497 -0.485 -12.735 1.00 90.94 342 VAL A O 1
ATOM 3048 N N . PHE A 1 343 ? 12.306 -2.034 -14.341 1.00 90.88 343 PHE A N 1
ATOM 3049 C CA . PHE A 1 343 ? 11.569 -2.986 -13.517 1.00 90.88 343 PHE A CA 1
ATOM 3050 C C . PHE A 1 343 ? 12.428 -3.565 -12.386 1.00 90.88 343 PHE A C 1
ATOM 3052 O O . PHE A 1 343 ? 11.936 -3.730 -11.271 1.00 90.88 343 PHE A O 1
ATOM 3059 N N . GLU A 1 344 ? 13.715 -3.823 -12.626 1.00 91.50 344 GLU A N 1
ATOM 3060 C CA . GLU A 1 344 ? 14.657 -4.191 -11.564 1.00 91.50 344 GLU A CA 1
ATOM 3061 C C . GLU A 1 344 ? 14.836 -3.066 -10.543 1.00 91.50 344 GLU A C 1
ATOM 3063 O O . GLU A 1 344 ? 14.710 -3.329 -9.347 1.00 91.50 344 GLU A O 1
ATOM 3068 N N . GLY A 1 345 ? 15.019 -1.820 -10.994 1.00 90.25 345 GLY A N 1
ATOM 3069 C CA . GLY A 1 345 ? 15.074 -0.646 -10.115 1.00 90.25 345 GLY A CA 1
ATOM 3070 C C . GLY A 1 345 ? 13.780 -0.430 -9.320 1.00 90.25 345 GLY A C 1
ATOM 3071 O O . GLY A 1 345 ? 13.801 -0.074 -8.145 1.00 90.25 345 GLY A O 1
ATOM 3072 N N . TRP A 1 346 ? 12.625 -0.711 -9.922 1.00 93.94 346 TRP A N 1
ATOM 3073 C CA . TRP A 1 346 ? 11.346 -0.679 -9.218 1.00 93.94 346 TRP A CA 1
ATOM 3074 C C . TRP A 1 346 ? 11.223 -1.819 -8.198 1.00 93.94 346 TRP A C 1
ATOM 3076 O O . TRP A 1 346 ? 10.701 -1.620 -7.101 1.00 93.94 346 TRP A O 1
ATOM 3086 N N . LYS A 1 347 ? 11.732 -3.014 -8.518 1.00 93.44 347 LYS A N 1
ATOM 3087 C CA . LYS A 1 347 ? 11.744 -4.169 -7.612 1.00 93.44 347 LYS A CA 1
ATOM 3088 C C . LYS A 1 347 ? 12.642 -3.920 -6.398 1.00 93.44 347 LYS A C 1
ATOM 3090 O O . LYS A 1 347 ? 12.238 -4.276 -5.290 1.00 93.44 347 LYS A O 1
ATOM 3095 N N . THR A 1 348 ? 13.817 -3.311 -6.576 1.00 93.12 348 THR A N 1
ATOM 3096 C CA . THR A 1 348 ? 14.694 -2.905 -5.463 1.00 93.12 348 THR A CA 1
ATOM 3097 C C . THR A 1 348 ? 14.037 -1.813 -4.624 1.00 93.12 348 THR A C 1
ATOM 3099 O O . THR A 1 348 ? 13.861 -2.016 -3.425 1.00 93.12 348 THR A O 1
ATOM 3102 N N . TYR A 1 349 ? 13.524 -0.751 -5.252 1.00 92.25 349 TYR A N 1
ATOM 3103 C CA . TYR A 1 349 ? 12.783 0.312 -4.563 1.00 92.25 349 TYR A CA 1
ATOM 3104 C C . TYR A 1 349 ? 11.582 -0.223 -3.760 1.00 92.25 349 TYR A C 1
ATOM 3106 O O . TYR A 1 349 ? 11.359 0.156 -2.611 1.00 92.25 349 TYR A O 1
ATOM 3114 N N . SER A 1 350 ? 10.805 -1.150 -4.328 1.00 93.81 350 SER A N 1
ATOM 3115 C CA . SER A 1 350 ? 9.654 -1.768 -3.656 1.00 93.81 350 SER A CA 1
ATOM 3116 C C . SER A 1 350 ? 10.075 -2.598 -2.437 1.00 93.81 350 SER A C 1
ATOM 3118 O O . SER A 1 350 ? 9.420 -2.540 -1.392 1.00 93.81 350 SER A O 1
ATOM 3120 N N . LYS A 1 351 ? 11.190 -3.339 -2.530 1.00 91.75 351 LYS A N 1
ATOM 3121 C CA . LYS A 1 351 ? 11.769 -4.074 -1.394 1.00 91.75 351 LYS A CA 1
ATOM 3122 C C 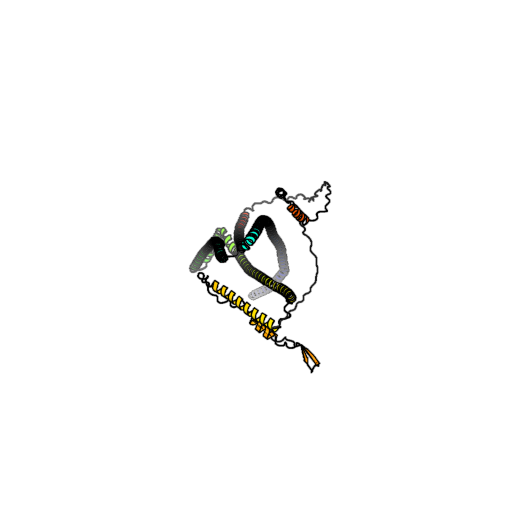. LYS A 1 351 ? 12.241 -3.125 -0.290 1.00 91.75 351 LYS A C 1
ATOM 3124 O O . LYS A 1 351 ? 11.871 -3.333 0.864 1.00 91.75 351 LYS A O 1
ATOM 3129 N N . GLU A 1 352 ? 12.979 -2.073 -0.635 1.00 92.56 352 GLU A N 1
ATOM 3130 C CA . GLU A 1 352 ? 13.444 -1.054 0.319 1.00 92.56 352 GLU A CA 1
ATOM 3131 C C . GLU A 1 352 ? 12.276 -0.340 1.002 1.00 92.56 352 GLU A C 1
ATOM 3133 O O . GLU A 1 352 ? 12.272 -0.170 2.220 1.00 92.56 352 GLU A O 1
ATOM 3138 N N . LYS A 1 353 ? 11.221 -0.003 0.252 1.00 92.00 353 LYS A N 1
ATOM 3139 C CA . LYS A 1 353 ? 10.008 0.613 0.802 1.00 92.00 353 LYS A CA 1
ATOM 3140 C C . LYS A 1 353 ? 9.275 -0.311 1.778 1.00 92.00 353 LYS A C 1
ATOM 3142 O O . LYS A 1 353 ? 8.812 0.151 2.821 1.00 92.00 353 LYS A O 1
ATOM 3147 N N . LYS A 1 354 ? 9.181 -1.615 1.480 1.00 91.62 354 LYS A N 1
ATOM 3148 C CA . LYS A 1 354 ? 8.625 -2.615 2.413 1.00 91.62 354 LYS A CA 1
ATOM 3149 C C . LYS A 1 354 ? 9.475 -2.739 3.678 1.00 91.62 354 LYS A C 1
ATOM 3151 O O . LYS A 1 354 ? 8.919 -2.788 4.771 1.00 91.62 354 LYS A O 1
ATOM 3156 N N . TYR A 1 355 ? 10.798 -2.750 3.532 1.00 94.69 355 TYR A N 1
ATOM 3157 C CA . TYR A 1 355 ? 11.734 -2.784 4.654 1.00 94.69 355 TYR A CA 1
ATOM 3158 C C . TYR A 1 355 ? 11.614 -1.537 5.544 1.00 94.69 355 TYR A C 1
ATOM 3160 O O . TYR A 1 355 ? 11.470 -1.666 6.757 1.00 94.69 355 TYR A O 1
ATOM 3168 N N . MET A 1 356 ? 11.555 -0.338 4.954 1.00 92.50 356 MET A N 1
ATOM 3169 C CA . MET A 1 356 ? 11.320 0.914 5.686 1.00 92.50 356 MET A CA 1
ATOM 3170 C C . MET A 1 356 ? 9.982 0.910 6.428 1.00 92.50 356 MET A C 1
ATOM 3172 O O . MET A 1 356 ? 9.937 1.280 7.597 1.00 92.50 356 MET A O 1
ATOM 3176 N N . LYS A 1 357 ? 8.899 0.433 5.798 1.00 90.88 357 LYS A N 1
ATOM 3177 C CA . LYS A 1 357 ? 7.593 0.307 6.468 1.00 90.88 357 LYS A CA 1
ATOM 3178 C C . LYS A 1 357 ? 7.668 -0.631 7.679 1.00 90.88 357 LYS A C 1
ATOM 3180 O O . LYS A 1 357 ? 7.078 -0.324 8.709 1.00 90.88 357 LYS A O 1
ATOM 3185 N N . LYS A 1 358 ? 8.418 -1.736 7.575 1.00 92.38 358 LYS A N 1
ATOM 3186 C CA . LYS A 1 358 ? 8.652 -2.657 8.696 1.00 92.38 358 LYS A CA 1
ATOM 3187 C C . LYS A 1 358 ? 9.433 -1.980 9.829 1.00 92.38 358 LYS A C 1
ATOM 3189 O O . LYS A 1 358 ? 8.989 -2.037 10.964 1.00 92.38 358 LYS A O 1
ATOM 3194 N N . ARG A 1 359 ? 10.505 -1.239 9.517 1.00 93.50 359 ARG A N 1
ATOM 3195 C CA . ARG A 1 359 ? 11.269 -0.476 10.524 1.00 93.50 359 ARG A CA 1
ATOM 3196 C C . ARG A 1 359 ? 10.443 0.598 11.233 1.00 93.50 359 ARG A C 1
ATOM 3198 O O . ARG A 1 359 ? 10.634 0.804 12.424 1.00 93.50 359 ARG A O 1
ATOM 3205 N N . ILE A 1 360 ? 9.546 1.280 10.518 1.00 91.69 360 ILE A N 1
ATOM 3206 C CA . ILE A 1 360 ? 8.630 2.261 11.121 1.00 91.69 360 ILE A CA 1
ATOM 3207 C C . ILE A 1 360 ? 7.673 1.561 12.092 1.00 91.69 360 ILE A C 1
ATOM 3209 O O . ILE A 1 360 ? 7.517 2.026 13.215 1.00 91.69 360 ILE A O 1
ATOM 3213 N N . LEU A 1 361 ? 7.096 0.423 11.695 1.00 93.06 361 LEU A N 1
ATOM 3214 C CA . LEU A 1 361 ? 6.220 -0.369 12.563 1.00 93.06 361 LEU A CA 1
ATOM 3215 C C . LEU A 1 361 ? 6.959 -0.870 13.816 1.00 93.06 361 LEU A C 1
ATOM 3217 O O . LEU A 1 361 ? 6.431 -0.778 14.921 1.00 93.06 361 LEU A O 1
ATOM 3221 N N . ASP A 1 362 ? 8.193 -1.351 13.655 1.00 92.50 362 ASP A N 1
ATOM 3222 C CA . ASP A 1 362 ? 9.034 -1.793 14.770 1.00 92.50 362 ASP A CA 1
ATOM 3223 C C . ASP A 1 362 ? 9.345 -0.625 15.726 1.00 92.50 362 ASP A C 1
ATOM 3225 O O . ASP A 1 362 ? 9.261 -0.783 16.943 1.00 92.50 362 ASP A O 1
ATOM 3229 N N . ALA A 1 363 ? 9.621 0.574 15.197 1.00 89.88 363 ALA A N 1
ATOM 3230 C CA . ALA A 1 363 ? 9.840 1.780 15.999 1.00 89.88 363 ALA A CA 1
ATOM 3231 C C . ALA A 1 363 ? 8.569 2.254 16.730 1.00 89.88 363 ALA A C 1
ATOM 3233 O O . ALA A 1 363 ? 8.642 2.671 17.887 1.00 89.88 363 ALA A O 1
ATOM 3234 N N . GLU A 1 364 ? 7.397 2.172 16.093 1.00 90.12 364 GLU A N 1
ATOM 3235 C CA . GLU A 1 364 ? 6.108 2.470 16.729 1.00 90.12 364 GLU A CA 1
ATOM 3236 C C . GLU A 1 364 ? 5.790 1.489 17.862 1.00 90.12 364 GLU A C 1
ATOM 3238 O O . GLU A 1 364 ? 5.347 1.910 18.932 1.00 90.12 364 GLU A O 1
ATOM 3243 N N . ASN A 1 365 ? 6.038 0.193 17.654 1.00 91.12 365 ASN A N 1
ATOM 3244 C CA . ASN A 1 365 ? 5.855 -0.830 18.682 1.00 91.12 365 ASN A CA 1
ATOM 3245 C C . ASN A 1 365 ? 6.820 -0.624 19.852 1.00 91.12 365 ASN A C 1
ATOM 3247 O O . ASN A 1 365 ? 6.385 -0.622 21.002 1.00 91.12 365 ASN A O 1
ATOM 3251 N N . TRP A 1 366 ? 8.096 -0.350 19.567 1.00 96.06 366 TRP A N 1
ATOM 3252 C CA . TRP A 1 366 ? 9.084 -0.014 20.590 1.00 96.06 366 TRP A CA 1
ATOM 3253 C C . TRP A 1 366 ? 8.664 1.214 21.410 1.00 96.06 366 TRP A C 1
ATOM 3255 O O . TRP A 1 366 ? 8.741 1.195 22.638 1.00 96.06 366 TRP A O 1
ATOM 3265 N N . LYS A 1 367 ? 8.146 2.264 20.755 1.00 95.25 367 LYS A N 1
ATOM 3266 C CA . LYS A 1 367 ? 7.628 3.451 21.446 1.00 95.25 367 LYS A CA 1
ATOM 3267 C C . LYS A 1 367 ? 6.440 3.109 22.348 1.00 95.25 367 LYS A C 1
ATOM 3269 O O . LYS A 1 367 ? 6.446 3.511 23.505 1.00 95.25 367 LYS A O 1
ATOM 3274 N N . LYS A 1 368 ? 5.460 2.336 21.864 1.00 92.06 368 LYS A N 1
ATOM 3275 C CA . LYS A 1 368 ? 4.306 1.893 22.672 1.00 92.06 368 LYS A CA 1
ATOM 3276 C C . LYS A 1 368 ? 4.739 1.094 23.901 1.00 92.06 368 LYS A C 1
ATOM 3278 O O . LYS A 1 368 ? 4.222 1.330 24.989 1.00 92.06 368 LYS A O 1
ATOM 3283 N N . GLU A 1 369 ? 5.687 0.172 23.744 1.00 92.56 369 GLU A N 1
ATOM 3284 C CA . GLU A 1 369 ? 6.243 -0.586 24.868 1.00 92.56 369 GLU A CA 1
ATOM 3285 C C . GLU A 1 369 ? 6.970 0.319 25.865 1.00 92.56 369 GLU A C 1
ATOM 3287 O O . GLU A 1 369 ? 6.840 0.134 27.075 1.00 92.56 369 GLU A O 1
ATOM 3292 N N . ASN A 1 370 ? 7.720 1.307 25.376 1.00 94.00 370 ASN A N 1
ATOM 3293 C CA . ASN A 1 370 ? 8.434 2.249 26.228 1.00 94.00 370 ASN A CA 1
ATOM 3294 C C . ASN A 1 370 ? 7.477 3.184 26.985 1.00 94.00 370 ASN A C 1
ATOM 3296 O O . ASN A 1 370 ? 7.633 3.364 28.190 1.00 94.00 370 ASN A O 1
ATOM 3300 N N . ASP A 1 371 ? 6.449 3.708 26.315 1.00 91.50 371 ASP A N 1
ATOM 3301 C CA . ASP A 1 371 ? 5.399 4.531 26.925 1.00 91.50 371 ASP A CA 1
ATOM 3302 C C . ASP A 1 371 ? 4.631 3.727 27.990 1.00 91.50 371 ASP A C 1
ATOM 3304 O O . ASP A 1 371 ? 4.354 4.233 29.077 1.00 91.50 371 ASP A O 1
ATOM 3308 N N . LEU A 1 372 ? 4.359 2.441 27.733 1.00 91.38 372 LEU A N 1
ATOM 3309 C CA . LEU A 1 372 ? 3.739 1.536 28.704 1.00 91.38 372 LEU A CA 1
ATOM 3310 C C . LEU A 1 372 ? 4.658 1.275 29.907 1.00 91.38 372 LEU A C 1
ATOM 3312 O O . LEU A 1 372 ? 4.201 1.348 31.047 1.00 91.38 372 LEU A O 1
ATOM 3316 N N . LYS A 1 373 ? 5.960 1.039 29.687 1.00 92.56 373 LYS A N 1
ATOM 3317 C CA . LYS A 1 373 ? 6.953 0.913 30.771 1.00 92.56 373 LYS A CA 1
ATOM 3318 C C . LYS A 1 373 ? 7.032 2.190 31.607 1.00 92.56 373 LYS A C 1
ATOM 3320 O O . LYS A 1 373 ? 7.010 2.111 32.834 1.00 92.56 373 LYS A O 1
ATOM 3325 N N . GLN A 1 374 ? 7.071 3.363 30.975 1.00 90.69 374 GLN A N 1
ATOM 3326 C CA . GLN A 1 374 ? 7.055 4.649 31.679 1.00 90.69 374 GLN A CA 1
ATOM 3327 C C . GLN A 1 374 ? 5.743 4.869 32.442 1.00 90.69 374 GLN A C 1
ATOM 3329 O O . GLN A 1 374 ? 5.773 5.329 33.585 1.00 90.69 374 GLN A O 1
ATOM 3334 N N . GLY A 1 375 ? 4.604 4.483 31.864 1.00 91.50 375 GLY A N 1
ATOM 3335 C CA . GLY A 1 375 ? 3.296 4.488 32.521 1.00 91.50 375 GLY A CA 1
ATOM 3336 C C . GLY A 1 375 ? 3.265 3.613 33.777 1.00 91.50 375 GLY A C 1
ATOM 3337 O O . GLY A 1 375 ? 2.829 4.062 34.833 1.00 91.50 375 GLY A O 1
ATOM 3338 N N . ILE A 1 376 ? 3.806 2.394 33.709 1.00 90.56 376 ILE A N 1
ATOM 3339 C CA . ILE A 1 376 ? 3.935 1.507 34.875 1.00 90.56 376 ILE A CA 1
ATOM 3340 C C . ILE A 1 376 ? 4.860 2.122 35.933 1.00 90.56 376 ILE A C 1
ATOM 3342 O O . ILE A 1 376 ? 4.500 2.160 37.105 1.00 90.56 376 ILE A O 1
ATOM 3346 N N . VAL A 1 377 ? 6.028 2.648 35.547 1.00 92.00 377 VAL A N 1
ATOM 3347 C CA . VAL A 1 377 ? 6.981 3.261 36.493 1.00 92.00 377 VAL A CA 1
ATOM 3348 C C . VAL A 1 377 ? 6.383 4.491 37.177 1.00 92.00 377 VAL A C 1
ATOM 3350 O O . VAL A 1 377 ? 6.540 4.666 38.384 1.00 92.00 377 VAL A O 1
ATOM 3353 N N . THR A 1 378 ? 5.686 5.351 36.435 1.00 92.88 378 THR A N 1
ATOM 3354 C CA . THR A 1 378 ? 5.000 6.524 37.000 1.00 92.88 378 THR A CA 1
ATOM 3355 C C . THR A 1 378 ? 3.844 6.119 37.907 1.00 92.88 378 THR A C 1
ATOM 3357 O O . THR A 1 378 ? 3.707 6.685 38.991 1.00 92.88 378 THR A O 1
ATOM 3360 N N . TRP A 1 379 ? 3.068 5.101 37.530 1.00 93.69 379 TRP A N 1
ATOM 3361 C CA . TRP A 1 379 ? 2.011 4.552 38.375 1.00 93.69 379 TRP A CA 1
ATOM 3362 C C . TRP A 1 379 ? 2.559 3.972 39.683 1.00 93.69 379 TRP A C 1
ATOM 3364 O O . TRP A 1 379 ? 2.039 4.309 40.744 1.00 93.69 379 TRP A O 1
ATOM 3374 N N . ILE A 1 380 ? 3.650 3.195 39.630 1.00 91.69 380 ILE A N 1
ATOM 3375 C CA . ILE A 1 380 ? 4.345 2.680 40.820 1.00 91.69 380 ILE A CA 1
ATOM 3376 C C . ILE A 1 380 ? 4.821 3.839 41.700 1.00 91.69 380 ILE A C 1
ATOM 3378 O O . ILE A 1 380 ? 4.513 3.853 42.883 1.00 91.69 380 ILE A O 1
ATOM 3382 N N . LYS A 1 381 ? 5.465 4.871 41.137 1.00 91.31 381 LYS A N 1
ATOM 3383 C CA . LYS A 1 381 ? 5.900 6.051 41.910 1.00 91.31 381 LYS A CA 1
ATOM 3384 C C . LYS A 1 381 ? 4.739 6.765 42.613 1.00 91.31 381 LYS A C 1
ATOM 3386 O O . LYS A 1 381 ? 4.887 7.199 43.753 1.00 91.31 381 LYS A O 1
ATOM 3391 N N . ILE A 1 382 ? 3.589 6.906 41.949 1.00 92.62 382 ILE A N 1
ATOM 3392 C CA . ILE A 1 382 ? 2.390 7.523 42.542 1.00 92.62 382 ILE A CA 1
ATOM 3393 C C . ILE A 1 382 ? 1.797 6.620 43.628 1.00 92.62 382 ILE A C 1
ATOM 3395 O O . ILE A 1 382 ? 1.379 7.117 44.675 1.00 92.62 382 ILE A O 1
ATOM 3399 N N . ALA A 1 383 ? 1.748 5.309 43.389 1.00 87.31 383 ALA A N 1
ATOM 3400 C CA . ALA A 1 383 ? 1.265 4.331 44.353 1.00 87.31 383 ALA A CA 1
ATOM 3401 C C . ALA A 1 383 ? 2.155 4.292 45.601 1.00 87.31 383 ALA A C 1
ATOM 3403 O O . ALA A 1 383 ? 1.622 4.383 46.703 1.00 87.31 383 ALA A O 1
ATOM 3404 N N . ASP A 1 384 ? 3.478 4.259 45.429 1.00 88.50 384 ASP A N 1
ATOM 3405 C CA . ASP A 1 384 ? 4.466 4.313 46.507 1.00 88.50 384 ASP A CA 1
ATOM 3406 C C . ASP A 1 384 ? 4.337 5.614 47.296 1.00 88.50 384 ASP A C 1
ATOM 3408 O O . ASP A 1 384 ? 4.260 5.574 48.518 1.00 88.50 384 ASP A O 1
ATOM 3412 N N . LYS A 1 385 ? 4.199 6.763 46.620 1.00 91.56 385 LYS A N 1
ATOM 3413 C CA . LYS A 1 385 ? 3.953 8.048 47.290 1.00 91.56 385 LYS A CA 1
ATOM 3414 C C . LYS A 1 385 ? 2.675 8.012 48.136 1.00 91.56 385 LYS A C 1
ATOM 3416 O O . LYS A 1 385 ? 2.727 8.341 49.316 1.00 91.56 385 LYS A O 1
ATOM 3421 N N . LYS A 1 386 ? 1.550 7.553 47.571 1.00 89.19 386 LYS A N 1
ATOM 3422 C CA . LYS A 1 386 ? 0.277 7.406 48.305 1.00 89.19 386 LYS A CA 1
ATOM 3423 C C . LYS A 1 386 ? 0.358 6.388 49.438 1.00 89.19 386 LYS A C 1
ATOM 3425 O O . LYS A 1 386 ? -0.385 6.493 50.410 1.00 89.19 386 LYS A O 1
ATOM 3430 N N . TYR A 1 387 ? 1.176 5.354 49.280 1.00 85.62 387 TYR A N 1
ATOM 3431 C CA . TYR A 1 387 ? 1.406 4.351 50.307 1.00 85.62 387 TYR A CA 1
ATOM 3432 C C . TYR A 1 387 ? 2.258 4.925 51.439 1.00 85.62 387 TYR A C 1
ATOM 3434 O O . TYR A 1 387 ? 1.912 4.728 52.595 1.00 85.62 387 TYR A O 1
ATOM 3442 N N . SER A 1 388 ? 3.306 5.693 51.131 1.00 84.31 388 SER A N 1
ATOM 3443 C CA . SER A 1 388 ? 4.112 6.421 52.114 1.00 84.31 388 SER A CA 1
ATOM 3444 C C . SER A 1 388 ? 3.307 7.490 52.853 1.00 84.31 388 SER A C 1
ATOM 3446 O O . SER A 1 388 ? 3.457 7.616 54.060 1.00 84.31 388 SER A O 1
ATOM 3448 N N . GLU A 1 389 ? 2.439 8.236 52.164 1.00 85.62 389 GLU A N 1
ATOM 3449 C CA . GLU A 1 389 ? 1.518 9.201 52.788 1.00 85.62 389 GLU A CA 1
ATOM 3450 C C . GLU A 1 389 ? 0.559 8.497 53.751 1.00 85.62 389 GLU A C 1
ATOM 3452 O O . GLU A 1 389 ? 0.493 8.864 54.921 1.00 85.62 389 GLU A O 1
ATOM 3457 N N . ARG A 1 390 ? -0.089 7.412 53.306 1.00 81.12 390 ARG A N 1
ATOM 3458 C CA . ARG A 1 390 ? -0.941 6.601 54.183 1.00 81.12 390 ARG A CA 1
ATOM 3459 C C . ARG A 1 390 ? -0.168 5.961 55.325 1.00 81.12 390 ARG A C 1
ATOM 3461 O O . ARG A 1 390 ? -0.697 5.883 56.417 1.00 81.12 390 ARG A O 1
ATOM 3468 N N . MET A 1 391 ? 1.065 5.509 55.110 1.00 74.12 391 MET A N 1
ATOM 3469 C CA . MET A 1 391 ? 1.898 4.962 56.182 1.00 74.12 391 MET A CA 1
ATOM 3470 C C . MET A 1 391 ? 2.261 6.019 57.219 1.00 74.12 391 MET A C 1
ATOM 3472 O O . MET A 1 391 ? 2.217 5.703 58.396 1.00 74.12 391 MET A O 1
ATOM 3476 N N . LYS A 1 392 ? 2.526 7.267 56.817 1.00 77.06 392 LYS A N 1
ATOM 3477 C CA . LYS A 1 392 ? 2.705 8.381 57.759 1.00 77.06 392 LYS A CA 1
ATOM 3478 C C . LYS A 1 392 ? 1.417 8.686 58.527 1.00 77.06 392 LYS A C 1
ATOM 3480 O O . LYS A 1 392 ? 1.466 8.880 59.732 1.00 77.06 392 LYS A O 1
ATOM 3485 N N . GLU A 1 393 ? 0.259 8.673 57.865 1.00 72.62 393 GLU A N 1
ATOM 3486 C CA . GLU A 1 393 ? -1.046 8.802 58.539 1.00 72.62 393 GLU A CA 1
ATOM 3487 C C . GLU A 1 393 ? -1.309 7.633 59.502 1.00 72.62 393 GLU A C 1
ATOM 3489 O O . GLU A 1 393 ? -1.792 7.834 60.615 1.00 72.62 393 GLU A O 1
ATOM 3494 N N . TYR A 1 394 ? -0.937 6.410 59.113 1.00 62.62 394 TYR A N 1
ATOM 3495 C CA . TYR A 1 394 ? -1.008 5.236 59.973 1.00 62.62 394 TYR A CA 1
ATOM 3496 C C . TYR A 1 394 ? -0.030 5.339 61.146 1.00 62.62 394 TYR A C 1
ATOM 3498 O O . TYR A 1 394 ? -0.450 5.079 62.260 1.00 62.62 394 TYR A O 1
ATOM 3506 N N . GLU A 1 395 ? 1.208 5.793 60.960 1.00 58.09 395 GLU A N 1
ATOM 3507 C CA . GLU A 1 395 ? 2.161 6.060 62.051 1.00 58.09 395 GLU A CA 1
ATOM 3508 C C . GLU A 1 395 ? 1.634 7.125 63.027 1.00 58.09 395 GLU A C 1
ATOM 3510 O O . GLU A 1 395 ? 1.836 6.996 64.232 1.00 58.09 395 GLU A O 1
ATOM 3515 N N . ILE A 1 396 ? 0.883 8.119 62.540 1.00 55.25 396 ILE A N 1
ATOM 3516 C CA . ILE A 1 396 ? 0.233 9.140 63.377 1.00 55.25 396 ILE A CA 1
ATOM 3517 C C . ILE A 1 396 ? -1.020 8.584 64.090 1.00 55.25 396 ILE A C 1
ATOM 3519 O O . ILE A 1 396 ? -1.311 8.975 65.217 1.00 55.25 396 ILE A O 1
ATOM 3523 N N . SER A 1 397 ? -1.750 7.644 63.479 1.00 50.78 397 SER A N 1
ATOM 3524 C CA . SER A 1 397 ? -2.980 7.042 64.040 1.00 50.78 397 SER A CA 1
ATOM 3525 C C . SER A 1 397 ? -2.775 5.751 64.857 1.00 50.78 397 SER A C 1
ATOM 3527 O O . SER A 1 397 ? -3.668 5.353 65.601 1.00 50.78 397 SER A O 1
ATOM 3529 N N . ILE A 1 398 ? -1.612 5.097 64.741 1.00 47.84 398 ILE A N 1
ATOM 3530 C CA . ILE A 1 398 ? -1.210 3.865 65.457 1.00 47.84 398 ILE A CA 1
ATOM 3531 C C . ILE A 1 398 ? -0.419 4.211 66.743 1.00 47.84 398 ILE A C 1
ATOM 3533 O O . ILE A 1 398 ? 0.122 3.347 67.431 1.00 47.84 398 ILE A O 1
ATOM 3537 N N . LEU A 1 399 ? -0.492 5.469 67.182 1.00 48.09 399 LEU A N 1
ATOM 3538 C CA . LEU A 1 399 ? -0.183 5.877 68.553 1.00 48.09 399 LEU A CA 1
ATOM 3539 C C . LEU A 1 399 ? -1.276 5.492 69.595 1.00 48.09 399 LEU A C 1
ATOM 3541 O O . LEU A 1 399 ? -1.573 6.309 70.462 1.00 48.09 399 LEU A O 1
ATOM 3545 N N . PRO A 1 400 ? -1.851 4.263 69.601 1.00 46.56 400 PRO A N 1
ATOM 3546 C CA . PRO A 1 400 ? -2.337 3.689 70.856 1.00 46.56 400 PRO A CA 1
ATOM 3547 C C . PRO A 1 400 ? -1.618 2.389 71.261 1.00 46.56 400 PRO A C 1
ATOM 3549 O O . PRO A 1 400 ? -2.113 1.674 72.123 1.00 46.56 400 PRO A O 1
ATOM 3552 N N . TYR A 1 401 ? -0.447 2.068 70.694 1.00 52.72 401 TYR A N 1
ATOM 3553 C CA . TYR A 1 401 ? 0.336 0.883 71.091 1.00 52.72 401 TYR A CA 1
ATOM 3554 C C . TYR A 1 401 ? 1.690 1.231 71.720 1.00 52.72 401 TYR A C 1
ATOM 3556 O O . TYR A 1 401 ? 2.705 0.620 71.389 1.00 52.72 401 TYR A O 1
ATOM 3564 N N . GLN A 1 402 ? 1.720 2.208 72.629 1.00 55.12 402 GLN A N 1
ATOM 3565 C CA . GLN A 1 402 ? 2.927 2.501 73.414 1.00 55.12 402 GLN A CA 1
ATOM 3566 C C . GLN A 1 402 ? 3.308 1.358 74.380 1.00 55.12 402 GLN A C 1
ATOM 3568 O O . GLN A 1 402 ? 4.445 1.323 74.840 1.00 55.12 402 GLN A O 1
ATOM 3573 N N . ASP A 1 403 ? 2.420 0.378 74.590 1.00 58.66 403 ASP A N 1
ATOM 3574 C CA . ASP A 1 403 ? 2.615 -0.698 75.572 1.00 58.66 403 ASP A CA 1
ATOM 3575 C C . ASP A 1 403 ? 3.041 -2.055 74.977 1.00 58.66 403 ASP A C 1
ATOM 3577 O O . ASP A 1 403 ? 3.328 -2.990 75.722 1.00 58.66 403 ASP A O 1
ATOM 3581 N N . LEU A 1 404 ? 3.100 -2.204 73.647 1.00 63.12 404 LEU A N 1
ATOM 3582 C CA . LEU A 1 404 ? 3.602 -3.438 73.027 1.00 63.12 404 LEU A CA 1
ATOM 3583 C C . LEU A 1 404 ? 5.122 -3.372 72.911 1.00 63.12 404 LEU A C 1
ATOM 3585 O O . LEU A 1 404 ? 5.670 -2.513 72.217 1.00 63.12 404 LEU A O 1
ATOM 3589 N N . SER A 1 405 ? 5.816 -4.327 73.529 1.00 74.81 405 SER A N 1
ATOM 3590 C CA . SER A 1 405 ? 7.261 -4.440 73.357 1.00 74.81 405 SER A CA 1
ATOM 3591 C C . SER A 1 405 ? 7.591 -4.663 71.874 1.00 74.81 405 SER A C 1
ATOM 3593 O O . SER A 1 405 ? 6.868 -5.343 71.136 1.00 74.81 405 SER A O 1
ATOM 3595 N N . SER A 1 406 ? 8.725 -4.132 71.415 1.00 65.75 406 SER A N 1
ATOM 3596 C CA . SER A 1 406 ? 9.210 -4.298 70.032 1.00 65.75 406 SER A CA 1
ATOM 3597 C C . SER A 1 406 ? 9.224 -5.768 69.571 1.00 65.75 406 SER A C 1
ATOM 3599 O O . SER A 1 406 ? 9.019 -6.071 68.390 1.00 65.75 406 SER A O 1
ATOM 3601 N N . ARG A 1 407 ? 9.388 -6.697 70.520 1.00 67.00 407 ARG A N 1
ATOM 3602 C CA . ARG A 1 407 ? 9.326 -8.148 70.325 1.00 67.00 407 ARG A CA 1
ATOM 3603 C C . ARG A 1 407 ? 7.917 -8.657 70.006 1.00 67.00 407 ARG A C 1
ATOM 3605 O O . ARG A 1 407 ? 7.772 -9.490 69.111 1.00 67.00 407 ARG A O 1
ATOM 3612 N N . GLU A 1 408 ? 6.889 -8.180 70.696 1.00 74.69 408 GLU A N 1
ATOM 3613 C CA . GLU A 1 408 ? 5.499 -8.604 70.478 1.00 74.69 408 GLU A CA 1
ATOM 3614 C C . GLU A 1 408 ? 4.960 -8.086 69.148 1.00 74.69 408 GLU A C 1
ATOM 3616 O O . GLU A 1 408 ? 4.338 -8.842 68.399 1.00 74.69 408 GLU A O 1
ATOM 3621 N N . TYR A 1 409 ? 5.300 -6.848 68.782 1.00 74.06 409 TYR A N 1
ATOM 3622 C CA . TYR A 1 409 ? 4.974 -6.305 67.464 1.00 74.06 409 TYR A CA 1
ATOM 3623 C C . TYR A 1 409 ? 5.645 -7.106 66.334 1.00 74.06 409 TYR A C 1
ATOM 3625 O O . TYR A 1 409 ? 5.009 -7.455 65.333 1.00 74.06 409 TYR A O 1
ATOM 3633 N N . TYR A 1 410 ? 6.922 -7.470 66.506 1.00 76.75 410 TYR A N 1
ATOM 3634 C CA . TYR A 1 410 ? 7.632 -8.317 65.548 1.00 76.75 410 TYR A CA 1
ATOM 3635 C C . TYR A 1 410 ? 6.973 -9.696 65.400 1.00 76.75 410 TYR A C 1
ATOM 3637 O O . TYR A 1 410 ? 6.786 -10.176 64.277 1.00 76.75 410 TYR A O 1
ATOM 3645 N N . LEU A 1 411 ? 6.576 -10.327 66.511 1.00 77.75 411 LEU A N 1
ATOM 3646 C CA . LEU A 1 411 ? 5.873 -11.611 66.490 1.00 77.75 411 LEU A CA 1
ATOM 3647 C C . LEU A 1 411 ? 4.504 -11.492 65.813 1.00 77.75 411 LEU A C 1
ATOM 3649 O O . LEU A 1 411 ? 4.203 -12.299 64.931 1.00 77.75 411 LEU A O 1
ATOM 3653 N N . MET A 1 412 ? 3.718 -10.462 66.139 1.00 81.06 412 MET A N 1
ATOM 3654 C CA . MET A 1 412 ? 2.428 -10.195 65.499 1.00 81.06 412 MET A CA 1
ATOM 3655 C C . MET A 1 412 ? 2.589 -10.073 63.980 1.00 81.06 412 MET A C 1
ATOM 3657 O O . MET A 1 412 ? 1.907 -10.762 63.220 1.00 81.06 412 MET A O 1
ATOM 3661 N N . ARG A 1 413 ? 3.556 -9.267 63.522 1.00 71.25 413 ARG A N 1
ATOM 3662 C CA . ARG A 1 413 ? 3.852 -9.095 62.094 1.00 71.25 413 ARG A CA 1
ATOM 3663 C C . ARG A 1 413 ? 4.300 -10.407 61.446 1.00 71.25 413 ARG A C 1
ATOM 3665 O O . ARG A 1 413 ? 3.811 -10.749 60.368 1.00 71.25 413 ARG A O 1
ATOM 3672 N N . LYS A 1 414 ? 5.182 -11.177 62.092 1.00 83.69 414 LYS A N 1
ATOM 3673 C CA . LYS A 1 414 ? 5.668 -12.477 61.594 1.00 83.69 414 LYS A CA 1
ATOM 3674 C C . LYS A 1 414 ? 4.526 -13.483 61.410 1.00 83.69 414 LYS A C 1
ATOM 3676 O O . LYS A 1 414 ? 4.435 -14.116 60.356 1.00 83.69 414 LYS A O 1
ATOM 3681 N N . TYR A 1 415 ? 3.633 -13.607 62.392 1.00 83.00 415 TYR A N 1
ATOM 3682 C CA . TYR A 1 415 ? 2.504 -14.539 62.327 1.00 83.00 415 TYR A CA 1
ATOM 3683 C C . TYR A 1 415 ? 1.408 -14.078 61.368 1.00 83.00 415 TYR A C 1
ATOM 3685 O O . TYR A 1 415 ? 0.904 -14.899 60.600 1.00 83.00 415 TYR A O 1
ATOM 3693 N N . PHE A 1 416 ? 1.108 -12.778 61.324 1.00 81.06 416 PHE A N 1
ATOM 3694 C CA . PHE A 1 416 ? 0.174 -12.215 60.350 1.00 81.06 416 PHE A CA 1
ATOM 3695 C C . PHE A 1 416 ? 0.637 -12.480 58.913 1.00 81.06 416 PHE A C 1
ATOM 3697 O O . PHE A 1 416 ? -0.136 -12.964 58.087 1.00 81.06 416 PHE A O 1
ATOM 3704 N N . THR A 1 417 ? 1.925 -12.256 58.626 1.00 77.12 417 THR A N 1
ATOM 3705 C CA . THR A 1 417 ? 2.496 -12.502 57.292 1.00 77.12 417 THR A CA 1
ATOM 3706 C C . THR A 1 417 ? 2.409 -13.987 56.919 1.00 77.12 417 THR A C 1
ATOM 3708 O O . THR A 1 417 ? 2.019 -14.325 55.801 1.00 77.12 417 THR A O 1
ATOM 3711 N N . LYS A 1 418 ? 2.697 -14.895 57.864 1.00 84.12 418 LYS A N 1
ATOM 3712 C CA . LYS A 1 418 ? 2.582 -16.349 57.655 1.00 84.12 418 LYS A CA 1
ATOM 3713 C C . LYS A 1 418 ? 1.135 -16.783 57.385 1.00 84.12 418 LYS A C 1
ATOM 3715 O O . LYS A 1 418 ? 0.894 -17.559 56.460 1.00 84.12 418 LYS A O 1
ATOM 3720 N N . TRP A 1 419 ? 0.176 -16.262 58.150 1.00 90.38 419 TRP A N 1
ATOM 3721 C CA . TRP A 1 419 ? -1.252 -16.533 57.969 1.00 90.38 419 TRP A CA 1
ATOM 3722 C C . TRP A 1 419 ? -1.769 -16.019 56.620 1.00 90.38 419 TRP A C 1
ATOM 3724 O O . TRP A 1 419 ? -2.416 -16.760 55.877 1.00 90.38 419 TRP A O 1
ATOM 3734 N N . TYR A 1 420 ? -1.413 -14.787 56.254 1.00 81.94 420 TYR A N 1
ATOM 3735 C CA . TYR A 1 420 ? -1.817 -14.174 54.991 1.00 81.94 420 TYR A CA 1
ATOM 3736 C C . TYR A 1 420 ? -1.300 -14.962 53.776 1.00 81.94 420 TYR A C 1
ATOM 3738 O O . TYR A 1 420 ? -2.061 -15.256 52.852 1.00 81.94 420 TYR A O 1
ATOM 3746 N N . MET A 1 421 ? -0.037 -15.406 53.809 1.00 84.25 421 MET A N 1
ATOM 3747 C CA . MET A 1 421 ? 0.543 -16.246 52.752 1.00 84.25 421 MET A CA 1
ATOM 3748 C C . MET A 1 421 ? -0.127 -17.627 52.657 1.00 84.25 421 MET A C 1
ATOM 3750 O O . MET A 1 421 ? -0.318 -18.141 51.552 1.00 84.25 421 MET A O 1
ATOM 3754 N N . MET A 1 422 ? -0.545 -18.218 53.784 1.00 88.56 422 MET A N 1
ATOM 3755 C CA . MET A 1 422 ? -1.349 -19.449 53.782 1.00 88.56 422 MET A CA 1
ATOM 3756 C C . MET A 1 422 ? -2.713 -19.253 53.109 1.00 88.56 422 MET A C 1
ATOM 3758 O O . MET A 1 422 ? -3.139 -20.111 52.334 1.00 88.56 422 MET A O 1
ATOM 3762 N N . ILE A 1 423 ? -3.394 -18.133 53.371 1.00 83.38 423 ILE A N 1
ATOM 3763 C CA . ILE A 1 423 ? -4.687 -17.825 52.743 1.00 83.38 423 ILE A CA 1
ATOM 3764 C C . ILE A 1 423 ? -4.537 -17.598 51.239 1.00 83.38 423 ILE A C 1
ATOM 3766 O O . ILE A 1 423 ? -5.346 -18.117 50.467 1.00 83.38 423 ILE A O 1
ATOM 3770 N N . LEU A 1 424 ? -3.502 -16.873 50.807 1.00 76.38 424 LEU A N 1
ATOM 3771 C CA . LEU A 1 424 ? -3.233 -16.670 49.383 1.00 76.38 424 LEU A CA 1
ATOM 3772 C C . LEU A 1 424 ? -2.942 -17.993 48.664 1.00 76.38 424 LEU A C 1
ATOM 3774 O O . LEU A 1 424 ? -3.532 -18.237 47.614 1.00 76.38 424 LEU A O 1
ATOM 3778 N N . ARG A 1 425 ? -2.135 -18.889 49.254 1.00 84.88 425 ARG A N 1
ATOM 3779 C CA . ARG A 1 425 ? -1.922 -20.242 48.703 1.00 84.88 425 ARG A CA 1
ATOM 3780 C C . ARG A 1 425 ? -3.221 -21.034 48.587 1.00 84.88 425 ARG A C 1
ATOM 3782 O O . ARG A 1 425 ? -3.460 -21.635 47.547 1.00 84.88 425 ARG A O 1
ATOM 3789 N N . LYS A 1 426 ? -4.084 -21.006 49.610 1.00 83.50 426 LYS A N 1
ATOM 3790 C CA . LYS A 1 426 ? -5.397 -21.672 49.542 1.00 83.50 426 LYS A CA 1
ATOM 3791 C C . LYS A 1 426 ? -6.273 -21.112 48.421 1.00 83.50 426 LYS A C 1
ATOM 3793 O O . LYS A 1 426 ? -6.926 -21.884 47.732 1.00 83.50 426 LYS A O 1
ATOM 3798 N N . LYS A 1 427 ? -6.279 -19.791 48.211 1.00 78.88 427 LYS A N 1
ATOM 3799 C CA . LYS A 1 427 ? -7.038 -19.174 47.112 1.00 78.88 427 LYS A CA 1
ATOM 3800 C C . LYS A 1 427 ? -6.507 -19.570 45.737 1.00 78.88 427 LYS A C 1
ATOM 3802 O O . LYS A 1 427 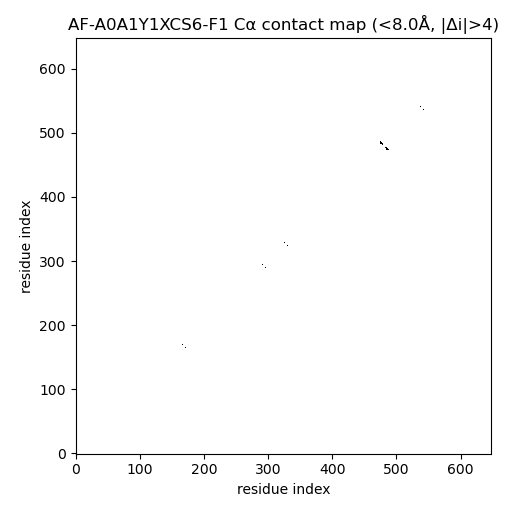? -7.315 -19.888 44.877 1.00 78.88 427 LYS A O 1
ATOM 3807 N N . VAL A 1 428 ? -5.189 -19.574 45.542 1.00 80.50 428 VAL A N 1
ATOM 3808 C CA . VAL A 1 428 ? -4.572 -19.989 44.270 1.00 80.50 428 VAL A CA 1
ATOM 3809 C C . VAL A 1 428 ? -4.854 -21.466 43.988 1.00 80.50 428 VAL A C 1
ATOM 3811 O O . VAL A 1 428 ? -5.293 -21.798 42.894 1.00 80.50 428 VAL A O 1
ATOM 3814 N N . ASN A 1 429 ? -4.722 -22.336 44.992 1.00 80.38 429 ASN A N 1
ATOM 3815 C CA . ASN A 1 429 ? -5.034 -23.758 44.831 1.00 80.38 429 ASN A CA 1
ATOM 3816 C C . ASN A 1 429 ? -6.522 -23.999 44.529 1.00 80.38 429 ASN A C 1
ATOM 3818 O O . ASN A 1 429 ? -6.841 -24.836 43.698 1.00 80.38 429 ASN A O 1
ATOM 3822 N N . ASN A 1 430 ? -7.438 -23.241 45.140 1.00 77.25 430 ASN A N 1
ATOM 3823 C CA . ASN A 1 430 ? -8.866 -23.342 44.821 1.00 77.25 430 ASN A CA 1
ATOM 3824 C C . ASN A 1 430 ? -9.202 -22.863 43.400 1.00 77.25 430 ASN A C 1
ATOM 3826 O O . ASN A 1 430 ? -10.187 -23.321 42.836 1.00 77.25 430 ASN A O 1
ATOM 3830 N N . ILE A 1 431 ? -8.434 -21.927 42.834 1.00 76.06 431 ILE A N 1
ATOM 3831 C CA . ILE A 1 431 ? -8.630 -21.478 41.449 1.00 76.06 431 ILE A CA 1
ATOM 3832 C C . ILE A 1 431 ? -8.166 -22.573 40.488 1.00 76.06 431 ILE A C 1
ATOM 3834 O O . ILE A 1 431 ? -8.941 -22.973 39.627 1.00 76.06 431 ILE A O 1
ATOM 3838 N N . ASN A 1 432 ? -6.973 -23.129 40.709 1.00 74.88 432 ASN A N 1
ATOM 3839 C CA . ASN A 1 432 ? -6.430 -24.192 39.863 1.00 74.88 432 ASN A CA 1
ATOM 3840 C C . ASN A 1 432 ? -7.292 -25.468 39.913 1.00 74.88 432 ASN A C 1
ATOM 3842 O O . ASN A 1 432 ? -7.569 -26.063 38.878 1.00 74.88 432 ASN A O 1
ATOM 3846 N N . ASN A 1 433 ? -7.797 -25.846 41.092 1.00 74.19 433 ASN A N 1
ATOM 3847 C CA . ASN A 1 433 ? -8.653 -27.028 41.234 1.00 74.19 433 ASN A CA 1
ATOM 3848 C C . ASN A 1 433 ? -10.046 -26.847 40.596 1.00 74.19 433 ASN A C 1
ATOM 3850 O O . ASN A 1 433 ? -10.677 -27.830 40.228 1.00 74.19 433 ASN A O 1
ATOM 3854 N N . ASN A 1 434 ? -10.534 -25.609 40.450 1.00 66.81 434 ASN A N 1
ATOM 3855 C CA . ASN A 1 434 ? -11.815 -25.329 39.788 1.00 66.81 434 ASN A CA 1
ATOM 3856 C C . ASN A 1 434 ? -11.695 -25.241 38.252 1.00 66.81 434 ASN A C 1
ATOM 3858 O O . ASN A 1 434 ? -12.714 -25.292 37.556 1.00 66.81 434 ASN A O 1
ATOM 3862 N N . GLU A 1 435 ? -10.479 -25.084 37.721 1.00 58.66 435 GLU A N 1
ATOM 3863 C CA . GLU A 1 435 ? -10.206 -25.126 36.278 1.00 58.66 435 GLU A CA 1
ATOM 3864 C C . GLU A 1 435 ? -10.101 -26.576 35.770 1.00 58.66 435 GLU A C 1
ATOM 3866 O O . GLU A 1 435 ? -10.613 -26.875 34.693 1.00 58.66 435 GLU A O 1
ATOM 3871 N N . GLU A 1 436 ? -9.589 -27.514 36.578 1.00 53.19 436 GLU A N 1
ATOM 3872 C CA . GLU A 1 436 ? -9.488 -28.935 36.195 1.00 53.19 436 GLU A CA 1
ATOM 3873 C C . GLU A 1 436 ? -10.848 -29.656 36.052 1.00 53.19 436 GLU A C 1
ATOM 3875 O O . GLU A 1 436 ? -10.952 -30.607 35.280 1.00 53.19 436 GLU A O 1
ATOM 3880 N N . GLU A 1 437 ? -11.924 -29.193 36.702 1.00 52.59 437 GLU A N 1
ATOM 3881 C CA . GLU A 1 437 ? -13.267 -29.789 36.541 1.00 52.59 437 GLU A CA 1
ATOM 3882 C C . GLU A 1 437 ? -14.039 -29.295 35.297 1.00 52.59 437 GLU A C 1
ATOM 3884 O O . GLU A 1 437 ? -15.083 -29.859 34.968 1.00 52.59 437 GLU A O 1
ATOM 3889 N N . ASN A 1 438 ? -13.555 -28.274 34.572 1.00 49.28 438 ASN A N 1
ATOM 3890 C CA . ASN A 1 438 ? -14.283 -27.684 33.434 1.00 49.28 438 ASN A CA 1
ATOM 3891 C C . ASN A 1 438 ? -13.646 -27.902 32.047 1.00 49.28 438 ASN A C 1
ATOM 3893 O O . ASN A 1 438 ? -14.280 -27.558 31.047 1.00 49.28 438 ASN A O 1
ATOM 3897 N N . ASP A 1 439 ? -12.472 -28.531 31.956 1.00 45.19 439 ASP A N 1
ATOM 3898 C CA . ASP A 1 439 ? -11.732 -28.697 30.695 1.00 45.19 439 ASP A CA 1
ATOM 3899 C C . ASP A 1 439 ? -11.688 -30.158 30.197 1.00 45.19 439 ASP A C 1
ATOM 3901 O O . ASP A 1 439 ? -10.626 -30.758 30.055 1.00 45.19 439 ASP A O 1
ATOM 3905 N N . SER A 1 440 ? -12.850 -30.737 29.855 1.00 46.09 440 SER A N 1
ATOM 3906 C CA . SER A 1 440 ? -12.927 -32.028 29.130 1.00 46.09 440 SER A CA 1
ATOM 3907 C C . SER A 1 440 ? -13.284 -31.922 27.638 1.00 46.09 440 SER A C 1
ATOM 3909 O O . SER A 1 440 ? -13.583 -32.936 27.011 1.00 46.09 440 SER A O 1
ATOM 3911 N N . LEU A 1 441 ? -13.242 -30.727 27.024 1.00 46.47 441 LEU A N 1
ATOM 3912 C CA . LEU A 1 441 ? -13.656 -30.577 25.615 1.00 46.47 441 LEU A CA 1
ATOM 3913 C C . LEU A 1 441 ? -12.676 -29.871 24.667 1.00 46.47 441 LEU A C 1
ATOM 3915 O O . LEU A 1 441 ? -12.981 -29.755 23.481 1.00 46.47 441 LEU A O 1
ATOM 3919 N N . PHE A 1 442 ? -11.503 -29.431 25.126 1.00 38.22 442 PHE A N 1
ATOM 3920 C CA . PHE A 1 442 ? -10.482 -28.888 24.225 1.00 38.22 442 PHE A CA 1
ATOM 3921 C C . PHE A 1 442 ? -9.085 -29.375 24.607 1.00 38.22 442 PHE A C 1
ATOM 3923 O O . PHE A 1 442 ? -8.410 -28.790 25.446 1.00 38.22 442 PHE A O 1
ATOM 3930 N N . GLU A 1 443 ? -8.626 -30.427 23.926 1.00 43.81 443 GLU A N 1
ATOM 3931 C CA . GLU A 1 443 ? -7.212 -30.800 23.879 1.00 43.81 443 GLU A CA 1
ATOM 3932 C C . GLU A 1 443 ? -6.406 -29.689 23.188 1.00 43.81 443 GLU A C 1
ATOM 3934 O O . GLU A 1 443 ? -6.207 -29.677 21.971 1.00 43.81 443 GLU A O 1
ATOM 3939 N N . ILE A 1 444 ? -5.919 -28.729 23.971 1.00 42.06 444 ILE A N 1
ATOM 3940 C CA . ILE A 1 444 ? -4.848 -27.833 23.545 1.00 42.06 444 ILE A CA 1
ATOM 3941 C C . ILE A 1 444 ? -3.541 -28.443 24.038 1.00 42.06 444 ILE A C 1
ATOM 3943 O O . ILE A 1 444 ? -3.304 -28.579 25.235 1.00 42.06 444 ILE A O 1
ATOM 3947 N N . LYS A 1 445 ? -2.689 -28.832 23.084 1.00 40.47 445 LYS A N 1
ATOM 3948 C CA . LYS A 1 445 ? -1.339 -29.355 23.320 1.00 40.47 445 LYS A CA 1
ATOM 3949 C C . LYS A 1 445 ? -0.604 -28.521 24.374 1.00 40.47 445 LYS A C 1
ATOM 3951 O O . LYS A 1 445 ? -0.284 -27.356 24.143 1.00 40.47 445 LYS A O 1
ATOM 3956 N N . ASN A 1 446 ? -0.294 -29.176 25.491 1.00 38.91 446 ASN A N 1
ATOM 3957 C CA . ASN A 1 446 ? 0.532 -28.682 26.585 1.00 38.91 446 ASN A CA 1
ATOM 3958 C C . ASN A 1 446 ? 1.903 -28.198 26.084 1.00 38.91 446 ASN A C 1
ATOM 3960 O O . ASN A 1 446 ? 2.852 -28.975 25.976 1.00 38.91 446 ASN A O 1
ATOM 3964 N N . ASN A 1 447 ? 2.029 -26.895 25.833 1.00 35.75 447 ASN A N 1
ATOM 3965 C CA . ASN A 1 447 ? 3.323 -26.229 25.759 1.00 35.75 447 ASN A CA 1
ATOM 3966 C C . ASN A 1 447 ? 3.767 -25.902 27.191 1.00 35.75 447 ASN A C 1
ATOM 3968 O O . ASN A 1 447 ? 3.331 -24.921 27.792 1.00 35.75 447 ASN A O 1
ATOM 3972 N N . LYS A 1 448 ? 4.636 -26.755 27.745 1.00 39.12 448 LYS A N 1
ATOM 3973 C CA . LYS A 1 448 ? 5.270 -26.616 29.067 1.00 39.12 448 LYS A CA 1
ATOM 3974 C C . LYS A 1 448 ? 6.272 -25.448 29.106 1.00 39.12 448 LYS A C 1
ATOM 3976 O O . LYS A 1 448 ? 7.462 -25.675 29.270 1.00 39.12 448 LYS A O 1
ATOM 3981 N N . ASN A 1 449 ? 5.811 -24.206 28.948 1.00 40.72 449 ASN A N 1
ATOM 3982 C CA . ASN A 1 449 ? 6.667 -23.011 28.989 1.00 40.72 449 ASN A CA 1
ATOM 3983 C C . ASN A 1 449 ? 6.048 -21.842 29.785 1.00 40.72 449 ASN A C 1
ATOM 3985 O O . ASN A 1 449 ? 6.170 -20.684 29.399 1.00 40.72 449 ASN A O 1
ATOM 3989 N N . TYR A 1 450 ? 5.419 -22.129 30.930 1.00 39.16 450 TYR A N 1
ATOM 3990 C CA . TYR A 1 450 ? 4.923 -21.102 31.865 1.00 39.16 450 TYR A CA 1
ATOM 3991 C C . TYR A 1 450 ? 5.753 -20.973 33.155 1.00 39.16 450 TYR A C 1
ATOM 3993 O O . TYR A 1 450 ? 5.263 -20.477 34.164 1.00 39.16 450 TYR A O 1
ATOM 4001 N N . ASN A 1 451 ? 7.039 -21.332 33.124 1.00 38.03 451 ASN A N 1
ATOM 4002 C CA . ASN A 1 451 ? 7.952 -21.108 34.257 1.00 38.03 451 ASN A CA 1
ATOM 4003 C C . ASN A 1 451 ? 8.531 -19.677 34.339 1.00 38.03 451 ASN A C 1
ATOM 4005 O O . ASN A 1 451 ? 9.498 -19.456 35.060 1.00 38.03 451 ASN A O 1
ATOM 4009 N N . THR A 1 452 ? 7.981 -18.679 33.639 1.00 42.62 452 THR A N 1
ATOM 4010 C CA . THR A 1 452 ? 8.634 -17.355 33.512 1.00 42.62 452 THR A CA 1
ATOM 4011 C C . THR A 1 452 ? 7.784 -16.146 33.898 1.00 42.62 452 THR A C 1
ATOM 4013 O O . THR A 1 452 ? 8.136 -15.027 33.537 1.00 42.62 452 THR A O 1
ATOM 4016 N N . LEU A 1 453 ? 6.710 -16.309 34.679 1.00 42.00 453 LEU A N 1
ATOM 4017 C CA . LEU A 1 453 ? 5.920 -15.155 35.145 1.00 42.00 453 LEU A CA 1
ATOM 4018 C C . LEU A 1 453 ? 6.260 -14.644 36.555 1.00 42.00 453 LEU A C 1
ATOM 4020 O O . LEU A 1 453 ? 5.796 -13.566 36.907 1.00 42.00 453 LEU A O 1
ATOM 4024 N N . PHE A 1 454 ? 7.137 -15.318 37.315 1.00 40.72 454 PHE A N 1
ATOM 4025 C CA . PHE A 1 454 ? 7.725 -14.760 38.549 1.00 40.72 454 PHE A CA 1
ATOM 4026 C C . PHE A 1 454 ? 9.173 -15.225 38.815 1.00 40.72 454 PHE A C 1
ATOM 4028 O O . PHE A 1 454 ? 9.418 -16.005 39.737 1.00 40.72 454 PHE A O 1
ATOM 4035 N N . PRO A 1 455 ? 10.181 -14.716 38.085 1.00 41.81 455 PRO A N 1
ATOM 4036 C CA . PRO A 1 455 ? 11.577 -14.820 38.495 1.00 41.81 455 PRO A CA 1
ATOM 4037 C C . PRO A 1 455 ? 11.919 -13.687 39.482 1.00 41.81 455 PRO A C 1
ATOM 4039 O O . PRO A 1 455 ? 12.735 -12.817 39.189 1.00 41.81 455 PRO A O 1
ATOM 4042 N N . SER A 1 456 ? 11.259 -13.615 40.641 1.00 52.03 456 SER A N 1
ATOM 4043 C CA . SER A 1 456 ? 11.520 -12.517 41.585 1.00 52.03 456 SER A CA 1
ATOM 4044 C C . SER A 1 456 ? 11.145 -12.871 43.018 1.00 52.03 456 SER A C 1
ATOM 4046 O O . SER A 1 456 ? 10.088 -12.485 43.501 1.00 52.03 456 SER A O 1
ATOM 4048 N N . LEU A 1 457 ? 12.019 -13.609 43.698 1.00 43.09 457 LEU A N 1
ATOM 4049 C CA . LEU A 1 457 ? 12.188 -13.533 45.157 1.00 43.09 457 LEU A CA 1
ATOM 4050 C C . LEU A 1 457 ? 13.530 -14.166 45.547 1.00 43.09 457 LEU A C 1
ATOM 4052 O O . LEU A 1 457 ? 14.298 -13.521 46.250 1.00 43.09 457 LEU A O 1
ATOM 4056 N N . LEU A 1 458 ? 13.884 -15.312 44.949 1.00 43.16 458 LEU A N 1
ATOM 4057 C CA . LEU A 1 458 ? 15.234 -15.894 45.046 1.00 43.16 458 LEU A CA 1
ATOM 4058 C C . LEU A 1 458 ? 16.307 -14.967 44.447 1.00 43.16 458 LEU A C 1
ATOM 4060 O O . LEU A 1 458 ? 17.296 -14.670 45.108 1.00 43.16 458 LEU A O 1
ATOM 4064 N N . SER A 1 459 ? 16.048 -14.376 43.276 1.00 49.47 459 SER A N 1
ATOM 4065 C CA . SER A 1 459 ? 16.936 -13.370 42.668 1.00 49.47 459 SER A CA 1
ATOM 4066 C C . SER A 1 459 ? 17.042 -12.078 43.491 1.00 49.47 459 SER A C 1
ATOM 4068 O O . SER A 1 459 ? 18.063 -11.393 43.457 1.00 49.47 459 SER A O 1
ATOM 4070 N N . ILE A 1 460 ? 16.013 -11.742 44.279 1.00 49.19 460 ILE A N 1
ATOM 4071 C CA . ILE A 1 460 ? 16.030 -10.572 45.167 1.00 49.19 460 ILE A CA 1
ATOM 4072 C C . ILE A 1 460 ? 16.844 -10.878 46.431 1.00 49.19 460 ILE A C 1
ATOM 4074 O O . ILE A 1 460 ? 17.601 -10.014 46.871 1.00 49.19 460 ILE A O 1
ATOM 4078 N N . GLU A 1 461 ? 16.751 -12.085 46.991 1.00 45.56 461 GLU A N 1
ATOM 4079 C CA . GLU A 1 461 ? 17.585 -12.520 48.120 1.00 45.56 461 GLU A CA 1
ATOM 4080 C C . GLU A 1 461 ? 19.064 -12.681 47.734 1.00 45.56 461 GLU A C 1
ATOM 4082 O O . GLU A 1 461 ? 19.938 -12.225 48.475 1.00 45.56 461 GLU A O 1
ATOM 4087 N N . GLU A 1 462 ? 19.359 -13.198 46.541 1.00 52.44 462 GLU A N 1
ATOM 4088 C CA . GLU A 1 462 ? 20.723 -13.253 45.993 1.00 52.44 462 GLU A CA 1
ATOM 4089 C C . GLU A 1 462 ? 21.270 -11.845 45.697 1.00 52.44 462 GLU A C 1
ATOM 4091 O O . GLU A 1 462 ? 22.402 -11.524 46.067 1.00 52.44 462 GLU A O 1
ATOM 4096 N N . SER A 1 463 ? 20.443 -10.935 45.160 1.00 49.75 463 SER A N 1
ATOM 4097 C CA . SER A 1 463 ? 20.843 -9.532 44.958 1.00 49.75 463 SER A CA 1
ATOM 4098 C C . SER A 1 463 ? 21.087 -8.770 46.268 1.00 49.75 463 SER A C 1
ATOM 4100 O O . SER A 1 463 ? 21.873 -7.822 46.295 1.00 49.75 463 SER A O 1
ATOM 4102 N N . LYS A 1 464 ? 20.434 -9.173 47.368 1.00 49.97 464 LYS A N 1
ATOM 4103 C CA . LYS A 1 464 ? 20.663 -8.604 48.704 1.00 49.97 464 LYS A CA 1
ATOM 4104 C C . LYS A 1 464 ? 21.951 -9.131 49.333 1.00 49.97 464 LYS A C 1
ATOM 4106 O O . LYS A 1 464 ? 22.650 -8.340 49.959 1.00 49.97 464 LYS A O 1
ATOM 4111 N N . LYS A 1 465 ? 22.316 -10.401 49.106 1.00 51.88 465 LYS A N 1
ATOM 4112 C CA . LYS A 1 465 ? 23.619 -10.948 49.533 1.00 51.88 465 LYS A CA 1
ATOM 4113 C C . LYS A 1 465 ? 24.797 -10.236 48.858 1.00 51.88 465 LYS A C 1
ATOM 4115 O O . LYS A 1 465 ? 25.765 -9.914 49.536 1.00 51.88 465 LYS A O 1
ATOM 4120 N N . HIS A 1 466 ? 24.685 -9.880 47.577 1.00 50.06 466 HIS A N 1
ATOM 4121 C CA . HIS A 1 466 ? 25.734 -9.117 46.883 1.00 50.06 466 HIS A CA 1
ATOM 4122 C C . HIS A 1 466 ? 25.816 -7.628 47.269 1.00 50.06 466 HIS A C 1
ATOM 4124 O O . HIS A 1 466 ? 26.837 -6.993 47.021 1.00 50.06 466 HIS A O 1
ATOM 4130 N N . ARG A 1 467 ? 24.779 -7.052 47.897 1.00 45.62 467 ARG A N 1
ATOM 4131 C CA . ARG A 1 467 ? 24.778 -5.642 48.345 1.00 45.62 467 ARG A CA 1
ATOM 4132 C C . ARG A 1 467 ? 25.389 -5.418 49.730 1.00 45.62 467 ARG A C 1
ATOM 4134 O O . ARG A 1 467 ? 25.585 -4.263 50.094 1.00 45.62 467 ARG A O 1
ATOM 4141 N N . LEU A 1 468 ? 25.670 -6.482 50.484 1.00 44.22 468 LEU A N 1
ATOM 4142 C CA . LEU A 1 468 ? 26.245 -6.405 51.834 1.00 44.22 468 LEU A CA 1
ATOM 4143 C C . LEU A 1 468 ? 27.751 -6.701 51.884 1.00 44.22 468 LEU A C 1
ATOM 4145 O O . LEU A 1 468 ? 28.324 -6.726 52.968 1.00 44.22 468 LEU A O 1
ATOM 4149 N N . LEU A 1 469 ? 28.408 -6.878 50.736 1.00 49.47 469 LEU A N 1
ATOM 4150 C CA . LEU A 1 469 ? 29.867 -6.827 50.690 1.00 49.47 469 LEU A CA 1
ATOM 4151 C C . LEU A 1 469 ? 30.310 -5.355 50.676 1.00 49.47 469 LEU A C 1
ATOM 4153 O O . LEU A 1 469 ? 29.760 -4.572 49.891 1.00 49.47 469 LEU A O 1
ATOM 4157 N N . PRO A 1 470 ? 31.273 -4.952 51.526 1.00 42.72 470 PRO A N 1
ATOM 4158 C CA . PRO A 1 470 ? 31.783 -3.589 51.522 1.00 42.72 470 PRO A CA 1
ATOM 4159 C C . PRO A 1 470 ? 32.347 -3.273 50.134 1.00 42.72 470 PRO A C 1
ATOM 4161 O O . PRO A 1 470 ? 33.195 -3.994 49.606 1.00 42.72 470 PRO A O 1
ATOM 4164 N N . LYS A 1 471 ? 31.845 -2.203 49.511 1.00 51.56 471 LYS A N 1
ATOM 4165 C CA . LYS A 1 471 ? 32.428 -1.684 48.271 1.00 51.56 471 LYS A CA 1
ATOM 4166 C C . LYS A 1 471 ? 33.852 -1.228 48.587 1.00 51.56 471 LYS A C 1
ATOM 4168 O O . LYS A 1 471 ? 34.037 -0.480 49.544 1.00 51.56 471 LYS A O 1
ATOM 4173 N N . LYS A 1 472 ? 34.835 -1.675 47.796 1.00 60.22 472 LYS A N 1
ATOM 4174 C CA . LYS A 1 472 ? 36.218 -1.185 47.900 1.00 60.22 472 LYS A CA 1
ATOM 4175 C C . LYS A 1 472 ? 36.213 0.353 47.846 1.00 60.22 472 LYS A C 1
ATOM 4177 O O . LYS A 1 472 ? 35.472 0.906 47.024 1.00 60.22 472 LYS A O 1
ATOM 4182 N N . PRO A 1 473 ? 36.975 1.038 48.714 1.00 60.72 473 PRO A N 1
ATOM 4183 C CA . PRO A 1 473 ? 37.055 2.489 48.681 1.00 60.72 473 PRO A CA 1
ATOM 4184 C C . PRO A 1 473 ? 37.627 2.929 47.328 1.00 60.72 473 PRO A C 1
ATOM 4186 O O . PRO A 1 473 ? 38.536 2.303 46.788 1.00 60.72 473 PRO A O 1
ATOM 4189 N N . ARG A 1 474 ? 37.027 3.975 46.752 1.00 64.50 474 ARG A N 1
ATOM 4190 C CA . ARG A 1 474 ? 37.386 4.522 45.431 1.00 64.50 474 ARG A CA 1
ATOM 4191 C C . ARG A 1 474 ? 38.793 5.129 45.412 1.00 64.50 474 ARG A C 1
ATOM 4193 O O . ARG A 1 474 ? 39.400 5.214 44.352 1.00 64.50 474 ARG A O 1
ATOM 4200 N N . PHE A 1 475 ? 39.289 5.482 46.592 1.00 68.38 475 PHE A N 1
ATOM 4201 C CA . PHE A 1 475 ? 40.620 6.006 46.829 1.00 68.38 475 PHE A CA 1
ATOM 4202 C C . PHE A 1 475 ? 41.249 5.232 47.981 1.00 68.38 475 PHE A C 1
ATOM 4204 O O . PHE A 1 475 ? 40.562 4.944 48.966 1.00 68.38 475 PHE A O 1
ATOM 4211 N N . TYR A 1 476 ? 42.531 4.913 47.876 1.00 80.62 476 TYR A N 1
ATOM 4212 C CA . TYR A 1 476 ? 43.329 4.508 49.029 1.00 80.62 476 TYR A CA 1
ATOM 4213 C C . TYR A 1 476 ? 44.477 5.499 49.199 1.00 80.62 476 TYR A C 1
ATOM 4215 O O . TYR A 1 476 ? 44.918 6.119 48.232 1.00 80.62 476 TYR A O 1
ATOM 4223 N N . PHE A 1 477 ? 44.882 5.708 50.448 1.00 70.75 477 PHE A N 1
ATOM 4224 C CA . PHE A 1 477 ? 46.013 6.564 50.769 1.00 70.75 477 PHE A CA 1
ATOM 4225 C C . PHE A 1 477 ? 47.287 5.757 50.555 1.00 70.75 477 PHE A C 1
ATOM 4227 O O . PHE A 1 477 ? 47.393 4.644 51.077 1.00 70.75 477 PHE A O 1
ATOM 4234 N N . ASP A 1 478 ? 48.203 6.277 49.747 1.00 83.75 478 ASP A N 1
ATOM 4235 C CA . ASP A 1 478 ? 49.514 5.670 49.564 1.00 83.75 478 ASP A CA 1
ATOM 4236 C C . ASP A 1 478 ? 50.511 6.370 50.488 1.00 83.75 478 ASP A C 1
ATOM 4238 O O . ASP A 1 478 ? 50.919 7.503 50.231 1.00 83.75 478 ASP A O 1
ATOM 4242 N N . ASP A 1 479 ? 50.904 5.692 51.568 1.00 67.25 479 ASP A N 1
ATOM 4243 C CA . ASP A 1 479 ? 51.821 6.232 52.579 1.00 67.25 479 ASP A CA 1
ATOM 4244 C C . ASP A 1 479 ? 53.201 6.596 52.002 1.00 67.25 479 ASP A C 1
ATOM 4246 O O . ASP A 1 479 ? 53.929 7.392 52.595 1.00 67.25 479 ASP A O 1
ATOM 4250 N N . THR A 1 480 ? 53.577 6.050 50.839 1.00 74.88 480 THR A N 1
ATOM 4251 C CA . THR A 1 480 ? 54.859 6.376 50.193 1.00 74.88 480 THR A CA 1
ATOM 4252 C C . THR A 1 480 ? 54.812 7.677 49.399 1.00 74.88 480 THR A C 1
ATOM 4254 O O . THR A 1 480 ? 55.823 8.370 49.288 1.00 74.88 480 THR A O 1
ATOM 4257 N N . LEU A 1 481 ? 53.637 8.026 48.874 1.00 78.25 481 LEU A N 1
ATOM 4258 C CA . LEU A 1 481 ? 53.409 9.233 48.077 1.00 78.25 481 LEU A CA 1
ATOM 4259 C C . LEU A 1 481 ? 52.721 10.343 48.880 1.00 78.25 481 LEU A C 1
ATOM 4261 O O . LEU A 1 481 ? 52.707 11.491 48.444 1.00 78.25 481 LEU A O 1
ATOM 4265 N N . ASN A 1 482 ? 52.207 10.005 50.065 1.00 80.69 482 ASN A N 1
ATOM 4266 C CA . ASN A 1 482 ? 51.463 10.878 50.963 1.00 80.69 482 ASN A CA 1
ATOM 4267 C C . ASN A 1 482 ? 50.251 11.538 50.274 1.00 80.69 482 ASN A C 1
ATOM 4269 O O . ASN A 1 482 ? 49.959 12.712 50.510 1.00 80.69 482 ASN A O 1
ATOM 4273 N N . ASP A 1 483 ? 49.568 10.786 49.400 1.00 73.44 483 ASP A N 1
ATOM 4274 C CA . ASP A 1 483 ? 48.431 11.271 48.613 1.00 73.44 483 ASP A CA 1
ATOM 4275 C C . ASP A 1 483 ? 47.369 10.175 48.370 1.00 73.44 483 ASP A C 1
ATOM 4277 O O . ASP A 1 483 ? 47.631 8.975 48.512 1.00 73.44 483 ASP A O 1
ATOM 4281 N N . PHE A 1 484 ? 46.145 10.584 48.019 1.00 74.00 484 PHE A N 1
ATOM 4282 C CA . PHE A 1 484 ? 45.026 9.674 47.736 1.00 74.00 484 PHE A CA 1
ATOM 4283 C C . PHE A 1 484 ? 44.947 9.325 46.245 1.00 74.00 484 PHE A C 1
ATOM 4285 O O . PHE A 1 484 ? 44.673 10.185 45.410 1.00 74.00 484 PHE A O 1
ATOM 4292 N N . ILE A 1 485 ? 45.093 8.040 45.908 1.00 74.88 485 ILE A N 1
ATOM 4293 C CA . ILE A 1 485 ? 45.108 7.560 44.517 1.00 74.88 485 ILE A CA 1
ATOM 4294 C C . ILE A 1 485 ? 43.743 6.967 44.142 1.00 74.88 485 ILE A C 1
ATOM 4296 O O . ILE A 1 485 ? 43.221 6.103 44.849 1.00 74.88 485 ILE A O 1
ATOM 4300 N N . GLU A 1 486 ? 43.159 7.425 43.028 1.00 77.12 486 GLU A N 1
ATOM 4301 C CA . GLU A 1 486 ? 41.886 6.917 42.492 1.00 77.12 486 GLU A CA 1
ATOM 4302 C C . GLU A 1 486 ? 42.086 5.605 41.717 1.00 77.12 486 GLU A C 1
ATOM 4304 O O . GLU A 1 486 ? 42.928 5.518 40.826 1.00 77.12 486 GLU A O 1
ATOM 4309 N N . CYS A 1 487 ? 41.294 4.575 42.022 1.00 66.06 487 CYS A N 1
ATOM 4310 C CA . CYS A 1 487 ? 41.324 3.314 41.274 1.00 66.06 487 CYS A CA 1
ATOM 4311 C C . CYS A 1 487 ? 40.545 3.430 39.949 1.00 66.06 487 CYS A C 1
ATOM 4313 O O . CYS A 1 487 ? 39.320 3.259 39.933 1.00 66.06 487 CYS A O 1
ATOM 4315 N N . ASP A 1 488 ? 41.245 3.648 38.834 1.00 56.94 488 ASP A N 1
ATOM 4316 C CA . ASP A 1 488 ? 40.654 3.638 37.491 1.00 56.94 488 ASP A CA 1
ATOM 4317 C C . ASP A 1 488 ? 40.340 2.211 37.004 1.00 56.94 488 ASP A C 1
ATOM 4319 O O . ASP A 1 488 ? 41.215 1.411 36.678 1.00 56.94 488 ASP A O 1
ATOM 4323 N N . ASN A 1 489 ? 39.045 1.889 36.916 1.00 53.16 489 ASN A N 1
ATOM 4324 C CA . ASN A 1 489 ? 38.537 0.652 36.314 1.00 53.16 489 ASN A CA 1
ATOM 4325 C C . ASN A 1 489 ? 38.237 0.856 34.821 1.00 53.16 489 ASN A C 1
ATOM 4327 O O . ASN A 1 489 ? 37.074 0.905 34.418 1.00 53.16 489 ASN A O 1
ATOM 4331 N N . GLN A 1 490 ? 39.271 0.948 33.991 1.00 43.09 490 GLN A N 1
ATOM 4332 C CA . GLN A 1 490 ? 39.161 0.740 32.545 1.00 43.09 490 GLN A CA 1
ATOM 4333 C C . GLN A 1 490 ? 40.436 0.062 32.061 1.00 43.09 490 GLN A C 1
ATOM 4335 O O . GLN A 1 490 ? 41.437 0.742 31.906 1.00 43.09 490 GLN A O 1
ATOM 4340 N N . ASN A 1 491 ? 40.405 -1.266 31.889 1.00 41.97 491 ASN A N 1
ATOM 4341 C CA . ASN A 1 491 ? 41.280 -2.026 30.982 1.00 41.97 491 ASN A CA 1
ATOM 4342 C C . ASN A 1 491 ? 41.028 -3.533 31.130 1.00 41.97 491 ASN A C 1
ATOM 4344 O O . ASN A 1 491 ? 41.845 -4.213 31.733 1.00 41.97 491 ASN A O 1
ATOM 4348 N N . ILE A 1 492 ? 39.930 -4.062 30.578 1.00 40.59 492 ILE A N 1
ATOM 4349 C CA . ILE A 1 492 ? 39.925 -5.403 29.965 1.00 40.59 492 ILE A CA 1
ATOM 4350 C C . ILE A 1 492 ? 38.908 -5.374 28.810 1.00 40.59 492 ILE A C 1
ATOM 4352 O O . ILE A 1 492 ? 37.753 -5.011 29.014 1.00 40.59 492 ILE A O 1
ATOM 4356 N N . GLU A 1 493 ? 39.380 -5.793 27.635 1.00 33.97 493 GLU A N 1
ATOM 4357 C CA . GLU A 1 493 ? 38.670 -6.160 26.397 1.00 33.97 493 GLU A CA 1
ATOM 4358 C C . GLU A 1 493 ? 38.797 -5.206 25.192 1.00 33.97 493 GLU A C 1
ATOM 4360 O O . GLU A 1 493 ? 38.020 -4.278 24.978 1.00 33.97 493 GLU A O 1
ATOM 4365 N N . ASN A 1 494 ? 39.730 -5.631 24.330 1.00 34.12 494 ASN A N 1
ATOM 4366 C CA . ASN A 1 494 ? 39.726 -5.573 22.867 1.00 34.12 494 ASN A CA 1
ATOM 4367 C C . ASN A 1 494 ? 40.411 -4.383 22.186 1.00 34.12 494 ASN A C 1
ATOM 4369 O O . ASN A 1 494 ? 39.797 -3.493 21.601 1.00 34.12 494 ASN A O 1
ATOM 4373 N N . GLU A 1 495 ? 41.736 -4.521 22.130 1.00 33.38 495 GLU A N 1
ATOM 4374 C CA . GLU A 1 495 ? 42.537 -4.242 20.940 1.00 33.38 495 GLU A CA 1
ATOM 4375 C C . GLU A 1 495 ? 41.932 -4.936 19.703 1.00 33.38 495 GLU A C 1
ATOM 4377 O O . GLU A 1 495 ? 41.775 -6.158 19.677 1.00 33.38 495 GLU A O 1
ATOM 4382 N N . ASN A 1 496 ? 41.564 -4.161 18.680 1.00 33.28 496 ASN A N 1
ATOM 4383 C CA . ASN A 1 496 ? 42.059 -4.300 17.303 1.00 33.28 496 ASN A CA 1
ATOM 4384 C C . ASN A 1 496 ? 41.211 -3.484 16.309 1.00 33.28 496 ASN A C 1
ATOM 4386 O O . ASN A 1 496 ? 39.985 -3.553 16.290 1.00 33.28 496 ASN A O 1
ATOM 4390 N N . ASN A 1 497 ? 41.933 -2.808 15.412 1.00 32.78 497 ASN A N 1
ATOM 4391 C CA . ASN A 1 497 ? 41.515 -2.117 14.186 1.00 32.78 497 ASN A CA 1
ATOM 4392 C C . ASN A 1 497 ? 41.101 -0.641 14.283 1.00 32.78 497 ASN A C 1
ATOM 4394 O O . ASN A 1 497 ? 39.939 -0.243 14.337 1.00 32.78 497 ASN A O 1
ATOM 4398 N N . SER A 1 498 ? 42.151 0.162 14.147 1.00 31.38 498 SER A N 1
ATOM 4399 C CA . SER A 1 498 ? 42.204 1.504 13.593 1.00 31.38 498 SER A CA 1
ATOM 4400 C C . SER A 1 498 ? 41.702 1.583 12.138 1.00 31.38 498 SER A C 1
ATOM 4402 O O . SER A 1 498 ? 42.096 0.801 11.280 1.00 31.38 498 SER A O 1
ATOM 4404 N N . MET A 1 499 ? 40.898 2.605 11.830 1.00 29.59 499 MET A N 1
ATOM 4405 C CA . MET A 1 499 ? 41.233 3.604 10.802 1.00 29.59 499 MET A CA 1
ATOM 4406 C C . MET A 1 499 ? 40.268 4.793 10.886 1.00 29.59 499 MET A C 1
ATOM 4408 O O . MET A 1 499 ? 39.056 4.669 10.720 1.00 29.59 499 MET A O 1
ATOM 4412 N N . SER A 1 500 ? 40.854 5.954 11.163 1.00 30.62 500 SER A N 1
ATOM 4413 C CA . SER A 1 500 ? 40.238 7.277 11.180 1.00 30.62 500 SER A CA 1
ATOM 4414 C C . SER A 1 500 ? 39.784 7.720 9.788 1.00 30.62 500 SER A C 1
ATOM 4416 O O . SER A 1 500 ? 40.461 7.391 8.822 1.00 30.62 500 SER A O 1
ATOM 4418 N N . ILE A 1 501 ? 38.793 8.612 9.708 1.00 30.94 501 ILE A N 1
ATOM 4419 C CA . ILE A 1 501 ? 38.890 9.870 8.943 1.00 30.94 501 ILE A CA 1
ATOM 4420 C C . ILE A 1 501 ? 37.931 10.886 9.589 1.00 30.94 501 ILE A C 1
ATOM 4422 O O . ILE A 1 501 ? 36.740 10.631 9.767 1.00 30.94 501 ILE A O 1
ATOM 4426 N N . HIS A 1 502 ? 38.500 12.034 9.955 1.00 29.22 502 HIS A N 1
ATOM 4427 C CA . HIS A 1 502 ? 37.831 13.259 10.380 1.00 29.22 502 HIS A CA 1
ATOM 4428 C C . HIS A 1 502 ? 36.844 13.780 9.328 1.00 29.22 502 HIS A C 1
ATOM 4430 O O . HIS A 1 502 ? 37.112 13.670 8.137 1.00 29.22 502 HIS A O 1
ATOM 4436 N N . ASN A 1 503 ? 35.780 14.469 9.760 1.00 28.94 503 ASN A N 1
ATOM 4437 C CA . ASN A 1 503 ? 35.546 15.838 9.289 1.00 28.94 503 ASN A CA 1
ATOM 4438 C C . ASN A 1 503 ? 34.534 16.615 10.139 1.00 28.94 503 ASN A C 1
ATOM 4440 O O . ASN A 1 503 ? 33.540 16.093 10.638 1.00 28.94 503 ASN A O 1
ATOM 4444 N N . HIS A 1 504 ? 34.877 17.890 10.290 1.00 30.80 504 HIS A N 1
ATOM 4445 C CA . HIS A 1 504 ? 34.298 18.905 11.150 1.00 30.80 504 HIS A CA 1
ATOM 4446 C C . HIS A 1 504 ? 32.894 19.365 10.727 1.00 30.80 504 HIS A C 1
ATOM 4448 O O . HIS A 1 504 ? 32.600 19.557 9.549 1.00 30.80 504 HIS A O 1
ATOM 4454 N N . SER A 1 505 ? 32.068 19.631 11.739 1.00 30.12 505 SER A N 1
ATOM 4455 C CA . SER A 1 505 ? 30.932 20.562 11.696 1.00 30.12 505 SER A CA 1
ATOM 4456 C C . SER A 1 505 ? 31.445 22.012 11.686 1.00 30.12 505 SER A C 1
ATOM 4458 O O . SER A 1 505 ? 32.529 22.271 12.218 1.00 30.12 505 SER A O 1
ATOM 4460 N N . PRO A 1 506 ? 30.651 22.976 11.187 1.00 46.44 506 PRO A N 1
ATOM 4461 C CA . PRO A 1 506 ? 30.186 23.958 12.161 1.00 46.44 506 PRO A CA 1
ATOM 4462 C C . PRO A 1 506 ? 28.704 24.335 12.049 1.00 46.44 506 PRO A C 1
ATOM 4464 O O . PRO A 1 506 ? 28.075 24.365 10.994 1.00 46.44 506 PRO A O 1
ATOM 4467 N N . ILE A 1 507 ? 28.199 24.678 13.229 1.00 34.22 507 ILE A N 1
ATOM 4468 C CA . ILE A 1 507 ? 26.921 25.295 13.565 1.00 34.22 507 ILE A CA 1
ATOM 4469 C C . ILE A 1 507 ? 26.919 26.765 13.123 1.00 34.22 507 ILE A C 1
ATOM 4471 O O . ILE A 1 507 ? 27.829 27.494 13.504 1.00 34.22 507 ILE A O 1
ATOM 4475 N N . THR A 1 508 ? 25.836 27.239 12.498 1.00 34.25 508 THR A N 1
ATOM 4476 C CA . THR A 1 508 ? 25.312 28.605 12.706 1.00 34.25 508 THR A CA 1
ATOM 4477 C C . THR A 1 508 ? 23.786 28.655 12.574 1.00 34.25 508 THR A C 1
ATOM 4479 O O . THR A 1 508 ? 23.155 27.854 11.889 1.00 34.25 508 THR A O 1
ATOM 4482 N N . LYS A 1 509 ? 23.210 29.577 13.352 1.00 34.09 509 LYS A N 1
ATOM 4483 C CA . LYS A 1 509 ? 21.791 29.804 13.662 1.00 34.09 509 LYS A CA 1
ATOM 4484 C C . LYS A 1 509 ? 21.092 30.753 12.669 1.00 34.09 509 LYS A C 1
ATOM 4486 O O . LYS A 1 509 ? 21.743 31.487 11.935 1.00 34.09 509 LYS A O 1
ATOM 4491 N N . SER A 1 510 ? 19.775 30.865 12.891 1.00 28.53 510 SER A N 1
ATOM 4492 C CA . SER A 1 510 ? 18.823 31.926 12.496 1.00 28.53 510 SER A CA 1
ATOM 4493 C C . SER A 1 510 ? 18.080 31.600 11.192 1.00 28.53 510 SER A C 1
ATOM 4495 O O . SER A 1 510 ? 18.712 31.162 10.244 1.00 28.53 510 SER A O 1
ATOM 4497 N N . SER A 1 511 ? 16.754 31.681 11.043 1.00 28.62 511 SER A N 1
ATOM 4498 C CA . SER A 1 511 ? 15.683 32.544 11.586 1.00 28.62 511 SER A CA 1
ATOM 4499 C C . SER A 1 511 ? 14.901 33.016 10.342 1.00 28.62 511 SER A C 1
ATOM 4501 O O . SER A 1 511 ? 15.535 33.268 9.324 1.00 28.62 511 SER A O 1
ATOM 4503 N N . LEU A 1 512 ? 13.574 33.174 10.446 1.00 30.23 512 LEU A N 1
ATOM 4504 C CA . LEU A 1 512 ? 12.626 33.742 9.457 1.00 30.23 512 LEU A CA 1
ATOM 4505 C C . LEU A 1 512 ? 12.029 32.784 8.409 1.00 30.23 512 LEU A C 1
ATOM 4507 O O . LEU A 1 512 ? 12.632 32.527 7.374 1.00 30.23 512 LEU A O 1
ATOM 4511 N N . LEU A 1 513 ? 10.786 32.342 8.659 1.00 27.70 513 LEU A N 1
ATOM 4512 C CA . LEU A 1 513 ? 9.632 32.462 7.739 1.00 27.70 513 LEU A CA 1
ATOM 4513 C C . LEU A 1 513 ? 8.402 31.737 8.321 1.00 27.70 513 LEU A C 1
ATOM 4515 O O . LEU A 1 513 ? 8.012 30.656 7.884 1.00 27.70 513 LEU A O 1
ATOM 4519 N N . CYS A 1 514 ? 7.782 32.364 9.321 1.00 28.81 514 CYS A N 1
ATOM 4520 C CA . CYS A 1 514 ? 6.338 32.277 9.508 1.00 28.81 514 CYS A CA 1
ATOM 4521 C C . CYS A 1 514 ? 5.764 33.520 8.838 1.00 28.81 514 CYS A C 1
ATOM 4523 O O . CYS A 1 514 ? 6.119 34.611 9.260 1.00 28.81 514 CYS A O 1
ATOM 4525 N N . ASP A 1 515 ? 4.983 33.345 7.775 1.00 29.61 515 ASP A N 1
ATOM 4526 C CA . ASP A 1 515 ? 3.777 34.118 7.463 1.00 29.61 515 ASP A CA 1
ATOM 4527 C C . ASP A 1 515 ? 3.236 33.677 6.096 1.00 29.61 515 ASP A C 1
ATOM 4529 O O . ASP A 1 515 ? 3.986 33.241 5.227 1.00 29.61 515 ASP A O 1
ATOM 4533 N N . ILE A 1 516 ? 1.922 33.831 5.915 1.00 33.31 516 ILE A N 1
ATOM 4534 C CA . ILE A 1 516 ? 1.099 33.488 4.739 1.00 33.31 516 ILE A CA 1
ATOM 4535 C C . ILE A 1 516 ? 0.442 32.097 4.825 1.00 33.31 516 ILE A C 1
ATOM 4537 O O . ILE A 1 516 ? 0.927 31.109 4.283 1.00 33.31 516 ILE A O 1
ATOM 4541 N N . LEU A 1 517 ? -0.732 32.049 5.472 1.00 28.09 517 LEU A N 1
ATOM 4542 C CA . LEU A 1 517 ? -2.009 31.618 4.863 1.00 28.09 517 LEU A CA 1
ATOM 4543 C C . LEU A 1 517 ? -3.153 31.709 5.897 1.00 28.09 517 LEU A C 1
ATOM 4545 O O . LEU A 1 517 ? -3.599 30.710 6.458 1.00 28.09 517 LEU A O 1
ATOM 4549 N N . ASN A 1 518 ? -3.668 32.923 6.113 1.00 29.48 518 ASN A N 1
ATOM 4550 C CA . ASN A 1 518 ? -4.978 33.135 6.733 1.00 29.48 518 ASN A CA 1
ATOM 4551 C C . ASN A 1 518 ? -6.066 32.962 5.663 1.00 29.48 518 ASN A C 1
ATOM 4553 O O . ASN A 1 518 ? -6.278 33.861 4.856 1.00 29.48 518 ASN A O 1
ATOM 4557 N N . ASN A 1 519 ? -6.777 31.832 5.669 1.00 30.48 519 ASN A N 1
ATOM 4558 C CA . ASN A 1 519 ? -8.036 31.686 4.936 1.00 30.48 519 ASN A CA 1
ATOM 4559 C C . ASN A 1 519 ? -9.194 31.580 5.934 1.00 30.48 519 ASN A C 1
ATOM 4561 O O . ASN A 1 519 ? -9.363 30.561 6.604 1.00 30.48 519 ASN A O 1
ATOM 4565 N N . LYS A 1 520 ? -9.982 32.661 6.009 1.00 27.92 520 LYS A N 1
ATOM 4566 C CA . LYS A 1 520 ? -11.290 32.739 6.672 1.00 27.92 520 LYS A CA 1
ATOM 4567 C C . LYS A 1 520 ? -12.213 31.643 6.125 1.00 27.92 520 LYS A C 1
ATOM 4569 O O . LYS A 1 520 ? -12.402 31.541 4.916 1.00 27.92 520 LYS A O 1
ATOM 4574 N N . ILE A 1 521 ? -12.808 30.855 7.017 1.00 30.98 521 ILE A N 1
ATOM 4575 C CA . ILE A 1 521 ? -13.921 29.951 6.711 1.00 30.98 521 ILE A CA 1
ATOM 4576 C C . ILE A 1 521 ? -15.183 30.602 7.285 1.00 30.98 521 ILE A C 1
ATOM 4578 O O . ILE A 1 521 ? -15.349 30.662 8.501 1.00 30.98 521 ILE A O 1
ATOM 4582 N N . GLU A 1 522 ? -16.062 31.100 6.416 1.00 27.05 522 GLU A N 1
ATOM 4583 C CA . GLU A 1 522 ? -17.445 31.418 6.777 1.00 27.05 522 GLU A CA 1
ATOM 4584 C C . GLU A 1 522 ? -18.240 30.115 6.902 1.00 27.05 522 GLU A C 1
ATOM 4586 O O . GLU A 1 522 ? -18.349 29.344 5.947 1.00 27.05 522 GLU A O 1
ATOM 4591 N N . VAL A 1 523 ? -18.822 29.871 8.076 1.00 31.25 523 VAL A N 1
ATOM 4592 C CA . VAL A 1 523 ? -19.806 28.805 8.288 1.00 31.25 523 VAL A CA 1
ATOM 4593 C C . VAL A 1 523 ? -21.176 29.464 8.413 1.00 31.25 523 VAL A C 1
ATOM 4595 O O . VAL A 1 523 ? -21.489 30.073 9.434 1.00 31.25 523 VAL A O 1
ATOM 4598 N N . LYS A 1 524 ? -22.003 29.356 7.368 1.00 32.38 524 LYS A N 1
ATOM 4599 C CA . LYS A 1 524 ? -23.434 29.679 7.446 1.00 32.38 524 LYS A CA 1
ATOM 4600 C C . LYS A 1 524 ? -24.146 28.536 8.171 1.00 32.38 524 LYS A C 1
ATOM 4602 O O . LYS A 1 524 ? -24.181 27.419 7.663 1.00 32.38 524 LYS A O 1
ATOM 4607 N N . TYR A 1 525 ? -24.694 28.819 9.351 1.00 35.06 525 TYR A N 1
ATOM 4608 C CA . TYR A 1 525 ? -25.555 27.890 10.084 1.00 35.06 525 TYR A CA 1
ATOM 4609 C C . TYR A 1 525 ? -27.016 28.045 9.655 1.00 35.06 525 TYR A C 1
ATOM 4611 O O . TYR A 1 525 ? -27.525 29.156 9.496 1.00 35.06 525 TYR A O 1
ATOM 4619 N N . ASP A 1 526 ? -27.673 26.904 9.479 1.00 35.88 526 ASP A N 1
ATOM 4620 C CA . ASP A 1 526 ? -29.067 26.778 9.073 1.00 35.88 526 ASP A CA 1
ATOM 4621 C C . ASP A 1 526 ? -29.997 27.075 10.269 1.00 35.88 526 ASP A C 1
ATOM 4623 O O . ASP A 1 526 ? -29.993 26.368 11.279 1.00 35.88 526 ASP A O 1
ATOM 4627 N N . LYS A 1 527 ? -30.775 28.164 10.175 1.00 39.25 527 LYS A N 1
ATOM 4628 C CA . LYS A 1 527 ? -31.673 28.680 11.234 1.00 39.25 527 LYS A CA 1
ATOM 4629 C C . LYS A 1 527 ? -32.853 27.748 11.552 1.00 39.25 527 LYS A C 1
ATOM 4631 O O . LYS A 1 527 ? -33.563 27.978 12.529 1.00 39.25 527 LYS A O 1
ATOM 4636 N N . SER A 1 528 ? -33.064 26.700 10.760 1.00 37.84 528 SER A N 1
ATOM 4637 C CA . SER A 1 528 ? -34.158 25.737 10.930 1.00 37.84 528 SER A CA 1
ATOM 4638 C C . SER A 1 528 ? -34.011 24.842 12.173 1.00 37.84 528 SER A C 1
ATOM 4640 O O . SER A 1 528 ? -35.017 24.403 12.725 1.00 37.84 528 SER A O 1
ATOM 4642 N N . LEU A 1 529 ? -32.789 24.638 12.681 1.00 41.53 529 LEU A N 1
ATOM 4643 C CA . LEU A 1 529 ? -32.518 23.773 13.841 1.00 41.53 529 LEU A CA 1
ATOM 4644 C C . LEU A 1 529 ? -32.791 24.434 15.204 1.00 41.53 529 LEU A C 1
ATOM 4646 O O . LEU A 1 529 ? -33.052 23.729 16.176 1.00 41.53 529 LEU A O 1
ATOM 4650 N N . LEU A 1 530 ? -32.794 25.771 15.285 1.00 41.12 530 LEU A N 1
ATOM 4651 C CA . LEU A 1 530 ? -33.079 26.486 16.539 1.00 41.12 530 LEU A CA 1
ATOM 4652 C C . LEU A 1 530 ? -34.573 26.500 16.896 1.00 41.12 530 LEU A C 1
ATOM 4654 O O . LEU A 1 530 ? -34.922 26.550 18.071 1.00 41.12 530 LEU A O 1
ATOM 4658 N N . LYS A 1 531 ? -35.459 26.413 15.898 1.00 39.06 531 LYS A N 1
ATOM 4659 C CA . LYS A 1 531 ? -36.910 26.560 16.092 1.00 39.06 531 LYS A CA 1
ATOM 4660 C C . LYS A 1 531 ? -37.569 25.354 16.775 1.00 39.06 531 LYS A C 1
ATOM 4662 O O . LYS A 1 531 ? -38.642 25.488 17.349 1.00 39.06 531 LYS A O 1
ATOM 4667 N N . ASN A 1 532 ? -36.910 24.193 16.763 1.00 38.59 532 ASN A N 1
ATOM 4668 C CA . ASN A 1 532 ? -37.440 22.965 17.366 1.00 38.59 532 ASN A CA 1
ATOM 4669 C C . ASN A 1 532 ? -37.075 22.797 18.852 1.00 38.59 532 ASN A C 1
ATOM 4671 O O . ASN A 1 532 ? -37.628 21.917 19.504 1.00 38.59 532 ASN A O 1
ATOM 4675 N N . MET A 1 533 ? -36.185 23.632 19.405 1.00 37.03 533 MET A N 1
ATOM 4676 C CA . MET A 1 533 ? -35.825 23.584 20.832 1.00 37.03 533 MET A CA 1
ATOM 4677 C C . MET A 1 533 ? -36.671 24.507 21.724 1.00 37.03 533 MET A C 1
ATOM 4679 O O . MET A 1 533 ? -36.649 24.351 22.939 1.00 37.03 533 MET A O 1
ATOM 4683 N N . GLU A 1 534 ? -37.458 25.424 21.156 1.00 40.06 534 GLU A N 1
ATOM 4684 C CA . GLU A 1 534 ? -38.315 26.338 21.934 1.00 40.06 534 GLU A CA 1
ATOM 4685 C C . GLU A 1 534 ? -39.644 25.708 22.393 1.00 40.06 534 GLU A C 1
ATOM 4687 O O . GLU A 1 534 ? -40.378 26.318 23.165 1.00 40.06 534 GLU A O 1
ATOM 4692 N N . PHE A 1 535 ? -39.963 24.476 21.975 1.00 39.31 535 PHE A N 1
ATOM 4693 C CA . PHE A 1 535 ? -41.296 23.896 22.196 1.00 39.31 535 PHE A CA 1
ATOM 4694 C C . PHE A 1 535 ? -41.488 23.109 23.506 1.00 39.31 535 PHE A C 1
ATOM 4696 O O . PHE A 1 535 ? -42.608 22.703 23.805 1.00 39.31 535 PHE A O 1
ATOM 4703 N N . TYR A 1 536 ? -40.449 22.923 24.327 1.00 44.50 536 TYR A N 1
ATOM 4704 C CA . TYR A 1 536 ? -40.574 22.234 25.619 1.00 44.50 536 TYR A CA 1
ATOM 4705 C C . TYR A 1 536 ? -39.712 22.896 26.700 1.00 44.50 536 TYR A C 1
ATOM 4707 O O . TYR A 1 536 ? -38.578 22.494 26.933 1.00 44.50 536 TYR A O 1
ATOM 4715 N N . SER A 1 537 ? -40.250 23.896 27.405 1.00 40.22 537 SER A N 1
ATOM 4716 C CA . SER A 1 537 ? -39.658 24.355 28.669 1.00 40.22 537 SER A CA 1
ATOM 4717 C C . SER A 1 537 ? -40.719 24.958 29.592 1.00 40.22 537 SER A C 1
ATOM 4719 O O . SER A 1 537 ? -41.248 26.036 29.336 1.00 40.22 537 SER A O 1
ATOM 4721 N N . LYS A 1 538 ? -41.046 24.237 30.672 1.00 43.69 538 LYS A N 1
ATOM 4722 C CA . LYS A 1 538 ? -41.785 24.758 31.839 1.00 43.69 538 LYS A CA 1
ATOM 4723 C C . LYS A 1 538 ? -40.995 24.644 33.151 1.00 43.69 538 LYS A C 1
ATOM 4725 O O . LYS A 1 538 ? -41.542 24.960 34.201 1.00 43.69 538 LYS A O 1
ATOM 4730 N N . ASP A 1 539 ? -39.716 24.267 33.104 1.00 47.16 539 ASP A N 1
ATOM 4731 C CA . ASP A 1 539 ? -38.888 24.114 34.305 1.00 47.16 539 ASP A CA 1
ATOM 4732 C C . ASP A 1 539 ? -37.787 25.186 34.370 1.00 47.16 539 ASP A C 1
ATOM 4734 O O . ASP A 1 539 ? -36.779 25.135 33.664 1.00 47.16 539 ASP A O 1
ATOM 4738 N N . ASN A 1 540 ? -37.967 26.148 35.284 1.00 48.81 540 ASN A N 1
ATOM 4739 C CA . ASN A 1 540 ? -37.079 27.302 35.500 1.00 48.81 540 ASN A CA 1
ATOM 4740 C C . ASN A 1 540 ? -35.617 26.937 35.831 1.00 48.81 540 ASN A C 1
ATOM 4742 O O . ASN A 1 540 ? -34.725 27.754 35.620 1.00 48.81 540 ASN A O 1
ATOM 4746 N N . GLN A 1 541 ? -35.339 25.716 36.299 1.00 54.47 541 GLN A N 1
ATOM 4747 C CA . GLN A 1 541 ? -33.972 25.272 36.610 1.00 54.47 541 GLN A CA 1
ATOM 4748 C C . GLN A 1 541 ? -33.136 24.949 35.359 1.00 54.47 541 GLN A C 1
ATOM 4750 O O . GLN A 1 541 ? -31.908 25.018 35.407 1.00 54.47 541 GLN A O 1
ATOM 4755 N N . PHE A 1 542 ? -33.776 24.627 34.230 1.00 52.81 542 PHE A N 1
ATOM 4756 C CA . PHE A 1 542 ? -33.067 24.316 32.986 1.00 52.81 542 PHE A CA 1
ATOM 4757 C C . PHE A 1 542 ? -32.578 25.584 32.274 1.00 52.81 542 PHE A C 1
ATOM 4759 O O . PHE A 1 542 ? -31.453 25.616 31.774 1.00 52.81 542 PHE A O 1
ATOM 4766 N N . ASN A 1 543 ? -33.374 26.657 32.306 1.00 63.62 543 ASN A N 1
ATOM 4767 C CA . ASN A 1 543 ? -33.004 27.943 31.711 1.00 63.62 543 ASN A CA 1
ATOM 4768 C C . ASN A 1 543 ? -31.775 28.555 32.405 1.00 63.62 543 ASN A C 1
ATOM 4770 O O . ASN A 1 543 ? -30.873 29.041 31.732 1.00 63.62 543 ASN A O 1
ATOM 4774 N N . GLU A 1 544 ? -31.659 28.418 33.730 1.00 66.12 544 GLU A N 1
ATOM 4775 C CA . GLU A 1 544 ? -30.497 28.917 34.478 1.00 66.12 544 GLU A CA 1
ATOM 4776 C C . GLU A 1 544 ? -29.192 28.178 34.115 1.00 66.12 544 GLU A C 1
ATOM 4778 O O . GLU A 1 544 ? -28.117 28.778 34.036 1.00 66.12 544 GLU A O 1
ATOM 4783 N N . LEU A 1 545 ? -29.268 26.869 33.848 1.00 58.12 545 LEU A N 1
ATOM 4784 C CA . LEU A 1 545 ? -28.126 26.073 33.385 1.00 58.12 545 LEU A CA 1
ATOM 4785 C C . LEU A 1 545 ? -27.770 26.371 31.923 1.00 58.12 545 LEU A C 1
ATOM 4787 O O . LEU A 1 545 ? -26.585 26.455 31.589 1.00 58.12 545 LEU A O 1
ATOM 4791 N N . LEU A 1 546 ? -28.775 26.575 31.070 1.00 58.12 546 LEU A N 1
ATOM 4792 C CA . LEU A 1 546 ? -28.591 26.930 29.664 1.00 58.12 546 LEU A CA 1
ATOM 4793 C C . LEU A 1 546 ? -27.969 28.327 29.510 1.00 58.12 546 LEU A C 1
ATOM 4795 O O . LEU A 1 546 ? -27.085 28.518 28.673 1.00 58.12 546 LEU A O 1
ATOM 4799 N N . ASP A 1 547 ? -28.353 29.278 30.359 1.00 72.56 547 ASP A N 1
ATOM 4800 C CA . ASP A 1 547 ? -27.798 30.632 30.359 1.00 72.56 547 ASP A CA 1
ATOM 4801 C C . ASP A 1 547 ? -26.375 30.674 30.932 1.00 72.56 547 ASP A C 1
ATOM 4803 O O . ASP A 1 547 ? -25.506 31.338 30.361 1.00 72.56 547 ASP A O 1
ATOM 4807 N N . LYS A 1 548 ? -26.066 29.867 31.960 1.00 70.38 548 LYS A N 1
ATOM 4808 C CA . LYS A 1 548 ? -24.680 29.662 32.431 1.00 70.38 548 LYS A CA 1
ATOM 4809 C C . LYS A 1 548 ? -23.794 29.027 31.355 1.00 70.38 548 LYS A C 1
ATOM 4811 O O . LYS A 1 548 ? -22.617 29.374 31.240 1.00 70.38 548 LYS A O 1
ATOM 4816 N N . PHE A 1 549 ? -24.347 28.131 30.538 1.00 53.47 549 PHE A N 1
ATOM 4817 C CA . PHE A 1 549 ? -23.623 27.510 29.429 1.00 53.47 549 PHE A CA 1
ATOM 4818 C C . PHE A 1 549 ? -23.381 28.496 28.273 1.00 53.47 549 PHE A C 1
ATOM 4820 O O . PHE A 1 549 ? -22.263 28.580 27.764 1.00 53.47 549 PHE A O 1
ATOM 4827 N N . LYS A 1 550 ? -24.381 29.315 27.911 1.00 63.16 550 LYS A N 1
ATOM 4828 C CA . LYS A 1 550 ? -24.247 30.395 26.912 1.00 63.16 550 LYS A CA 1
ATOM 4829 C C . LYS A 1 550 ? -23.256 31.478 27.349 1.00 63.16 550 LYS A C 1
ATOM 4831 O O . LYS A 1 550 ? -22.477 31.950 26.524 1.00 63.16 550 LYS A O 1
ATOM 4836 N N . ALA A 1 551 ? -23.240 31.840 28.633 1.00 68.12 551 ALA A N 1
ATOM 4837 C CA . ALA A 1 551 ? -22.308 32.825 29.185 1.00 68.12 551 ALA A CA 1
ATOM 4838 C C . ALA A 1 551 ? -20.846 32.347 29.146 1.00 68.12 551 ALA A C 1
ATOM 4840 O O . ALA A 1 551 ? -19.939 33.147 28.932 1.00 68.12 551 ALA A O 1
ATOM 4841 N N . LYS A 1 552 ? -20.607 31.037 29.293 1.00 57.69 552 LYS A N 1
ATOM 4842 C CA . LYS A 1 552 ? -19.258 30.452 29.307 1.00 57.69 552 LYS A CA 1
ATOM 4843 C C . LYS A 1 552 ? -18.610 30.331 27.918 1.00 57.69 552 LYS A C 1
ATOM 4845 O O . LYS A 1 552 ? -17.394 30.186 27.838 1.00 57.69 552 LYS A O 1
ATOM 4850 N N . TYR A 1 553 ? -19.393 30.404 26.837 1.00 43.72 553 TYR A N 1
ATOM 4851 C CA . TYR A 1 553 ? -18.924 30.133 25.468 1.00 43.72 553 TYR A CA 1
ATOM 4852 C C . TYR A 1 553 ? -19.232 31.240 24.447 1.00 43.72 553 TYR A C 1
ATOM 4854 O O . TYR A 1 553 ? -19.228 30.984 23.245 1.00 43.72 553 TYR A O 1
ATOM 4862 N N . LYS A 1 554 ? -19.465 32.481 24.886 1.00 44.75 554 LYS A N 1
ATOM 4863 C CA . LYS A 1 554 ? -19.661 33.625 23.981 1.00 44.75 554 LYS A CA 1
ATOM 4864 C C . LYS A 1 554 ? -18.297 34.250 23.618 1.00 44.75 554 LYS A C 1
ATOM 4866 O O . LYS A 1 554 ? -17.678 34.846 24.497 1.00 44.75 554 LYS A O 1
ATOM 4871 N N . PRO A 1 555 ? -17.783 34.135 22.377 1.00 38.91 555 PRO A N 1
ATOM 4872 C CA . PRO A 1 555 ? -16.580 34.863 21.984 1.00 38.91 555 PRO A CA 1
ATOM 4873 C C . PRO A 1 555 ? -16.889 36.357 21.793 1.00 38.91 555 PRO A C 1
ATOM 4875 O O . PRO A 1 555 ? -17.941 36.721 21.265 1.00 38.91 555 PRO A O 1
ATOM 4878 N N . ASN A 1 556 ? -15.952 37.203 22.230 1.00 39.91 556 ASN A N 1
ATOM 4879 C CA . ASN A 1 556 ? -15.962 38.658 22.073 1.00 39.91 556 ASN A CA 1
ATOM 4880 C C . ASN A 1 556 ? -16.170 39.064 20.604 1.00 39.91 556 ASN A C 1
ATOM 4882 O O . ASN A 1 556 ? -15.289 38.885 19.766 1.00 39.91 556 ASN A O 1
ATOM 4886 N N . LEU A 1 557 ? -17.328 39.655 20.323 1.00 38.78 557 LEU A N 1
ATOM 4887 C CA . LEU A 1 557 ? -17.675 40.336 19.078 1.00 38.78 557 LEU A CA 1
ATOM 4888 C C . LEU A 1 557 ? -18.075 41.766 19.444 1.00 38.78 557 LEU A C 1
ATOM 4890 O O . LEU A 1 557 ? -19.254 42.075 19.506 1.00 38.78 557 LEU A O 1
ATOM 4894 N N . ASN A 1 558 ? -17.088 42.614 19.725 1.00 35.00 558 ASN A N 1
ATOM 4895 C CA . ASN A 1 558 ? -17.253 44.064 19.759 1.00 35.00 558 ASN A CA 1
ATOM 4896 C C . ASN A 1 558 ? -16.056 44.678 19.036 1.00 35.00 558 ASN A C 1
ATOM 4898 O O . ASN A 1 558 ? -14.962 44.731 19.590 1.00 35.00 558 ASN A O 1
ATOM 4902 N N . ASN A 1 559 ? -16.293 45.030 17.772 1.00 38.47 559 ASN A N 1
ATOM 4903 C CA . ASN A 1 559 ? -15.655 46.073 16.962 1.00 38.47 559 ASN A CA 1
ATOM 4904 C C . ASN A 1 559 ? -15.629 45.609 15.509 1.00 38.47 559 ASN A C 1
ATOM 4906 O O . ASN A 1 559 ? -14.716 44.899 15.110 1.00 38.47 559 ASN A O 1
ATOM 4910 N N . ILE A 1 560 ? -16.637 46.021 14.742 1.00 31.47 560 ILE A N 1
ATOM 4911 C CA . ILE A 1 560 ? -16.491 46.531 13.374 1.00 31.47 560 ILE A CA 1
ATOM 4912 C C . ILE A 1 560 ? -17.730 47.400 13.127 1.00 31.47 560 ILE A C 1
ATOM 4914 O O . ILE A 1 560 ? -18.853 46.906 13.051 1.00 31.47 560 ILE A O 1
ATOM 4918 N N . ASN A 1 561 ? -17.486 48.709 13.064 1.00 35.72 561 ASN A N 1
ATOM 4919 C CA . ASN A 1 561 ? -18.384 49.706 12.496 1.00 35.72 561 ASN A CA 1
ATOM 4920 C C . ASN A 1 561 ? -18.594 49.372 11.016 1.00 35.72 561 ASN A C 1
ATOM 4922 O O . ASN A 1 561 ? -17.619 49.250 10.273 1.00 35.72 561 ASN A O 1
ATOM 4926 N N . ILE A 1 562 ? -19.848 49.247 10.594 1.00 32.28 562 ILE A N 1
ATOM 4927 C CA . ILE A 1 562 ? -20.217 49.211 9.179 1.00 32.28 562 ILE A CA 1
ATOM 4928 C C . ILE A 1 562 ? -20.670 50.627 8.827 1.00 32.28 562 ILE A C 1
ATOM 4930 O O . ILE A 1 562 ? -21.813 50.989 9.092 1.00 32.28 562 ILE A O 1
ATOM 4934 N N . ASN A 1 563 ? -19.763 51.421 8.256 1.00 30.50 563 ASN A N 1
ATOM 4935 C CA . ASN A 1 563 ? -20.163 52.550 7.425 1.00 30.50 563 ASN A CA 1
ATOM 4936 C C . ASN A 1 563 ? -20.511 51.985 6.048 1.00 30.50 563 ASN A C 1
ATOM 4938 O O . ASN A 1 563 ? -19.666 51.396 5.373 1.00 30.50 563 ASN A O 1
ATOM 4942 N N . ASN A 1 564 ? -21.781 52.127 5.685 1.00 38.59 564 ASN A N 1
ATOM 4943 C CA . ASN A 1 564 ? -22.231 52.047 4.309 1.00 38.59 564 ASN A CA 1
ATOM 4944 C C . ASN A 1 564 ? -21.794 53.334 3.623 1.00 38.59 564 ASN A C 1
ATOM 4946 O O . ASN A 1 564 ? -22.272 54.383 4.031 1.00 38.59 564 ASN A O 1
ATOM 4950 N N . ASP A 1 565 ? -20.983 53.235 2.577 1.00 31.69 565 ASP A N 1
ATOM 4951 C CA . ASP A 1 565 ? -20.998 54.220 1.504 1.00 31.69 565 ASP A CA 1
ATOM 4952 C C . ASP A 1 565 ? -20.924 53.480 0.170 1.00 31.69 565 ASP A C 1
ATOM 4954 O O . ASP A 1 565 ? -20.046 52.650 -0.086 1.00 31.69 565 ASP A O 1
ATOM 4958 N N . ASN A 1 566 ? -21.949 53.752 -0.633 1.00 42.25 566 ASN A N 1
ATOM 4959 C CA . ASN A 1 566 ? -21.945 53.569 -2.070 1.00 42.25 566 ASN A CA 1
ATOM 4960 C C . ASN A 1 566 ? -20.813 54.420 -2.643 1.00 42.25 566 ASN A C 1
ATOM 4962 O O . ASN A 1 566 ? -20.672 55.557 -2.218 1.00 42.25 566 ASN A O 1
ATOM 4966 N N . ASP A 1 567 ? -20.101 53.918 -3.647 1.00 33.03 567 ASP A N 1
ATOM 4967 C CA . ASP A 1 567 ? -19.902 54.711 -4.855 1.00 33.03 567 ASP A CA 1
ATOM 4968 C C . ASP A 1 567 ? -19.461 53.846 -6.034 1.00 33.03 567 ASP A C 1
ATOM 4970 O O . ASP A 1 567 ?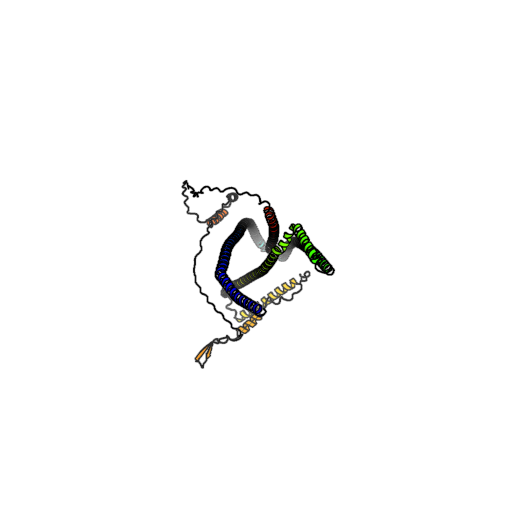 -18.634 52.934 -5.939 1.00 33.03 567 ASP A O 1
ATOM 4974 N N . ASN A 1 568 ? -20.113 54.146 -7.154 1.00 39.94 568 ASN A N 1
ATOM 4975 C CA . ASN A 1 568 ? -19.713 53.785 -8.498 1.00 39.94 568 ASN A CA 1
ATOM 4976 C C . ASN A 1 568 ? -18.320 54.350 -8.770 1.00 39.94 568 ASN A C 1
ATOM 4978 O O . ASN A 1 568 ? -18.111 55.525 -8.500 1.00 39.94 568 ASN A O 1
ATOM 4982 N N . ASP A 1 569 ? -17.443 53.591 -9.434 1.00 32.59 569 ASP A N 1
ATOM 4983 C CA . ASP A 1 569 ? -16.689 54.204 -10.524 1.00 32.59 569 ASP A CA 1
ATOM 4984 C C . ASP A 1 569 ? -16.062 53.234 -11.527 1.00 32.59 569 ASP A C 1
ATOM 4986 O O . ASP A 1 569 ? -15.601 52.129 -11.232 1.00 32.59 569 ASP A O 1
ATOM 4990 N N . ASN A 1 570 ? -16.091 53.731 -12.760 1.00 37.97 570 ASN A N 1
ATOM 4991 C CA . ASN A 1 570 ? -15.536 53.208 -13.996 1.00 37.97 570 ASN A CA 1
ATOM 4992 C C . ASN A 1 570 ? -14.043 52.872 -13.900 1.00 37.97 570 ASN A C 1
ATOM 4994 O O . ASN A 1 570 ? -13.241 53.722 -13.524 1.00 37.97 570 ASN A O 1
ATOM 4998 N N . ILE A 1 571 ? -13.634 51.717 -14.441 1.00 34.56 571 ILE A N 1
ATOM 4999 C CA . ILE A 1 571 ? -12.250 51.524 -14.900 1.00 34.56 571 ILE A CA 1
ATOM 5000 C C . ILE A 1 571 ? -12.241 50.949 -16.321 1.00 34.56 571 ILE A C 1
ATOM 5002 O O . ILE A 1 571 ? -12.556 49.784 -16.571 1.00 34.56 571 ILE A O 1
ATOM 5006 N N . GLN A 1 572 ? -11.844 51.823 -17.248 1.00 33.12 572 GLN A N 1
ATOM 5007 C CA . GLN A 1 572 ? -11.438 51.543 -18.621 1.00 33.12 572 GLN A CA 1
ATOM 5008 C C . GLN A 1 572 ? -10.317 50.496 -18.668 1.00 33.12 572 GLN A C 1
ATOM 5010 O O . GLN A 1 572 ? -9.284 50.630 -18.013 1.00 33.12 572 GLN A O 1
ATOM 5015 N N . THR A 1 573 ? -10.479 49.485 -19.521 1.00 32.47 573 THR A N 1
ATOM 5016 C CA . THR A 1 573 ? -9.409 48.546 -19.869 1.00 32.47 573 THR A CA 1
ATOM 5017 C C . THR A 1 573 ? -8.678 49.033 -21.122 1.00 32.47 573 THR A C 1
ATOM 5019 O O . THR A 1 573 ? -9.172 48.942 -22.243 1.00 32.47 573 THR A O 1
ATOM 5022 N N . ASN A 1 574 ? -7.466 49.556 -20.926 1.00 32.28 574 ASN A N 1
ATOM 5023 C CA . ASN A 1 574 ? -6.522 49.856 -22.001 1.00 32.28 574 ASN A CA 1
ATOM 5024 C C . ASN A 1 574 ? -5.856 48.559 -22.495 1.00 32.28 574 ASN A C 1
ATOM 5026 O O . ASN A 1 574 ? -5.016 47.975 -21.813 1.00 32.28 574 ASN A O 1
ATOM 5030 N N . LEU A 1 575 ? -6.221 48.126 -23.704 1.00 34.25 575 LEU A N 1
ATOM 5031 C CA . LEU A 1 575 ? -5.551 47.079 -24.484 1.00 34.25 575 LEU A CA 1
ATOM 5032 C C . LEU A 1 575 ? -4.541 47.718 -25.458 1.00 34.25 575 LEU A C 1
ATOM 5034 O O . LEU A 1 575 ? -4.922 48.621 -26.208 1.00 34.25 575 LEU A O 1
ATOM 5038 N N . PRO A 1 576 ? -3.278 47.254 -25.528 1.00 34.81 576 PRO A N 1
ATOM 5039 C CA . PRO A 1 576 ? -2.328 47.767 -26.506 1.00 34.81 576 PRO A CA 1
ATOM 5040 C C . PRO A 1 576 ? -2.557 47.140 -27.889 1.00 34.81 576 PRO A C 1
ATOM 5042 O O . PRO A 1 576 ? -2.482 45.925 -28.077 1.00 34.81 576 PRO A O 1
ATOM 5045 N N . LYS A 1 577 ? -2.801 48.013 -28.873 1.00 35.47 577 LYS A N 1
ATOM 5046 C CA . LYS A 1 577 ? -2.776 47.731 -30.314 1.00 35.47 577 LYS A CA 1
ATOM 5047 C C . LYS A 1 577 ? -1.344 47.396 -30.745 1.00 35.47 577 LYS A C 1
ATOM 5049 O O . LYS A 1 577 ? -0.462 48.241 -30.630 1.00 35.47 577 LYS A O 1
ATOM 5054 N N . ILE A 1 578 ? -1.127 46.205 -31.303 1.00 32.97 578 ILE A N 1
ATOM 5055 C CA . ILE A 1 578 ? 0.061 45.903 -32.114 1.00 32.97 578 ILE A CA 1
ATOM 5056 C C . ILE A 1 578 ? -0.389 45.834 -33.571 1.00 32.97 578 ILE A C 1
ATOM 5058 O O . ILE A 1 578 ? -1.221 45.015 -33.954 1.00 32.97 578 ILE A O 1
ATOM 5062 N N . SER A 1 579 ? 0.152 46.763 -34.347 1.00 29.73 579 SER A N 1
ATOM 5063 C CA . SER A 1 579 ? -0.025 46.955 -35.777 1.00 29.73 579 SER A CA 1
ATOM 5064 C C . SER A 1 579 ? 0.671 45.858 -36.588 1.00 29.73 579 SER A C 1
ATOM 5066 O O . SER A 1 579 ? 1.817 45.491 -36.337 1.00 29.73 579 SER A O 1
ATOM 5068 N N . THR A 1 580 ? -0.012 45.361 -37.615 1.00 34.62 580 THR A N 1
ATOM 5069 C CA . THR A 1 580 ? 0.574 44.569 -38.705 1.00 34.62 580 THR A CA 1
ATOM 5070 C C . THR A 1 580 ? 0.701 45.439 -39.952 1.00 34.62 580 THR A C 1
ATOM 5072 O O . THR A 1 580 ? -0.289 46.089 -40.301 1.00 34.62 580 THR A O 1
ATOM 5075 N N . PRO A 1 581 ? 1.828 45.414 -40.686 1.00 42.94 581 PRO A N 1
ATOM 5076 C CA . PRO A 1 581 ? 1.870 45.961 -42.027 1.00 42.94 581 PRO A CA 1
ATOM 5077 C C . PRO A 1 581 ? 1.715 44.891 -43.120 1.00 42.94 581 PRO A C 1
ATOM 5079 O O . PRO A 1 581 ? 2.193 43.760 -43.043 1.00 42.94 581 PRO A O 1
ATOM 5082 N N . ILE A 1 582 ? 1.009 45.370 -44.133 1.00 36.91 582 ILE A N 1
ATOM 5083 C CA . ILE A 1 582 ? 0.572 44.870 -45.435 1.00 36.91 582 ILE A CA 1
ATOM 5084 C C . ILE A 1 582 ? 1.690 44.348 -46.370 1.00 36.91 582 ILE A C 1
ATOM 5086 O O . ILE A 1 582 ? 2.769 44.924 -46.459 1.00 36.91 582 ILE A O 1
ATOM 5090 N N . HIS A 1 583 ? 1.325 43.281 -47.099 1.00 35.66 583 HIS A N 1
ATOM 5091 C CA . HIS A 1 583 ? 1.711 42.799 -48.442 1.00 35.66 583 HIS A CA 1
ATOM 5092 C C . HIS A 1 583 ? 3.155 42.906 -48.976 1.00 35.66 583 HIS A C 1
ATOM 5094 O O . HIS A 1 583 ? 3.699 43.989 -49.165 1.00 35.66 583 HIS A O 1
ATOM 5100 N N . LYS A 1 584 ? 3.643 41.772 -49.512 1.00 30.59 584 LYS A N 1
ATOM 5101 C CA . LYS A 1 584 ? 4.227 41.714 -50.867 1.00 30.59 584 LYS A CA 1
ATOM 5102 C C . LYS A 1 584 ? 4.051 40.335 -51.516 1.00 30.59 584 LYS A C 1
ATOM 5104 O O . LYS A 1 584 ? 4.217 39.293 -50.891 1.00 30.59 584 LYS A O 1
ATOM 5109 N N . THR A 1 585 ? 3.655 40.403 -52.777 1.00 38.69 585 THR A N 1
ATOM 5110 C CA . THR A 1 585 ? 3.361 39.373 -53.774 1.00 38.69 585 THR A CA 1
ATOM 5111 C C . THR A 1 585 ? 4.614 38.640 -54.254 1.00 38.69 585 THR A C 1
ATOM 5113 O O . THR A 1 585 ? 5.621 39.292 -54.489 1.00 38.69 585 THR A O 1
ATOM 5116 N N . TYR A 1 586 ? 4.527 37.322 -54.490 1.00 30.27 586 TYR A N 1
ATOM 5117 C CA . TYR A 1 586 ? 5.329 36.610 -55.501 1.00 30.27 586 TYR A CA 1
ATOM 5118 C C . TYR A 1 586 ? 4.585 35.362 -56.017 1.00 30.27 586 TYR A C 1
ATOM 5120 O O . TYR A 1 586 ? 4.438 34.359 -55.326 1.00 30.27 586 TYR A O 1
ATOM 5128 N N . SER A 1 587 ? 4.067 35.515 -57.238 1.00 33.09 587 SER A N 1
ATOM 5129 C CA . SER A 1 587 ? 4.050 34.587 -58.382 1.00 33.09 587 SER A CA 1
ATOM 5130 C C . SER A 1 587 ? 4.181 33.065 -58.181 1.00 33.09 587 SER A C 1
ATOM 5132 O O . SER A 1 587 ? 5.230 32.555 -57.793 1.00 33.09 587 SER A O 1
ATOM 5134 N N . ASN A 1 588 ? 3.138 32.366 -58.649 1.00 40.72 588 ASN A N 1
ATOM 5135 C CA . ASN A 1 588 ? 3.141 31.198 -59.545 1.00 40.72 588 ASN A CA 1
ATOM 5136 C C . ASN A 1 588 ? 4.418 30.343 -59.630 1.00 40.72 588 ASN A C 1
ATOM 5138 O O . ASN A 1 588 ? 5.339 30.669 -60.376 1.00 40.72 588 ASN A O 1
ATOM 5142 N N . ILE A 1 589 ? 4.377 29.155 -59.015 1.00 33.22 589 ILE A N 1
ATOM 5143 C CA . ILE A 1 589 ? 5.157 27.986 -59.448 1.00 33.22 589 ILE A CA 1
ATOM 5144 C C . ILE A 1 589 ? 4.235 26.758 -59.454 1.00 33.22 589 ILE A C 1
ATOM 5146 O O . ILE A 1 589 ? 3.629 26.407 -58.444 1.00 33.22 589 ILE A O 1
ATOM 5150 N N . ASN A 1 590 ? 4.148 26.129 -60.628 1.00 36.75 590 ASN A N 1
ATOM 5151 C CA . ASN A 1 590 ? 3.425 24.898 -60.941 1.00 36.75 590 ASN A CA 1
ATOM 5152 C C . ASN A 1 590 ? 3.661 23.774 -59.916 1.00 36.75 590 ASN A C 1
ATOM 5154 O O . ASN A 1 590 ? 4.789 23.316 -59.731 1.00 36.75 590 ASN A O 1
ATOM 5158 N N . ILE A 1 591 ? 2.574 23.265 -59.327 1.00 36.25 591 ILE A N 1
ATOM 5159 C CA . ILE A 1 591 ? 2.561 22.051 -58.502 1.00 36.25 591 ILE A CA 1
ATOM 5160 C C . ILE A 1 591 ? 1.927 20.922 -59.315 1.00 36.25 591 ILE A C 1
ATOM 5162 O O . ILE A 1 591 ? 0.731 20.661 -59.243 1.00 36.25 591 ILE A O 1
ATOM 5166 N N . SER A 1 592 ? 2.758 20.204 -60.057 1.00 37.03 592 SER A N 1
ATOM 5167 C CA . SER A 1 592 ? 2.420 18.903 -60.630 1.00 37.03 592 SER A CA 1
ATOM 5168 C C . SER A 1 592 ? 3.530 17.913 -60.286 1.00 37.03 592 SER A C 1
ATOM 5170 O O . SER A 1 592 ? 4.314 17.563 -61.151 1.00 37.03 592 SER A O 1
ATOM 5172 N N . ASN A 1 593 ? 3.654 17.526 -58.998 1.00 43.28 593 ASN A N 1
ATOM 5173 C CA . ASN A 1 593 ? 4.382 16.312 -58.550 1.00 43.28 593 ASN A CA 1
ATOM 5174 C C . ASN A 1 593 ? 4.312 16.010 -57.024 1.00 43.28 593 ASN A C 1
ATOM 5176 O O . ASN A 1 593 ? 5.289 15.561 -56.428 1.00 43.28 593 ASN A O 1
ATOM 5180 N N . VAL A 1 594 ? 3.167 16.208 -56.346 1.00 39.38 594 VAL A N 1
ATOM 5181 C CA . VAL A 1 594 ? 3.039 15.940 -54.880 1.00 39.38 594 VAL A CA 1
ATOM 5182 C C . VAL A 1 594 ? 2.191 14.694 -54.535 1.00 39.38 594 VAL A C 1
ATOM 5184 O O . VAL A 1 594 ? 2.111 14.278 -53.381 1.00 39.38 594 VAL A O 1
ATOM 5187 N N . SER A 1 595 ? 1.641 13.989 -55.527 1.00 40.47 595 SER A N 1
ATOM 5188 C CA . SER A 1 595 ? 0.742 12.837 -55.304 1.00 40.47 595 SER A CA 1
ATOM 5189 C C . SER A 1 595 ? 1.404 11.604 -54.641 1.00 40.47 595 SER A C 1
ATOM 5191 O O . SER A 1 595 ? 0.739 10.839 -53.944 1.00 40.47 595 SER A O 1
ATOM 5193 N N . LEU A 1 596 ? 2.726 11.420 -54.760 1.00 42.38 596 LEU A N 1
ATOM 5194 C CA . LEU A 1 596 ? 3.405 10.194 -54.300 1.00 42.38 596 LEU A CA 1
ATOM 5195 C C . LEU A 1 596 ? 3.916 10.212 -52.844 1.00 42.38 596 LEU A C 1
ATOM 5197 O O . LEU A 1 596 ? 4.199 9.145 -52.299 1.00 42.38 596 LEU A O 1
ATOM 5201 N N . ASN A 1 597 ? 3.980 11.371 -52.176 1.00 41.19 597 ASN A N 1
ATOM 5202 C CA . ASN A 1 597 ? 4.503 11.467 -50.800 1.00 41.19 597 ASN A CA 1
ATOM 5203 C C . ASN A 1 597 ? 3.431 11.389 -49.697 1.00 41.19 597 ASN A C 1
ATOM 5205 O O . ASN A 1 597 ? 3.759 11.068 -48.554 1.00 41.19 597 ASN A O 1
ATOM 5209 N N . ASN A 1 598 ? 2.148 11.576 -50.023 1.00 40.81 598 ASN A N 1
ATOM 5210 C CA . ASN A 1 598 ? 1.066 11.496 -49.031 1.00 40.81 598 ASN A CA 1
ATOM 5211 C C . ASN A 1 598 ? 0.729 10.055 -48.606 1.00 40.81 598 ASN A C 1
ATOM 5213 O O . ASN A 1 598 ? 0.288 9.838 -47.479 1.00 40.81 598 ASN A O 1
ATOM 5217 N N . LYS A 1 599 ? 1.012 9.051 -49.449 1.00 44.25 599 LYS A N 1
ATOM 5218 C CA . LYS A 1 599 ? 0.784 7.634 -49.109 1.00 44.25 599 LYS A CA 1
ATOM 5219 C C . LYS A 1 599 ? 1.749 7.134 -48.021 1.00 44.25 599 LYS A C 1
ATOM 5221 O O . LYS A 1 599 ? 1.312 6.539 -47.046 1.00 44.25 599 LYS A O 1
ATOM 5226 N N . ARG A 1 600 ? 3.037 7.497 -48.105 1.00 45.84 600 ARG A N 1
ATOM 5227 C CA . ARG A 1 600 ? 4.054 7.143 -47.090 1.00 45.84 600 ARG A CA 1
ATOM 5228 C C . ARG A 1 600 ? 3.850 7.844 -45.743 1.00 45.84 600 ARG A C 1
ATOM 5230 O O . ARG A 1 600 ? 4.185 7.276 -44.708 1.00 45.84 600 ARG A O 1
ATOM 5237 N N . LEU A 1 601 ? 3.298 9.059 -45.742 1.00 43.22 601 LEU A N 1
ATOM 5238 C CA . LEU A 1 601 ? 3.013 9.799 -44.509 1.00 43.22 601 LEU A CA 1
ATOM 5239 C C . LEU A 1 601 ? 1.788 9.234 -43.763 1.00 43.22 601 LEU A C 1
ATOM 5241 O O . LEU A 1 601 ? 1.747 9.275 -42.533 1.00 43.22 601 LEU A O 1
ATOM 5245 N N . ASN A 1 602 ? 0.814 8.679 -44.492 1.00 46.34 602 ASN A N 1
ATOM 5246 C CA . ASN A 1 602 ? -0.369 8.045 -43.906 1.00 46.34 602 ASN A CA 1
ATOM 5247 C C . ASN A 1 602 ? -0.065 6.656 -43.322 1.00 46.34 602 ASN A C 1
ATOM 5249 O O . ASN A 1 602 ? -0.557 6.354 -42.235 1.00 46.34 602 ASN A O 1
ATOM 5253 N N . ASP A 1 603 ? 0.828 5.878 -43.940 1.00 46.19 603 ASP A N 1
ATOM 5254 C CA . ASP A 1 603 ? 1.276 4.588 -43.389 1.00 46.19 603 ASP A CA 1
ATOM 5255 C C . ASP A 1 603 ? 2.062 4.769 -42.073 1.00 46.19 603 ASP A C 1
ATOM 5257 O O . ASP A 1 603 ? 1.815 4.065 -41.091 1.00 46.19 603 ASP A O 1
ATOM 5261 N N . TYR A 1 604 ? 2.920 5.797 -41.988 1.00 45.94 604 TYR A N 1
ATOM 5262 C CA . TYR A 1 604 ? 3.625 6.154 -40.746 1.00 45.94 604 TYR A CA 1
ATOM 5263 C C . TYR A 1 604 ? 2.686 6.647 -39.638 1.00 45.94 604 TYR A C 1
ATOM 5265 O O . TYR A 1 604 ? 2.910 6.360 -38.461 1.00 45.94 604 TYR A O 1
ATOM 5273 N N . LYS A 1 605 ? 1.627 7.391 -39.985 1.00 44.78 605 LYS A N 1
ATOM 5274 C CA . LYS A 1 605 ? 0.609 7.810 -39.012 1.00 44.78 605 LYS A CA 1
ATOM 5275 C C . LYS A 1 605 ? -0.176 6.604 -38.494 1.00 44.78 605 LYS A C 1
ATOM 5277 O O . LYS A 1 605 ? -0.313 6.468 -37.283 1.00 44.78 605 LYS A O 1
ATOM 5282 N N . SER A 1 606 ? -0.608 5.701 -39.376 1.00 44.91 606 SER A N 1
ATOM 5283 C CA . SER A 1 606 ? -1.376 4.504 -39.005 1.00 44.91 606 SER A CA 1
ATOM 5284 C C . SER A 1 606 ? -0.595 3.554 -38.087 1.00 44.91 606 SER A C 1
ATOM 5286 O O . SER A 1 606 ? -1.161 3.009 -37.141 1.00 44.91 606 SER A O 1
ATOM 5288 N N . GLN A 1 607 ? 0.712 3.390 -38.304 1.00 47.19 607 GLN A N 1
ATOM 5289 C CA . GLN A 1 607 ? 1.560 2.551 -37.451 1.00 47.19 607 GLN A CA 1
ATOM 5290 C C . GLN A 1 607 ? 1.769 3.164 -36.055 1.00 47.19 607 GLN A C 1
ATOM 5292 O O . GLN A 1 607 ? 1.717 2.459 -35.048 1.00 47.19 607 GLN A O 1
ATOM 5297 N N . ARG A 1 608 ? 1.883 4.495 -35.977 1.00 48.44 608 ARG A N 1
ATOM 5298 C CA . ARG A 1 608 ? 2.014 5.230 -34.710 1.00 48.44 608 ARG A CA 1
ATOM 5299 C C . ARG A 1 608 ? 0.731 5.215 -33.871 1.00 48.44 608 ARG A C 1
ATOM 5301 O O . ARG A 1 608 ? 0.815 5.221 -32.645 1.00 48.44 608 ARG A O 1
ATOM 5308 N N . TYR A 1 609 ? -0.442 5.170 -34.509 1.00 43.12 609 TYR A N 1
ATOM 5309 C CA . TYR A 1 609 ? -1.723 4.995 -33.813 1.00 43.12 609 TYR A CA 1
ATOM 5310 C C . TYR A 1 609 ? -1.875 3.586 -33.218 1.00 43.12 609 TYR A C 1
ATOM 5312 O O . TYR A 1 609 ? -2.381 3.459 -32.105 1.00 43.12 609 TYR A O 1
ATOM 5320 N N . ASN A 1 610 ? -1.358 2.550 -33.885 1.00 43.91 610 ASN A N 1
ATOM 5321 C CA . ASN A 1 610 ? -1.381 1.176 -33.367 1.00 43.91 610 ASN A CA 1
ATOM 5322 C C . ASN A 1 610 ? -0.420 0.972 -32.182 1.00 43.91 610 ASN A C 1
ATOM 5324 O O . ASN A 1 610 ? -0.775 0.308 -31.209 1.00 43.91 610 ASN A O 1
ATOM 5328 N N . GLU A 1 611 ? 0.768 1.583 -32.216 1.00 46.28 611 GLU A N 1
ATOM 5329 C CA . GLU A 1 611 ? 1.704 1.559 -31.082 1.00 46.28 611 GLU A CA 1
ATOM 5330 C C . GLU A 1 611 ? 1.168 2.357 -29.883 1.00 46.28 611 GLU A C 1
ATOM 5332 O O . GLU A 1 611 ? 1.211 1.872 -28.753 1.00 46.28 611 GLU A O 1
ATOM 5337 N N . MET A 1 612 ? 0.579 3.538 -30.119 1.00 43.75 612 MET A N 1
ATOM 5338 C CA . MET A 1 612 ? -0.098 4.321 -29.074 1.00 43.75 612 MET A CA 1
ATOM 5339 C C . MET A 1 612 ? -1.291 3.576 -28.464 1.00 43.75 612 MET A C 1
ATOM 5341 O O . MET A 1 612 ? -1.483 3.641 -27.253 1.00 43.75 612 MET A O 1
ATOM 5345 N N . GLY A 1 613 ? -2.056 2.828 -29.267 1.00 47.59 613 GLY A N 1
ATOM 5346 C CA . GLY A 1 613 ? -3.144 1.979 -28.774 1.00 47.59 613 GLY A CA 1
ATOM 5347 C C . GLY A 1 613 ? -2.655 0.894 -27.812 1.00 47.59 613 GLY A C 1
ATOM 5348 O O . GLY A 1 613 ? -3.293 0.642 -26.793 1.00 47.59 613 GLY A O 1
ATOM 5349 N N . TYR A 1 614 ? -1.481 0.312 -28.069 1.00 44.78 614 TYR A N 1
ATOM 5350 C CA . TYR A 1 614 ? -0.887 -0.702 -27.194 1.00 44.78 614 TYR A CA 1
ATOM 5351 C C . TYR A 1 614 ? -0.457 -0.124 -25.836 1.00 44.78 614 TYR A C 1
ATOM 5353 O O . TYR A 1 614 ? -0.697 -0.740 -24.798 1.00 44.78 614 TYR A O 1
ATOM 5361 N N . TYR A 1 615 ? 0.121 1.082 -25.821 1.00 50.53 615 TYR A N 1
ATOM 5362 C CA . TYR A 1 615 ? 0.457 1.783 -24.575 1.00 50.53 615 TYR A CA 1
ATOM 5363 C C . TYR A 1 615 ? -0.786 2.230 -23.799 1.00 50.53 615 TYR A C 1
ATOM 5365 O O . TYR A 1 615 ? -0.802 2.126 -22.576 1.00 50.53 615 TYR A O 1
ATOM 5373 N N . TYR A 1 616 ? -1.845 2.651 -24.495 1.00 50.56 616 TYR A N 1
ATOM 5374 C CA . TYR A 1 616 ? -3.111 3.043 -23.873 1.00 50.56 616 TYR A CA 1
ATOM 5375 C C . TYR A 1 616 ? -3.818 1.855 -23.201 1.00 50.56 616 TYR A C 1
ATOM 5377 O O . TYR A 1 616 ? -4.332 1.982 -22.094 1.00 50.56 616 TYR A O 1
ATOM 5385 N N . ILE A 1 617 ? -3.778 0.669 -23.822 1.00 56.41 617 ILE A N 1
ATOM 5386 C CA . ILE A 1 617 ? -4.319 -0.571 -23.239 1.00 56.41 617 ILE A CA 1
ATOM 5387 C C . ILE A 1 617 ? -3.525 -0.996 -21.994 1.00 56.41 617 ILE A C 1
ATOM 5389 O O . ILE A 1 617 ? -4.121 -1.428 -21.008 1.00 56.41 617 ILE A O 1
ATOM 5393 N N . LEU A 1 618 ? -2.195 -0.854 -22.005 1.00 54.78 618 LEU A N 1
ATOM 5394 C CA . LEU A 1 618 ? -1.361 -1.143 -20.833 1.00 54.78 618 LEU A CA 1
ATOM 5395 C C . LEU A 1 618 ? -1.609 -0.151 -19.684 1.00 54.78 618 LEU A C 1
ATOM 5397 O O . LEU A 1 618 ? -1.696 -0.571 -18.536 1.00 54.78 618 LEU A O 1
ATOM 5401 N N . GLU A 1 619 ? -1.808 1.135 -19.986 1.00 60.38 619 GLU A N 1
ATOM 5402 C CA . GLU A 1 619 ? -2.122 2.167 -18.986 1.00 60.38 619 GLU A CA 1
ATOM 5403 C C . GLU A 1 619 ? -3.512 1.950 -18.349 1.00 60.38 619 GLU A C 1
ATOM 5405 O O . GLU A 1 619 ? -3.677 2.128 -17.141 1.00 60.38 619 GLU A O 1
ATOM 5410 N N . ILE A 1 620 ? -4.501 1.490 -19.130 1.00 63.75 620 ILE A N 1
ATOM 5411 C CA . ILE A 1 620 ? -5.822 1.082 -18.618 1.00 63.75 620 ILE A CA 1
ATOM 5412 C C . ILE A 1 620 ? -5.694 -0.139 -17.698 1.00 63.75 620 ILE A C 1
ATOM 5414 O O . ILE A 1 620 ? -6.248 -0.135 -16.600 1.00 63.75 620 ILE A O 1
ATOM 5418 N N . LEU A 1 621 ? -4.932 -1.160 -18.104 1.00 55.47 621 LEU A N 1
ATOM 5419 C CA . LEU A 1 621 ? -4.731 -2.371 -17.301 1.00 55.47 621 LEU A CA 1
ATOM 5420 C C . LEU A 1 621 ? -4.017 -2.082 -15.973 1.00 55.47 621 LEU A C 1
ATOM 5422 O O . LEU A 1 621 ? -4.429 -2.604 -14.938 1.00 55.47 621 LEU A O 1
ATOM 5426 N N . ASP A 1 622 ? -2.994 -1.226 -15.974 1.00 60.75 622 ASP A N 1
ATOM 5427 C CA . ASP A 1 622 ? -2.306 -0.817 -14.745 1.00 60.75 622 ASP A CA 1
ATOM 5428 C C . ASP A 1 622 ? -3.238 -0.015 -13.819 1.00 60.75 622 ASP A C 1
ATOM 5430 O O . ASP A 1 622 ? -3.268 -0.250 -12.607 1.00 60.75 622 ASP A O 1
ATOM 5434 N N . SER A 1 623 ? -4.078 0.862 -14.385 1.00 67.62 623 SER A N 1
ATOM 5435 C CA . SER A 1 623 ? -5.100 1.605 -13.637 1.00 67.62 623 SER A CA 1
ATOM 5436 C C . SER A 1 623 ? -6.169 0.691 -13.018 1.00 67.62 623 SER A C 1
ATOM 5438 O O . SER A 1 623 ? -6.602 0.928 -11.888 1.00 67.62 623 SER A O 1
ATOM 5440 N N . GLU A 1 624 ? -6.617 -0.351 -13.723 1.00 66.06 624 GLU A N 1
ATOM 5441 C CA . GLU A 1 624 ? -7.598 -1.314 -13.201 1.00 66.06 624 GLU A CA 1
ATOM 5442 C C . GLU A 1 624 ? -7.010 -2.195 -12.091 1.00 66.06 624 GLU A C 1
ATOM 5444 O O . GLU A 1 624 ? -7.666 -2.429 -11.073 1.00 66.06 624 GLU A O 1
ATOM 5449 N N . ILE A 1 625 ? -5.751 -2.623 -12.234 1.00 63.75 625 ILE A N 1
ATOM 5450 C CA . ILE A 1 625 ? -5.031 -3.379 -11.200 1.00 63.75 625 ILE A CA 1
ATOM 5451 C C . ILE A 1 625 ? -4.855 -2.535 -9.929 1.00 63.75 625 ILE A C 1
ATOM 5453 O O . ILE A 1 625 ? -4.996 -3.050 -8.816 1.00 63.75 625 ILE A O 1
ATOM 5457 N N . GLU A 1 626 ? -4.557 -1.243 -10.065 1.00 70.25 626 GLU A N 1
ATOM 5458 C CA . GLU A 1 626 ? -4.403 -0.344 -8.920 1.00 70.25 626 GLU A CA 1
ATOM 5459 C C . GLU A 1 626 ? -5.747 -0.036 -8.237 1.00 70.25 626 GLU A C 1
ATOM 5461 O O . GLU A 1 626 ? -5.825 -0.037 -7.007 1.00 70.25 626 GLU A O 1
ATOM 5466 N N . ASN A 1 627 ? -6.835 0.100 -9.001 1.00 62.47 627 ASN A N 1
ATOM 5467 C CA . ASN A 1 627 ? -8.189 0.182 -8.442 1.00 62.47 627 ASN A CA 1
ATOM 5468 C C . ASN A 1 627 ? -8.592 -1.092 -7.686 1.00 62.47 627 ASN A C 1
ATOM 5470 O O . ASN A 1 627 ? -9.128 -0.995 -6.582 1.00 62.47 627 ASN A O 1
ATOM 5474 N N . ALA A 1 628 ? -8.294 -2.278 -8.224 1.00 56.09 628 ALA A N 1
ATOM 5475 C CA . ALA A 1 628 ? -8.585 -3.545 -7.553 1.00 56.09 628 ALA A CA 1
ATOM 5476 C C . ALA A 1 628 ? -7.839 -3.676 -6.211 1.00 56.09 628 ALA A C 1
ATOM 5478 O O . ALA A 1 628 ? -8.421 -4.117 -5.220 1.00 56.09 628 ALA A O 1
ATOM 5479 N N . LYS A 1 629 ? -6.578 -3.227 -6.144 1.00 67.56 629 LYS A N 1
ATOM 5480 C CA . LYS A 1 629 ? -5.809 -3.170 -4.887 1.00 67.56 629 LYS A CA 1
ATOM 5481 C C . LYS A 1 629 ? -6.419 -2.208 -3.871 1.00 67.56 629 LYS A C 1
ATOM 5483 O O . LYS A 1 629 ? -6.571 -2.578 -2.714 1.00 67.56 629 LYS A O 1
ATOM 5488 N N . ASN A 1 630 ? -6.828 -1.016 -4.304 1.00 68.06 630 ASN A N 1
ATOM 5489 C CA . ASN A 1 630 ? -7.450 -0.033 -3.414 1.00 68.06 630 ASN A CA 1
ATOM 5490 C C . ASN A 1 630 ? -8.784 -0.535 -2.831 1.00 68.06 630 ASN A C 1
ATOM 5492 O O . ASN A 1 630 ? -9.077 -0.280 -1.667 1.00 68.06 630 ASN A O 1
ATOM 5496 N N . ILE A 1 631 ? -9.578 -1.278 -3.610 1.00 63.78 631 ILE A N 1
ATOM 5497 C CA . ILE A 1 631 ? -10.824 -1.900 -3.129 1.00 63.78 631 ILE A CA 1
ATOM 5498 C C . ILE A 1 631 ? -10.529 -2.984 -2.080 1.00 63.78 631 ILE A C 1
ATOM 5500 O O . ILE A 1 631 ? -11.238 -3.084 -1.079 1.00 63.78 631 ILE A O 1
ATOM 5504 N N . LEU A 1 632 ? -9.473 -3.778 -2.280 1.00 60.03 632 LEU A N 1
ATOM 5505 C CA . LEU A 1 632 ? -9.048 -4.791 -1.312 1.00 60.03 632 LEU A CA 1
ATOM 5506 C C . LEU A 1 632 ? -8.543 -4.164 -0.002 1.00 60.03 632 LEU A C 1
ATOM 5508 O O . LEU A 1 632 ? -8.948 -4.615 1.068 1.00 60.03 632 LEU A O 1
ATOM 5512 N N . ASP A 1 633 ? -7.750 -3.092 -0.073 1.00 63.53 633 ASP A N 1
ATOM 5513 C CA . ASP A 1 633 ? -7.250 -2.374 1.110 1.00 63.53 633 ASP A CA 1
ATOM 5514 C C . ASP A 1 633 ? -8.385 -1.684 1.897 1.00 63.53 633 ASP A C 1
ATOM 5516 O O . ASP A 1 633 ? -8.389 -1.694 3.129 1.00 63.53 633 ASP A O 1
ATOM 5520 N N . LEU A 1 634 ? -9.396 -1.131 1.213 1.00 62.59 634 LEU A N 1
ATOM 5521 C CA . LEU A 1 634 ? -10.579 -0.543 1.860 1.00 62.59 634 LEU A CA 1
ATOM 5522 C C . LEU A 1 634 ? -11.427 -1.593 2.593 1.00 62.59 634 LEU A C 1
ATOM 5524 O O . LEU A 1 634 ? -11.890 -1.340 3.705 1.00 62.59 634 LEU A O 1
ATOM 5528 N N . ASN A 1 635 ? -11.592 -2.780 2.006 1.00 60.03 635 ASN A N 1
ATOM 5529 C CA . ASN A 1 635 ? -12.311 -3.878 2.651 1.00 60.03 635 ASN A CA 1
ATOM 5530 C C . ASN A 1 635 ? -11.541 -4.443 3.851 1.00 60.03 635 ASN A C 1
ATOM 5532 O O . ASN A 1 635 ? -12.157 -4.794 4.856 1.00 60.03 635 ASN A O 1
ATOM 5536 N N . TYR A 1 636 ? -10.209 -4.484 3.781 1.00 60.97 636 TYR A N 1
ATOM 5537 C CA . TYR A 1 636 ? -9.369 -4.896 4.903 1.00 60.97 636 TYR A CA 1
ATOM 5538 C C . TYR A 1 636 ? -9.490 -3.924 6.089 1.00 60.97 636 TYR A C 1
ATOM 5540 O O . TYR A 1 636 ? -9.740 -4.352 7.213 1.00 60.97 636 TYR A O 1
ATOM 5548 N N . ASN A 1 637 ? -9.440 -2.613 5.830 1.00 56.00 637 ASN A N 1
ATOM 5549 C CA . ASN A 1 637 ? -9.615 -1.594 6.871 1.00 56.00 637 ASN A CA 1
ATOM 5550 C C . ASN A 1 637 ? -11.042 -1.586 7.454 1.00 56.00 637 ASN A C 1
ATOM 5552 O O . ASN A 1 637 ? -11.221 -1.375 8.651 1.00 56.00 637 ASN A O 1
ATOM 5556 N N . SER A 1 638 ? -12.070 -1.855 6.639 1.00 50.41 638 SER A N 1
ATOM 5557 C CA . SER A 1 638 ? -13.452 -2.018 7.119 1.00 50.41 638 SER A CA 1
ATOM 5558 C C . SER A 1 638 ? -13.605 -3.232 8.044 1.00 50.41 638 SER A C 1
ATOM 5560 O O . SER A 1 638 ? -14.295 -3.150 9.062 1.00 50.41 638 SER A O 1
ATOM 5562 N N . LEU A 1 639 ? -12.932 -4.342 7.730 1.00 52.88 639 LEU A N 1
ATOM 5563 C CA . LEU A 1 639 ? -12.890 -5.531 8.581 1.00 52.88 639 LEU A CA 1
ATOM 5564 C C . LEU A 1 639 ? -12.155 -5.263 9.900 1.00 52.88 639 LEU A C 1
ATOM 5566 O O . LEU A 1 639 ? -12.624 -5.704 10.945 1.00 52.88 639 LEU A O 1
ATOM 5570 N N . GLU A 1 640 ? -11.061 -4.502 9.873 1.00 55.44 640 GLU A N 1
ATOM 5571 C CA . GLU A 1 640 ? -10.295 -4.128 11.069 1.00 55.44 640 GLU A CA 1
ATOM 5572 C C . GLU A 1 640 ? -11.091 -3.196 12.001 1.00 55.44 640 GLU A C 1
ATOM 5574 O O . GLU A 1 640 ? -11.105 -3.395 13.216 1.00 55.44 640 GLU A O 1
ATOM 5579 N N . ILE A 1 641 ? -11.852 -2.248 11.439 1.00 51.31 641 ILE A N 1
ATOM 5580 C CA . ILE A 1 641 ? -12.771 -1.380 12.195 1.00 51.31 641 ILE A CA 1
ATOM 5581 C C . ILE A 1 641 ? -13.901 -2.198 12.834 1.00 51.31 641 ILE A C 1
ATOM 5583 O O . ILE A 1 641 ? -14.189 -2.021 14.016 1.00 51.31 641 ILE A O 1
ATOM 5587 N N . ASN A 1 642 ? -14.504 -3.139 12.102 1.00 45.34 642 ASN A N 1
ATOM 5588 C CA . ASN A 1 642 ? -15.536 -4.017 12.661 1.00 45.34 642 ASN A CA 1
ATOM 5589 C C . ASN A 1 642 ? -14.980 -4.929 13.766 1.00 45.34 642 ASN A C 1
ATOM 5591 O O . ASN A 1 642 ? -15.663 -5.185 14.755 1.00 45.34 642 ASN A O 1
ATOM 5595 N N . PHE A 1 643 ? -13.728 -5.376 13.644 1.00 45.09 643 PHE A N 1
ATOM 5596 C CA . PHE A 1 643 ? -13.059 -6.167 14.677 1.00 45.09 643 PHE A CA 1
ATOM 5597 C C . PHE A 1 643 ? -12.758 -5.343 15.941 1.00 45.09 643 PHE A C 1
ATOM 5599 O O . PHE A 1 643 ? -12.887 -5.848 17.054 1.00 45.09 643 PHE A O 1
ATOM 5606 N N . LEU A 1 644 ? -12.406 -4.061 15.787 1.00 46.22 644 LEU A N 1
ATOM 5607 C CA . LEU A 1 644 ? -12.225 -3.127 16.903 1.00 46.22 644 LEU A CA 1
ATOM 5608 C C . LEU A 1 644 ? -13.548 -2.788 17.602 1.00 46.22 644 LEU A C 1
ATOM 5610 O O . LEU A 1 644 ? -13.563 -2.707 18.825 1.00 46.22 644 LEU A O 1
ATOM 5614 N N . ILE A 1 645 ? -14.654 -2.669 16.859 1.00 47.84 645 ILE A N 1
ATOM 5615 C CA . ILE A 1 645 ? -16.004 -2.474 17.422 1.00 47.84 645 ILE A CA 1
ATOM 5616 C C . ILE A 1 645 ? -16.457 -3.694 18.240 1.00 47.84 645 ILE A C 1
ATOM 5618 O O . ILE A 1 645 ? -17.152 -3.523 19.227 1.00 47.84 645 ILE A O 1
ATOM 5622 N N . ILE A 1 646 ? -16.041 -4.911 17.874 1.00 41.78 646 ILE A N 1
ATOM 5623 C CA . ILE A 1 646 ? -16.336 -6.144 18.632 1.00 41.78 646 ILE A CA 1
ATOM 5624 C C . ILE A 1 646 ? -15.502 -6.252 19.924 1.00 41.78 646 ILE A C 1
ATOM 5626 O O . ILE A 1 646 ? -15.865 -6.987 20.842 1.00 41.78 646 ILE A O 1
ATOM 5630 N N . LYS A 1 647 ? -14.359 -5.559 19.993 1.00 39.38 647 LYS A N 1
ATOM 5631 C CA . LYS A 1 647 ? -13.446 -5.587 21.146 1.00 39.38 647 LYS A CA 1
ATOM 5632 C C . LYS A 1 647 ? -13.827 -4.579 22.242 1.00 39.38 647 LYS A C 1
ATOM 5634 O O . LYS A 1 647 ? -13.364 -4.733 23.372 1.00 39.38 647 LYS A O 1
ATOM 5639 N N . VAL A 1 648 ? -14.614 -3.560 21.890 1.00 45.59 648 VAL A N 1
ATOM 5640 C CA . VAL A 1 648 ? -15.256 -2.592 22.799 1.00 45.59 648 VAL A CA 1
ATOM 5641 C C . VAL A 1 648 ? -16.585 -3.167 23.263 1.00 45.59 648 VAL A C 1
ATOM 5643 O O . VAL A 1 648 ? -16.866 -3.056 24.476 1.00 45.59 648 VAL A O 1
#

Mean predicted aligned error: 23.33 Å

InterPro domains:
  IPR052270 Centrosome-associated contractile fiber protein [PTHR22028] (41-166)

Sequence (648 aa):
MLLCKTNQFYKLMMKKKYYMKWDKKYMARLAKKEEIILHPAIEFHKNKLIKRCFSNWKIQYHKTKLENNKIYKAKKHYKLTIERKIFNKFLLNTQIKTTKRKKYEYVDNIYKNILMVRTFSIWEEQYMEKIKEQKKLKKASEFYNINLLKKIFHYYWQYNNEKKKYKSKLEYIIRHNENINTEKAESFYRSRIIKNNFYIWKQHYIIKTRKIQLKENSIKFMKKHLLSFYFNHWKINYQIIQSKINNLNEIYQQKQITIKQNIFKIWNKKAKKLKWEKKYEDLKTNEIQNSNDAKADNLYKKFITKKYLTIWKNKRSDWHSIYNHYEIQPIIYWCITLCKKVFEGWKTYSKEKKYMKKRILDAENWKKENDLKQGIVTWIKIADKKYSERMKEYEISILPYQDLSSREYYLMRKYFTKWYMMILRKKVNNINNNEEENDSLFEIKNNKNYNTLFPSLLSIEESKKHRLLPKKPRFYFDDTLNDFIECDNQNIENENNSMSIHNHSPITKSSLLCDILNNKIEVKYDKSLLKNMEFYSKDNQFNELLDKFKAKYKPNLNNININNDNDNDNIQTNLPKISTPIHKTYSNINISNVSLNNKRLNDYKSQRYNEMGYYYILEILDSEIENAKNILDLNYNSLEINFLIIKV

Foldseek 3Di:
DVVVVVVVVVVVVVVVVVVVVVVVVVVVVVVVVCCVVVVVVVVVVVVVVVVVVVVVVVVVVVVVVVVVVVVVVVVVVVVVVVVVVVVVVVVVVVVVVVVVVVVVVVVVVVVVVVVVVVVVVVVVVVVVVVVVVVVVVVVVVVVVVVVVVVVVVVVVVVVVVVVVVVVVVVVVCVVPDDDPDDPVVVVVVVVVVVVVVVVVVVVVVVVVVVVVVVVVVVVVVVVVVVVVVVVVVVVVVVVVVVVVVVVVVVVVVVVVVVVVVVVVVVVVVVVVVVVVVVVVVVVVVVVVVPDDDDPVVVVVVVCCVVVVVVCVVVCPVCVVVVCCVPPVVVVVVVVVVVVVVVVVVVVVVVVVVVVVVVVVVVVVVVVVVVVVVVVVVVVVVVVVVVVVVVVVVCVVVVVPPPPDDPVNVVVVVVVVVVVVVVVVVVVVVVVVVVVVVPPPPDPDPDPPDPPPPDPPDVVVVVVVVVVPDDDDDQWDQDPVVRDTDGDDPDDDDDDDDDDDDDDDDDDDDDDDDDDDDDDDDDDDDDPPVVVVVVPDDPDPVVVVVVVVVVVVPDDDDPDDDDDDDDDDDDDDDDDDDDDDDDDDDDDDDDPDDDVPVVVVVVVVVVVVVVVVVVVVVVVVVVVVVVVVVVVVVVVVVVVVVVVVVVVD

Solvent-accessible surface area (backbone atoms only — not comparable to full-atom values): 38273 Å² total; per-residue (Å²): 114,69,73,60,53,54,53,51,49,51,53,49,53,49,50,52,53,52,47,53,56,47,50,55,53,49,51,52,50,48,51,50,52,49,46,67,56,48,50,58,52,51,50,51,49,50,52,52,51,51,54,51,53,51,51,51,49,52,52,50,49,53,51,52,53,52,51,52,51,50,52,50,52,50,52,53,52,52,51,54,52,50,52,50,52,52,50,52,53,50,54,52,50,51,52,54,50,52,54,50,50,54,51,50,53,50,51,51,51,52,50,50,52,52,49,50,51,52,53,49,51,54,49,51,52,54,51,53,49,50,54,53,49,50,53,51,52,50,52,51,49,52,53,50,51,52,50,49,48,52,49,51,50,48,51,50,50,46,49,50,50,45,48,48,50,44,49,56,41,45,63,44,36,76,72,49,79,83,80,95,72,62,66,68,59,52,51,52,53,52,52,52,52,51,53,50,52,51,50,53,50,52,52,54,49,53,52,50,52,51,55,50,53,52,49,53,50,50,52,54,48,50,52,52,50,52,51,51,52,53,51,52,54,50,52,52,52,50,52,54,52,50,51,53,52,52,52,52,50,50,54,50,51,52,50,51,51,51,51,52,50,51,52,49,54,54,47,52,54,51,50,52,50,50,53,51,52,49,54,49,51,56,52,55,57,62,58,66,76,73,64,86,74,70,62,59,56,54,50,44,51,52,47,46,52,51,48,51,48,49,44,52,66,70,37,66,78,45,52,58,60,52,46,42,57,71,58,45,42,56,51,51,52,50,50,53,52,48,50,50,53,52,50,52,53,48,51,51,51,52,51,52,52,53,50,50,53,50,53,51,52,52,52,51,50,52,48,52,54,49,53,49,51,50,48,51,54,52,48,50,54,52,49,50,50,54,47,51,52,48,47,51,52,44,61,69,68,57,73,81,54,88,80,60,53,75,66,54,53,51,47,52,52,54,50,50,53,53,51,52,53,51,52,52,51,52,53,52,52,54,52,57,60,59,50,70,78,70,68,90,82,70,95,69,82,84,75,92,75,79,87,73,87,74,88,70,53,69,62,53,55,54,53,50,61,67,68,71,56,83,75,78,71,63,53,51,76,38,85,90,76,74,44,75,48,71,73,81,92,79,88,86,89,77,94,82,85,89,80,89,81,89,83,83,82,84,90,83,84,87,84,90,85,88,83,90,84,90,76,88,79,87,79,87,77,72,73,76,68,64,67,73,66,73,80,74,81,92,58,75,72,54,56,57,53,51,50,55,53,52,68,74,69,64,77,93,84,86,87,79,86,81,81,87,75,88,78,90,80,89,80,86,84,88,76,87,86,82,87,83,87,83,88,86,89,82,80,92,75,90,85,86,83,69,81,77,60,59,60,62,54,49,54,55,49,55,52,51,51,55,55,50,49,55,54,50,54,52,53,50,51,53,52,50,54,52,51,54,50,52,54,52,54,52,51,51,52,51,51,52,51,54,54,53,61,72,73,107

Secondary structure (DSSP, 8-state):
-HHHHHHHHHHHHHHHHHHHHHHHHHHHHHHHHHHHHHHHHHHHHHHHHHHHHHHHHHHHHHHHHHHHHHHHHHHHHHHHHHHHHHHHHHHHHHHHHHHHHHHHHHHHHHHHHHHHHHHHHHHHHHHHHHHHHHHHHHHHHHHHHHHHHHHHHHHHHHHHHHHHHHHHHHHHHTT------SHHHHHHHHHHHHHHHHHHHHHHHHHHHHHHHHHHHHHHHHHHHHHHHHHHHHHHHHHHHHHHHHHHHHHHHHHHHHHHHHHHHHHHHHHHHHHHHHHHHHHHHHHHTS--SSHHHHHHHHHHHHHHHHHHHH-TTTHHHHHIIIIIHHHHHHHHHHHHHHHHHHHHHHHHHHHHHHHHHHHHHHHHHHHHHHHHHHHHHHHHHHHHHHHHHHHHH-TT-TTS-HHHHHHHHHHHHHHHHHHHHHHHHHHHHHHHTT-SS---------TTS---SHHHHHHHHHTSSPPPPSEEEETTTTEEEE------S---------------------------------GGGTTTSTT----HHHHHHHHHHHHHT---------------------PPP-PPPP------------TTHHHHHHHHHHHHHHHHHHHHHHHHHHHHHHHHHHHHHHHHHHHHHHHHHHH-

Organism: NCBI:txid1754192

pLDDT: mean 71.05, std 22.49, range [27.05, 97.44]

Radius of gyration: 58.09 Å; Cα contacts (8 Å, |Δi|>4): 25; chains: 1; bounding box: 141×87×202 Å